Protein AF-0000000067343006 (afdb_homodimer)

Nearest PDB structures (foldseek):
  6uqv-assembly1_A  TM=8.106E-01  e=8.514E-14  Pseudomonas aeruginosa PAO1
  6ur1-assembly2_B  TM=8.056E-01  e=2.119E-13  Pseudomonas aeruginosa PAO1
  6ur0-assembly2_B  TM=7.824E-01  e=8.514E-14  Pseudomonas aeruginosa PAO1
  6uqy-assembly1_A  TM=7.701E-01  e=1.994E-13  Pseudomonas aeruginosa PAO1
  8d90-assembly2_B  TM=7.784E-01  e=3.893E-13  Pseudomonas aeruginosa PAO1

pLDDT: mean 89.18, std 21.17, range [22.44, 99.0]

Sequence (758 aa):
MARSIALVCFLVVGLCLVGAVCASTVVAGGKNVGRLVNAVYVFGDSLVDVGNNDYLPAPAPRANRPYGMDLPGKPTGRFTNGYNLADVISQRVGFEMSPKPYLSMLPHDKILLGLCKIGANYASGGSGILDTTGKGTLTMRTQVEYFKKAADNMICYPSKEEHLARSLFLLSGGGNDFSAFDPSTASPQAYVVKMVTTYIEHIQALYNMGARMVGILDVPPIGCTPGQRVSMPNGECNEQANSLAQAFNGLLRAKLAEASATTMKELKYSIAANYNILNDMMDNSLVAGLRHVKTACCGSGKLNAEVMCSHQGTTACPATEHDDYMFWDMLHPTHATIQRGVVALFYGNGPKYGEPVNFGTLVTGQNVSPAIKMVVDSQMARSIALVCFLVVGLCLVGAVCASTVVAGGKNVGRLVNAVYVFGDSLVDVGNNDYLPAPAPRANRPYGMDLPGKPTGRFTNGYNLADVISQRVGFEMSPKPYLSMLPHDKILLGLCKIGANYASGGSGILDTTGKGTLTMRTQVEYFKKAADNMICYPSKEEHLARSLFLLSGGGNDFSAFDPSTASPQAYVVKMVTTYIEHIQALYNMGARMVGILDVPPIGCTPGQRVSMPNGECNEQANSLAQAFNGLLRAKLAEASATTMKELKYSIAANYNILNDMMDNSLVAGLRHVKTACCGSGKLNAEVMCSHQGTTACPATEHDDYMFWDMLHPTHATIQRGVVALFYGNGPKYGEPVNFGTLVTGQNVSPAIKMVVDSQ

Secondary structure (DSSP, 8-state):
-----------------------------------SSS-EEEE-STTT-SSGGGGS-TTS----TTTTTTSSSS--S-SSSS--HHHHHHHHTT-SSPPPBGGG--HHHHHHHHTTSS-EE---TT--SSTTSSTTS--HHHHHHHHHHHHHT---SS-HHHHHHTSEEEEE-SHHHHHT--TTTS-HHHHHHHHHHHHHHHHHHHHHTT--EEEEE----GGGSHHHHHTSTTS---HHHHHHHHHHHHHHHHHHHHHHHHTSTT-EEEEE-HHHHHHHHHHTTTTTT-SEEEEESEEBSGGG-SB-TTSTT-EEPPGGGGGGEEESSSSPBPHHHHHHHHHHHHHPPTTTSEESS-HHHHHHSS--S----------/-----------------------------------SSS-EEEE-STTT-SSGGGGS-TTS----TTTTTTSSSS--S-SSSS--HHHHHHHHTT-SSPPPBGGG--HHHHHHHHTTS--EE---TT--SSTTSSTTS--HHHHHHHHHHHHHT---SS-HHHHHHTSEEEEE-SHHHHHT--TTTS-HHHHHHHHHHHHHHHHHHHHHTT--EEEEE----GGGSHHHHHTSTTS---HHHHHHHHHHHHHHHHHHHHHHHHTSTT-EEEEE-HHHHHHHHHHTTTTTT-SEEEEESEEBSGGG-SB-TTSTT-EEPPGGGGGGEEESSSSPBPHHHHHHHHHHHHHPPTTTSEESS-HHHHHHSS--S----------

InterPro domains:
  IPR001087 GDSL lipase/esterase [PF00657] (40-336)
  IPR035669 GDSL lipase/esterase-like, plant [cd01837] (38-349)
  IPR036514 SGNH hydrolase superfamily [G3DSA:3.40.50.1110] (35-344)
  IPR051058 GDSL Esterase/Lipase Enzyme [PTHR45648] (37-362)

Foldseek 3Di:
DPPDPPPPPPPPPPPPPPPPPPPPPPPVPPPQPDQLFLEEAEEEALQQDQALQVLFDPPFDFQAPVACVVPPDGHRRRNANHAGLQFLLNVVRRDNGHAEAPNVDDPVNLVCLQASNYYHYLYGHQEALDPVTGPRTQHSVNSLVSVVVSLVRHDYVPHSLVNQQRYEYEYEHDLRLLVVDDCVVDPLLVSLVVSLVSNLVSVLSSLVSRHQFYEYEADAQQQQFLQNLVPPPVSHGPVVSSVSSVSNRVVNQVVNVVCCVPPRDNRQYKYFHNHLLLVVCVVVVVVLQAQEESAAQKADDDSRAPGWGPDPPMDGHDPVCQLNYQHNYSGHGHPNVSNSSVCCQQANAPDSGMPPGGVVCSSNVDRRHDDDDPPPPPD/DCPPPPPPPPPPPPPPPPPPPPPPPPPVPPPLPDQLFLEEAEEEALQQDQALQVLFDPPFDFQAPVACVVPPDGHRRRNANHAGLQFLLNVVRRDNGHAEAPNVDDPVNLVCLQASNYYHYLYGHQEALDPVTGPRIQHSVNSLVSVVVSLVRHDYVPHSLVNQQRYEYEYEHDLRLLVVDDCVVDPLLVSLVVSLVSNLVSVLSSLVSRHQFYEYEADAQQQQFLQNLVPPPVSHGPVVSSVSSVSNRVVNQVVVVVCCVPPRDNRQYKYFPNRLLLVVCVVVVVVLQAQEERAAQKADDDSRAPGWGPDPPMDGHDPVCQLNYQHNYSGHGHPNVSNSSVCCQQANAPDSGMPPGGVVCSSNVDRRHDDDDPPPPPD

Solvent-accessible surface area (backbone atoms only — not comparable to full-atom values): 38248 Å² total; per-residue (Å²): 137,82,79,78,80,77,79,78,77,78,77,77,76,76,77,76,72,74,72,74,73,72,73,72,71,71,68,76,69,60,80,66,69,64,60,55,42,68,31,43,36,35,39,27,13,37,65,48,11,56,25,30,27,74,74,42,56,84,67,22,57,64,32,47,61,65,19,11,64,75,38,83,80,66,53,50,28,15,54,16,37,32,60,43,52,40,21,54,53,30,34,75,38,46,38,91,42,47,46,56,23,54,76,72,53,47,71,69,51,51,50,36,39,23,45,58,70,44,42,32,22,44,12,9,30,50,10,9,50,44,78,86,20,36,68,60,32,47,24,43,64,52,30,52,48,55,46,48,59,45,60,76,60,44,57,32,84,92,31,52,58,60,47,33,41,43,17,41,36,38,38,35,50,42,62,43,36,60,74,64,58,53,75,88,77,39,54,71,67,59,49,38,51,51,44,41,53,47,43,51,50,53,52,48,53,45,38,76,74,32,47,24,28,38,40,34,42,43,36,42,51,60,10,50,25,18,38,42,9,60,76,31,94,83,56,45,60,32,60,68,52,30,49,50,29,50,51,36,45,55,50,38,54,54,52,49,54,52,40,39,72,68,79,34,75,80,52,41,55,18,38,26,28,41,30,48,48,54,50,51,25,60,77,40,21,34,46,38,18,26,77,32,68,57,36,22,37,15,10,25,69,62,50,17,20,71,37,61,51,63,41,92,84,39,48,66,56,51,81,94,45,54,54,28,18,36,21,27,23,23,76,32,47,13,30,50,39,44,64,21,43,49,37,22,32,31,29,26,55,58,71,64,19,2,36,87,33,14,49,37,22,61,58,66,75,40,87,60,44,74,85,74,81,78,79,68,78,77,125,134,91,76,78,78,78,78,76,78,78,80,77,77,77,77,76,73,73,72,76,73,73,72,71,72,72,68,76,68,58,80,67,70,64,59,56,43,70,32,44,37,35,40,26,12,38,67,47,11,55,27,26,28,75,75,41,56,83,69,23,56,65,32,47,61,65,20,12,63,74,37,84,80,65,53,50,28,16,56,19,35,33,59,41,52,38,22,56,53,29,35,76,39,45,38,92,42,48,48,57,22,54,75,72,54,47,72,69,51,52,50,36,38,23,45,58,70,43,42,32,20,44,10,10,29,52,11,9,52,45,76,86,21,35,69,59,31,47,25,45,65,52,29,52,49,54,46,48,60,47,58,76,60,43,54,34,85,92,31,53,58,61,48,33,42,44,16,41,36,38,40,35,49,43,61,44,36,60,73,61,58,51,75,88,79,41,53,72,66,57,48,38,49,50,44,40,53,48,42,52,51,54,52,48,54,44,39,76,73,33,48,25,28,39,40,33,43,43,36,41,49,58,10,48,26,17,38,41,9,60,75,32,94,83,56,44,61,33,61,68,51,30,51,52,30,50,51,38,44,53,49,38,54,53,52,49,53,51,40,38,73,68,78,34,74,81,52,41,55,18,38,26,27,40,31,48,48,52,50,50,26,60,77,40,20,35,47,38,18,26,77,31,70,55,36,22,38,15,10,24,67,62,48,18,20,71,36,60,49,61,41,92,85,39,48,67,56,53,80,91,47,52,55,28,18,38,22,27,23,24,75,32,48,12,30,50,39,45,64,20,43,49,37,22,32,31,29,27,56,57,71,65,18,2,37,86,34,13,49,38,23,61,58,68,74,42,89,59,45,72,84,72,81,77,77,69,77,76,124

Organism: Triticum aestivum (NCBI:txid4565)

Radius of gyration: 31.43 Å; Cα contacts (8 Å, |Δi|>4): 1628; chains: 2; bounding box: 104×90×117 Å

Structure (mmCIF, N/CA/C/O backbone):
data_AF-0000000067343006-model_v1
#
loop_
_entity.id
_entity.type
_entity.pdbx_description
1 polymer 'GDSL esterase/lipase'
#
loop_
_atom_site.group_PDB
_atom_site.id
_atom_site.type_symbol
_atom_site.label_atom_id
_atom_site.label_alt_id
_atom_site.label_comp_id
_atom_site.label_asym_id
_atom_site.label_entity_id
_atom_site.label_seq_id
_atom_site.pdbx_PDB_ins_code
_atom_site.Cartn_x
_atom_site.Cartn_y
_atom_site.Cartn_z
_atom_site.occupancy
_atom_site.B_iso_or_equiv
_atom_site.auth_seq_id
_atom_site.auth_comp_id
_atom_site.auth_asym_id
_atom_site.auth_atom_id
_atom_site.pdbx_PDB_model_num
ATOM 1 N N . MET A 1 1 ? 17.328 50.062 -85.188 1 23.3 1 MET A N 1
ATOM 2 C CA . MET A 1 1 ? 17.172 48.625 -84.938 1 23.3 1 MET A CA 1
ATOM 3 C C . MET A 1 1 ? 17.328 48.25 -83.5 1 23.3 1 MET A C 1
ATOM 5 O O . MET A 1 1 ? 18.438 48.094 -83 1 23.3 1 MET A O 1
ATOM 9 N N . ALA A 1 2 ? 16.516 48.938 -82.688 1 24.98 2 ALA A N 1
ATOM 10 C CA . ALA A 1 2 ? 16.344 49.375 -81.312 1 24.98 2 ALA A CA 1
ATOM 11 C C . ALA A 1 2 ? 16.031 48.188 -80.375 1 24.98 2 ALA A C 1
ATOM 13 O O . ALA A 1 2 ? 14.906 47.719 -80.375 1 24.98 2 ALA A O 1
ATOM 14 N N . ARG A 1 3 ? 16.969 47.125 -80.375 1 23.48 3 ARG A N 1
ATOM 15 C CA . ARG A 1 3 ? 16.844 45.781 -79.812 1 23.48 3 ARG A CA 1
ATOM 16 C C . ARG A 1 3 ? 16.547 45.875 -78.312 1 23.48 3 ARG A C 1
ATOM 18 O O . ARG A 1 3 ? 17.297 46.531 -77.562 1 23.48 3 ARG A O 1
ATOM 25 N N . SER A 1 4 ? 15.312 45.75 -77.875 1 24.14 4 SER A N 1
ATOM 26 C CA . SER A 1 4 ? 14.523 45.844 -76.625 1 24.14 4 SER A CA 1
ATOM 27 C C . SER A 1 4 ? 15 44.812 -75.625 1 24.14 4 SER A C 1
ATOM 29 O O . SER A 1 4 ? 14.938 43.594 -75.875 1 24.14 4 SER A O 1
ATOM 31 N N . ILE A 1 5 ? 16.125 45.031 -74.875 1 25.73 5 ILE A N 1
ATOM 32 C CA . ILE A 1 5 ? 16.812 44.219 -73.875 1 25.73 5 ILE A CA 1
ATOM 33 C C . ILE A 1 5 ? 15.859 43.938 -72.688 1 25.73 5 ILE A C 1
ATOM 35 O O . ILE A 1 5 ? 15.398 44.844 -72.062 1 25.73 5 ILE A O 1
ATOM 39 N N . ALA A 1 6 ? 14.836 43 -72.938 1 24.06 6 ALA A N 1
ATOM 40 C CA . ALA A 1 6 ? 13.82 42.625 -71.938 1 24.06 6 ALA A CA 1
ATOM 41 C C . ALA A 1 6 ? 14.461 42.125 -70.625 1 24.06 6 ALA A C 1
ATOM 43 O O . ALA A 1 6 ? 15.289 41.219 -70.688 1 24.06 6 ALA A O 1
ATOM 44 N N . LEU A 1 7 ? 14.664 43 -69.688 1 25.03 7 LEU A N 1
ATOM 45 C CA . LEU A 1 7 ? 15.18 42.812 -68.312 1 25.03 7 LEU A CA 1
ATOM 46 C C . LEU A 1 7 ? 14.398 41.75 -67.562 1 25.03 7 LEU A C 1
ATOM 48 O O . LEU A 1 7 ? 13.188 41.875 -67.375 1 25.03 7 LEU A O 1
ATOM 52 N N . VAL A 1 8 ? 14.672 40.438 -67.688 1 26.53 8 VAL A N 1
ATOM 53 C CA . VAL A 1 8 ? 14.117 39.219 -67.062 1 26.53 8 VAL A CA 1
ATOM 54 C C . VAL A 1 8 ? 14.195 39.344 -65.562 1 26.53 8 VAL A C 1
ATOM 56 O O . VAL A 1 8 ? 15.281 39.562 -65 1 26.53 8 VAL A O 1
ATOM 59 N N . CYS A 1 9 ? 13.164 39.938 -64.938 1 24.39 9 CYS A N 1
ATOM 60 C CA . CYS A 1 9 ? 12.953 40.062 -63.5 1 24.39 9 CYS A CA 1
ATOM 61 C C . CYS A 1 9 ? 13.047 38.719 -62.781 1 24.39 9 CYS A C 1
ATOM 63 O O . CYS A 1 9 ? 12.32 37.781 -63.125 1 24.39 9 CYS A O 1
ATOM 65 N N . PHE A 1 10 ? 14.219 38.312 -62.344 1 26.19 10 PHE A N 1
ATOM 66 C CA . PHE A 1 10 ? 14.578 37.125 -61.594 1 26.19 10 PHE A CA 1
ATOM 67 C C . PHE A 1 10 ? 13.805 37.062 -60.281 1 26.19 10 PHE A C 1
ATOM 69 O O . PHE A 1 10 ? 13.969 37.938 -59.406 1 26.19 10 PHE A O 1
ATOM 76 N N . LEU A 1 11 ? 12.492 36.719 -60.281 1 25.12 11 LEU A N 1
ATOM 77 C CA . LEU A 1 11 ? 11.695 36.531 -59.094 1 25.12 11 LEU A CA 1
ATOM 78 C C . LEU A 1 11 ? 12.32 35.5 -58.188 1 25.12 11 LEU A C 1
ATOM 80 O O . LEU A 1 11 ? 12.453 34.312 -58.562 1 25.12 11 LEU A O 1
ATOM 84 N N . VAL A 1 12 ? 13.281 35.844 -57.312 1 27.5 12 VAL A N 1
ATOM 85 C CA . VAL A 1 12 ? 13.922 35 -56.281 1 27.5 12 VAL A CA 1
ATOM 86 C C . VAL A 1 12 ? 12.875 34.531 -55.281 1 27.5 12 VAL A C 1
ATOM 88 O O . VAL A 1 12 ? 12.25 35.312 -54.594 1 27.5 12 VAL A O 1
ATOM 91 N N . VAL A 1 13 ? 12.023 33.562 -55.625 1 30.06 13 VAL A N 1
ATOM 92 C CA . VAL A 1 13 ? 11.117 32.906 -54.719 1 30.06 13 VAL A CA 1
ATOM 93 C C . VAL A 1 13 ? 11.906 32.344 -53.531 1 30.06 13 VAL A C 1
ATOM 95 O O . VAL A 1 13 ? 12.781 31.484 -53.719 1 30.06 13 VAL A O 1
ATOM 98 N N . GLY A 1 14 ? 12.211 33.188 -52.562 1 27.86 14 GLY A N 1
ATOM 99 C CA . GLY A 1 14 ? 12.812 32.75 -51.312 1 27.86 14 GLY A CA 1
ATOM 100 C C . GLY A 1 14 ? 12.062 31.625 -50.625 1 27.86 14 GLY A C 1
ATOM 101 O O . GLY A 1 14 ? 10.875 31.766 -50.312 1 27.86 14 GLY A O 1
ATOM 102 N N . LEU A 1 15 ? 12.336 30.406 -51.031 1 28.7 15 LEU A N 1
ATOM 103 C CA . LEU A 1 15 ? 11.906 29.156 -50.406 1 28.7 15 LEU A CA 1
ATOM 104 C C . LEU A 1 15 ? 12.18 29.156 -48.906 1 28.7 15 LEU A C 1
ATOM 106 O O . LEU A 1 15 ? 13.328 29.234 -48.469 1 28.7 15 LEU A O 1
ATOM 110 N N . CYS A 1 16 ? 11.32 29.891 -48.156 1 27.75 16 CYS A N 1
ATOM 111 C CA . CYS A 1 16 ? 11.391 29.797 -46.719 1 27.75 16 CYS A CA 1
ATOM 112 C C . CYS A 1 16 ? 11.328 28.344 -46.25 1 27.75 16 CYS A C 1
ATOM 114 O O . CYS A 1 16 ? 10.336 27.656 -46.5 1 27.75 16 CYS A O 1
ATOM 116 N N . LEU A 1 17 ? 12.445 27.688 -46.281 1 29.27 17 LEU A N 1
ATOM 117 C CA . LEU A 1 17 ? 12.633 26.375 -45.656 1 29.27 17 LEU A CA 1
ATOM 118 C C . LEU A 1 17 ? 12.227 26.422 -44.188 1 29.27 17 LEU A C 1
ATOM 120 O O . LEU A 1 17 ? 12.875 27.078 -43.375 1 29.27 17 LEU A O 1
ATOM 124 N N . VAL A 1 18 ? 10.945 26.578 -43.938 1 33.28 18 VAL A N 1
ATOM 125 C CA . VAL A 1 18 ? 10.539 26.359 -42.562 1 33.28 18 VAL A CA 1
ATOM 126 C C . VAL A 1 18 ? 11.078 25 -42.094 1 33.28 18 VAL A C 1
ATOM 128 O O . VAL A 1 18 ? 10.719 23.953 -42.625 1 33.28 18 VAL A O 1
ATOM 131 N N . GLY A 1 19 ? 12.344 25 -41.688 1 29.86 19 GLY A N 1
ATOM 132 C CA . GLY A 1 19 ? 12.891 23.859 -40.969 1 29.86 19 GLY A CA 1
ATOM 133 C C . GLY A 1 19 ? 12.016 23.406 -39.812 1 29.86 19 GLY A C 1
ATOM 134 O O . GLY A 1 19 ? 11.719 24.172 -38.906 1 29.86 19 GLY A O 1
ATOM 135 N N . ALA A 1 20 ? 11.039 22.547 -40.188 1 33.44 20 ALA A N 1
ATOM 136 C CA . ALA A 1 20 ? 10.352 21.797 -39.125 1 33.44 20 ALA A CA 1
ATOM 137 C C . ALA A 1 20 ? 11.352 21.203 -38.156 1 33.44 20 ALA A C 1
ATOM 139 O O . ALA A 1 20 ? 12.125 20.312 -38.5 1 33.44 20 ALA A O 1
ATOM 140 N N . VAL A 1 21 ? 11.82 22.078 -37.25 1 33.78 21 VAL A N 1
ATOM 141 C CA . VAL A 1 21 ? 12.531 21.469 -36.125 1 33.78 21 VAL A CA 1
ATOM 142 C C . VAL A 1 21 ? 11.648 20.406 -35.469 1 33.78 21 VAL A C 1
ATOM 144 O O . VAL A 1 21 ? 10.578 20.734 -34.938 1 33.78 21 VAL A O 1
ATOM 147 N N . CYS A 1 22 ? 11.664 19.234 -36.031 1 28.36 22 CYS A N 1
ATOM 148 C CA . CYS A 1 22 ? 11.164 18.094 -35.281 1 28.36 22 CYS A CA 1
ATOM 149 C C . CYS A 1 22 ? 11.789 18.047 -33.906 1 28.36 22 CYS A C 1
ATOM 151 O O . CYS A 1 22 ? 12.984 17.781 -33.75 1 28.36 22 CYS A O 1
ATOM 153 N N . ALA A 1 23 ? 11.312 18.953 -33 1 33.12 23 ALA A N 1
ATOM 154 C CA . ALA A 1 23 ? 11.68 18.672 -31.625 1 33.12 23 ALA A CA 1
ATOM 155 C C . ALA A 1 23 ? 11.422 17.219 -31.266 1 33.12 23 ALA A C 1
ATOM 157 O O . ALA A 1 23 ? 10.273 16.766 -31.219 1 33.12 23 ALA A O 1
ATOM 158 N N . SER A 1 24 ? 12.406 16.391 -31.562 1 29.8 24 SER A N 1
ATOM 159 C CA . SER A 1 24 ? 12.398 15.062 -30.938 1 29.8 24 SER A CA 1
ATOM 160 C C . SER A 1 24 ? 12.195 15.172 -29.438 1 29.8 24 SER A C 1
ATOM 162 O O . SER A 1 24 ? 13.023 15.766 -28.734 1 29.8 24 SER A O 1
ATOM 164 N N . THR A 1 25 ? 10.984 15.352 -29.078 1 31.88 25 THR A N 1
ATOM 165 C CA . THR A 1 25 ? 10.797 15.086 -27.656 1 31.88 25 THR A CA 1
ATOM 166 C C . THR A 1 25 ? 11.477 13.781 -27.266 1 31.88 25 THR A C 1
ATOM 168 O O . THR A 1 25 ? 11.117 12.711 -27.766 1 31.88 25 THR A O 1
ATOM 171 N N . VAL A 1 26 ? 12.734 13.852 -26.922 1 30.34 26 VAL A N 1
ATOM 172 C CA . VAL A 1 26 ? 13.352 12.75 -26.188 1 30.34 26 VAL A CA 1
ATOM 173 C C . VAL A 1 26 ? 12.445 12.32 -25.031 1 30.34 26 VAL A C 1
ATOM 175 O O . VAL A 1 26 ? 12.188 13.102 -24.109 1 30.34 26 VAL A O 1
ATOM 178 N N . VAL A 1 27 ? 11.469 11.562 -25.328 1 31.7 27 VAL A N 1
ATOM 179 C CA . VAL A 1 27 ? 10.922 10.812 -24.203 1 31.7 27 VAL A CA 1
ATOM 180 C C . VAL A 1 27 ? 12.062 10.219 -23.375 1 31.7 27 VAL A C 1
ATOM 182 O O . VAL A 1 27 ? 12.922 9.508 -23.906 1 31.7 27 VAL A O 1
ATOM 185 N N . ALA A 1 28 ? 12.609 10.953 -22.438 1 31.83 28 ALA A N 1
ATOM 186 C CA . ALA A 1 28 ? 13.492 10.336 -21.453 1 31.83 28 ALA A CA 1
ATOM 187 C C . ALA A 1 28 ? 13.062 8.898 -21.156 1 31.83 28 ALA A C 1
ATOM 189 O O . ALA A 1 28 ? 11.953 8.664 -20.672 1 31.83 28 ALA A O 1
ATOM 190 N N . GLY A 1 29 ? 13.445 7.93 -22.016 1 31.11 29 GLY A N 1
ATOM 191 C CA . GLY A 1 29 ? 13.273 6.516 -21.719 1 31.11 29 GLY A CA 1
ATOM 192 C C . GLY A 1 29 ? 13.602 6.172 -20.281 1 31.11 29 GLY A C 1
ATOM 193 O O . GLY A 1 29 ? 14.719 6.422 -19.812 1 31.11 29 GLY A O 1
ATOM 194 N N . GLY A 1 30 ? 12.773 6.414 -19.344 1 35.38 30 GLY A N 1
ATOM 195 C CA . GLY A 1 30 ? 13.055 5.711 -18.094 1 35.38 30 GLY A CA 1
ATOM 196 C C . GLY A 1 30 ? 13.891 4.457 -18.297 1 35.38 30 GLY A C 1
ATOM 197 O O . GLY A 1 30 ? 13.781 3.797 -19.328 1 35.38 30 GLY A O 1
ATOM 198 N N . LYS A 1 31 ? 15.117 4.395 -17.891 1 35.59 31 LYS A N 1
ATOM 199 C CA . LYS A 1 31 ? 15.852 3.133 -17.938 1 35.59 31 LYS A CA 1
ATOM 200 C C . LYS A 1 31 ? 14.906 1.94 -17.812 1 35.59 31 LYS A C 1
ATOM 202 O O . LYS A 1 31 ? 14.188 1.812 -16.812 1 35.59 31 LYS A O 1
ATOM 207 N N . ASN A 1 32 ? 14.211 1.464 -18.781 1 40.56 32 ASN A N 1
ATOM 208 C CA . ASN A 1 32 ? 13.516 0.182 -18.875 1 40.56 32 ASN A CA 1
ATOM 209 C C . ASN A 1 32 ? 14.195 -0.884 -18.016 1 40.56 32 ASN A C 1
ATOM 211 O O . ASN A 1 32 ? 15.344 -1.258 -18.281 1 40.56 32 ASN A O 1
ATOM 215 N N . VAL A 1 33 ? 14.234 -0.854 -16.734 1 52.44 33 VAL A N 1
ATOM 216 C CA . VAL A 1 33 ? 14.703 -2.076 -16.078 1 52.44 33 VAL A CA 1
ATOM 217 C C . VAL A 1 33 ? 14.406 -3.279 -16.984 1 52.44 33 VAL A C 1
ATOM 219 O O . VAL A 1 33 ? 13.258 -3.531 -17.328 1 52.44 33 VAL A O 1
ATOM 222 N N . GLY A 1 34 ? 15.328 -3.625 -17.766 1 74.06 34 GLY A N 1
ATOM 223 C CA . GLY A 1 34 ? 15.273 -4.711 -18.734 1 74.06 34 GLY A CA 1
ATOM 224 C C . GLY A 1 34 ? 14.57 -5.945 -18.203 1 74.06 34 GLY A C 1
ATOM 225 O O . GLY A 1 34 ? 14.352 -6.07 -16.984 1 74.06 34 GLY A O 1
ATOM 226 N N . ARG A 1 35 ? 13.906 -6.688 -19.016 1 92 35 ARG A N 1
ATOM 227 C CA . ARG A 1 35 ? 13.305 -7.98 -18.703 1 92 35 ARG A CA 1
ATOM 228 C C . ARG A 1 35 ? 14.305 -8.891 -18 1 92 35 ARG A C 1
ATOM 230 O O . ARG A 1 35 ? 15.438 -9.055 -18.453 1 92 35 ARG A O 1
ATOM 237 N N . LEU A 1 36 ? 13.891 -9.391 -16.859 1 96 36 LEU A N 1
ATOM 238 C CA . LEU A 1 36 ? 14.758 -10.242 -16.047 1 96 36 LEU A CA 1
ATOM 239 C C . LEU A 1 36 ? 14.695 -11.688 -16.531 1 96 36 LEU A C 1
ATOM 241 O O . LEU A 1 36 ? 15.562 -12.5 -16.203 1 96 36 LEU A O 1
ATOM 245 N N . VAL A 1 37 ? 13.594 -12.047 -17.297 1 98.19 37 VAL A N 1
ATOM 246 C CA . VAL A 1 37 ? 13.398 -13.383 -17.859 1 98.19 37 VAL A CA 1
ATOM 247 C C . VAL A 1 37 ? 12.898 -13.281 -19.297 1 98.19 37 VAL A C 1
ATOM 249 O O . VAL A 1 37 ? 12.406 -12.234 -19.719 1 98.19 37 VAL A O 1
ATOM 252 N N . ASN A 1 38 ? 13.055 -14.344 -20.016 1 97.88 38 ASN A N 1
ATOM 253 C CA . ASN A 1 38 ? 12.648 -14.336 -21.422 1 97.88 38 ASN A CA 1
ATOM 254 C C . ASN A 1 38 ? 11.125 -14.289 -21.562 1 97.88 38 ASN A C 1
ATOM 256 O O . ASN A 1 38 ? 10.602 -13.562 -22.406 1 97.88 38 ASN A O 1
ATOM 260 N N . ALA A 1 39 ? 10.43 -15.086 -20.781 1 98.44 39 ALA A N 1
ATOM 261 C CA . ALA A 1 39 ? 8.977 -15.203 -20.781 1 98.44 39 ALA A CA 1
ATOM 262 C C . ALA A 1 39 ? 8.461 -15.727 -19.453 1 98.44 39 ALA A C 1
ATOM 264 O O . ALA A 1 39 ? 9.242 -16.172 -18.609 1 98.44 39 ALA A O 1
ATOM 265 N N . VAL A 1 40 ? 7.199 -15.539 -19.25 1 98.88 40 VAL A N 1
ATOM 266 C CA . VAL A 1 40 ? 6.523 -16.109 -18.094 1 98.88 40 VAL A CA 1
ATOM 267 C C . VAL A 1 40 ? 5.469 -17.109 -18.547 1 98.88 40 VAL A C 1
ATOM 269 O O . VAL A 1 40 ? 4.672 -16.812 -19.453 1 98.88 40 VAL A O 1
ATOM 272 N N . TYR A 1 41 ? 5.531 -18.297 -18.031 1 98.94 41 TYR A N 1
ATOM 273 C CA . TYR A 1 41 ? 4.508 -19.328 -18.188 1 98.94 41 TYR A CA 1
ATOM 274 C C . TYR A 1 41 ? 3.807 -19.609 -16.859 1 98.94 41 TYR A C 1
ATOM 276 O O . TYR A 1 41 ? 4.457 -19.953 -15.867 1 98.94 41 TYR A O 1
ATOM 284 N N . VAL A 1 42 ? 2.445 -19.484 -16.859 1 99 42 VAL A N 1
ATOM 285 C CA . VAL A 1 42 ? 1.716 -19.469 -15.602 1 99 42 VAL A CA 1
ATOM 286 C C . VAL A 1 42 ? 0.784 -20.672 -15.531 1 99 42 VAL A C 1
ATOM 288 O O . VAL A 1 42 ? 0.066 -20.969 -16.5 1 99 42 VAL A O 1
ATOM 291 N N . PHE A 1 43 ? 0.8 -21.375 -14.414 1 98.94 43 PHE A N 1
ATOM 292 C CA . PHE A 1 43 ? -0.055 -22.516 -14.125 1 98.94 43 PHE A CA 1
ATOM 293 C C . PHE A 1 43 ? -0.712 -22.375 -12.758 1 98.94 43 PHE A C 1
ATOM 295 O O . PHE A 1 43 ? -0.072 -21.938 -11.797 1 98.94 43 PHE A O 1
ATOM 302 N N . GLY A 1 44 ? -1.998 -22.688 -12.75 1 98.81 44 GLY A N 1
ATOM 303 C CA . GLY A 1 44 ? -2.533 -22.625 -11.406 1 98.81 44 GLY A CA 1
ATOM 304 C C . GLY A 1 44 ? -4.027 -22.375 -11.367 1 98.81 44 GLY A C 1
ATOM 305 O O . GLY A 1 44 ? -4.781 -22.938 -12.156 1 98.81 44 GLY A O 1
ATOM 306 N N . ASP A 1 45 ? -4.402 -21.641 -10.359 1 98.56 45 ASP A N 1
ATOM 307 C CA . ASP A 1 45 ? -5.805 -21.484 -9.977 1 98.56 45 ASP A CA 1
ATOM 308 C C . ASP A 1 45 ? -6.234 -20.016 -10.094 1 98.56 45 ASP A C 1
ATOM 310 O O . ASP A 1 45 ? -5.688 -19.266 -10.906 1 98.56 45 ASP A O 1
ATOM 314 N N . SER A 1 46 ? -7.258 -19.609 -9.367 1 98.56 46 SER A N 1
ATOM 315 C CA . SER A 1 46 ? -7.891 -18.297 -9.484 1 98.56 46 SER A CA 1
ATOM 316 C C . SER A 1 46 ? -6.941 -17.188 -9.055 1 98.56 46 SER A C 1
ATOM 318 O O . SER A 1 46 ? -7.117 -16.031 -9.438 1 98.56 46 SER A O 1
ATOM 320 N N . LEU A 1 47 ? -5.914 -17.5 -8.25 1 98.62 47 LEU A N 1
ATOM 321 C CA . LEU A 1 47 ? -4.984 -16.484 -7.758 1 98.62 47 LEU A CA 1
ATOM 322 C C . LEU A 1 47 ? -4.113 -15.953 -8.883 1 98.62 47 LEU A C 1
ATOM 324 O O . LEU A 1 47 ? -3.502 -14.891 -8.75 1 98.62 47 LEU A O 1
ATOM 328 N N . VAL A 1 48 ? -4.043 -16.781 -10.047 1 98.88 48 VAL A N 1
ATOM 329 C CA . VAL A 1 48 ? -3.109 -16.391 -11.094 1 98.88 48 VAL A CA 1
ATOM 330 C C . VAL A 1 48 ? -3.799 -16.469 -12.453 1 98.88 48 VAL A C 1
ATOM 332 O O . VAL A 1 48 ? -3.207 -16.109 -13.477 1 98.88 48 VAL A O 1
ATOM 335 N N . ASP A 1 49 ? -5.09 -16.906 -12.492 1 98.81 49 ASP A N 1
ATOM 336 C CA . ASP A 1 49 ? -5.859 -16.906 -13.734 1 98.81 49 ASP A CA 1
ATOM 337 C C . ASP A 1 49 ? -6.176 -15.492 -14.188 1 98.81 49 ASP A C 1
ATOM 339 O O . ASP A 1 49 ? -6.719 -14.695 -13.414 1 98.81 49 ASP A O 1
ATOM 343 N N . VAL A 1 50 ? -5.867 -15.258 -15.445 1 98.31 50 VAL A N 1
ATOM 344 C CA . VAL A 1 50 ? -6.129 -13.906 -15.922 1 98.31 50 VAL A CA 1
ATOM 345 C C . VAL A 1 50 ? -7.234 -13.945 -16.984 1 98.31 50 VAL A C 1
ATOM 347 O O . VAL A 1 50 ? -7.344 -13.031 -17.797 1 98.31 50 VAL A O 1
ATOM 350 N N . GLY A 1 51 ? -7.992 -15.164 -17.031 1 98 51 GLY A N 1
ATOM 351 C CA . GLY A 1 51 ? -9.18 -15.062 -17.875 1 98 51 GLY A CA 1
ATOM 352 C C . GLY A 1 51 ? -9.461 -16.328 -18.656 1 98 51 GLY A C 1
ATOM 353 O O . GLY A 1 51 ? -10.359 -16.344 -19.516 1 98 51 GLY A O 1
ATOM 354 N N . ASN A 1 52 ? -8.742 -17.438 -18.469 1 98.62 52 ASN A N 1
ATOM 355 C CA . ASN A 1 52 ? -9.039 -18.672 -19.203 1 98.62 52 ASN A CA 1
ATOM 356 C C . ASN A 1 52 ? -10.469 -19.141 -18.953 1 98.62 52 ASN A C 1
ATOM 358 O O . ASN A 1 52 ? -11.125 -19.656 -19.859 1 98.62 52 ASN A O 1
ATOM 362 N N . ASN A 1 53 ? -10.977 -18.922 -17.75 1 98.19 53 ASN A N 1
ATOM 363 C CA . ASN A 1 53 ? -12.305 -19.406 -17.391 1 98.19 53 ASN A CA 1
ATOM 364 C C . ASN A 1 53 ? -13.383 -18.75 -18.25 1 98.19 53 ASN A C 1
ATOM 366 O O . ASN A 1 53 ? -14.492 -19.281 -18.359 1 98.19 53 ASN A O 1
ATOM 370 N N . ASP A 1 54 ? -13.148 -17.594 -18.781 1 95.94 54 ASP A N 1
ATOM 371 C CA . ASP A 1 54 ? -14.109 -16.891 -19.641 1 95.94 54 ASP A CA 1
ATOM 372 C C . ASP A 1 54 ? -14.383 -17.688 -20.922 1 95.94 54 ASP A C 1
ATOM 374 O O . ASP A 1 54 ? -15.367 -17.422 -21.609 1 95.94 54 ASP A O 1
ATOM 378 N N . TYR A 1 55 ? -13.57 -18.656 -21.219 1 97 55 TYR A N 1
ATOM 379 C CA . TYR A 1 55 ? -13.68 -19.422 -22.453 1 97 55 TYR A CA 1
ATOM 380 C C . TYR A 1 55 ? -14.102 -20.859 -22.172 1 97 55 TYR A C 1
ATOM 382 O O . TYR A 1 55 ? -14.016 -21.719 -23.047 1 97 55 TYR A O 1
ATOM 390 N N . LEU A 1 56 ? -14.445 -21.141 -20.938 1 97.69 56 LEU A N 1
ATOM 391 C CA . LEU A 1 56 ? -14.914 -22.469 -20.531 1 97.69 56 LEU A CA 1
ATOM 392 C C . LEU A 1 56 ? -16.422 -22.453 -20.281 1 97.69 56 LEU A C 1
ATOM 394 O O . LEU A 1 56 ? -16.969 -21.453 -19.828 1 97.69 56 LEU A O 1
ATOM 398 N N . PRO A 1 57 ? -17.047 -23.531 -20.578 1 95.44 57 PRO A N 1
ATOM 399 C CA . PRO A 1 57 ? -18.469 -23.609 -20.219 1 95.44 57 PRO A CA 1
ATOM 400 C C . PRO A 1 57 ? -18.688 -23.797 -18.719 1 95.44 57 PRO A C 1
ATOM 402 O O . PRO A 1 57 ? -17.75 -24.125 -17.984 1 95.44 57 PRO A O 1
ATOM 405 N N . ALA A 1 58 ? -19.969 -23.531 -18.375 1 91.56 58 ALA A N 1
ATOM 406 C CA . ALA A 1 58 ? -20.344 -23.922 -17.016 1 91.56 58 ALA A CA 1
ATOM 407 C C . ALA A 1 58 ? -19.984 -25.391 -16.75 1 91.56 58 ALA A C 1
ATOM 409 O O . ALA A 1 58 ? -20.062 -26.219 -17.656 1 91.56 58 ALA A O 1
ATOM 410 N N . PRO A 1 59 ? -19.5 -25.625 -15.539 1 93.81 59 PRO A N 1
ATOM 411 C CA . PRO A 1 59 ? -19.672 -24.859 -14.312 1 93.81 59 PRO A CA 1
ATOM 412 C C . PRO A 1 59 ? -18.406 -24.109 -13.898 1 93.81 59 PRO A C 1
ATOM 414 O O . PRO A 1 59 ? -18.234 -23.781 -12.727 1 93.81 59 PRO A O 1
ATOM 417 N N . ALA A 1 60 ? -17.438 -23.922 -14.812 1 94.25 60 ALA A N 1
ATOM 418 C CA . ALA A 1 60 ? -16.25 -23.172 -14.453 1 94.25 60 ALA A CA 1
ATOM 419 C C . ALA A 1 60 ? -16.609 -21.781 -13.914 1 94.25 60 ALA A C 1
ATOM 421 O O . ALA A 1 60 ? -17.406 -21.062 -14.523 1 94.25 60 ALA A O 1
ATOM 422 N N . PRO A 1 61 ? -16.047 -21.438 -12.766 1 93.69 61 PRO A N 1
ATOM 423 C CA . PRO A 1 61 ? -16.375 -20.125 -12.242 1 93.69 61 PRO A CA 1
ATOM 424 C C . PRO A 1 61 ? -15.836 -18.984 -13.109 1 93.69 61 PRO A C 1
ATOM 426 O O . PRO A 1 61 ? -14.734 -19.094 -13.648 1 93.69 61 PRO A O 1
ATOM 429 N N . ARG A 1 62 ? -16.688 -17.984 -13.258 1 92.62 62 ARG A N 1
ATOM 430 C CA . ARG A 1 62 ? -16.266 -16.812 -14.016 1 92.62 62 ARG A CA 1
ATOM 431 C C . ARG A 1 62 ? -16.156 -15.586 -13.109 1 92.62 62 ARG A C 1
ATOM 433 O O . ARG A 1 62 ? -16.969 -15.383 -12.211 1 92.62 62 ARG A O 1
ATOM 440 N N . ALA A 1 63 ? -15.117 -14.828 -13.336 1 93.81 63 ALA A N 1
ATOM 441 C CA . ALA A 1 63 ? -14.891 -13.594 -12.586 1 93.81 63 ALA A CA 1
ATOM 442 C C . ALA A 1 63 ? -15.531 -12.398 -13.297 1 93.81 63 ALA A C 1
ATOM 444 O O . ALA A 1 63 ? -14.828 -11.57 -13.883 1 93.81 63 ALA A O 1
ATOM 445 N N . ASN A 1 64 ? -16.797 -12.297 -13.133 1 93.12 64 ASN A N 1
ATOM 446 C CA . ASN A 1 64 ? -17.547 -11.18 -13.703 1 93.12 64 ASN A CA 1
ATOM 447 C C . ASN A 1 64 ? -17.484 -9.945 -12.805 1 93.12 64 ASN A C 1
ATOM 449 O O . ASN A 1 64 ? -17.031 -10.023 -11.664 1 93.12 64 ASN A O 1
ATOM 453 N N . ARG A 1 65 ? -17.969 -8.867 -13.352 1 93.25 65 ARG A N 1
ATOM 454 C CA . ARG A 1 65 ? -18.016 -7.664 -12.531 1 93.25 65 ARG A CA 1
ATOM 455 C C . ARG A 1 65 ? -18.719 -7.941 -11.203 1 93.25 65 ARG A C 1
ATOM 457 O O . ARG A 1 65 ? -19.719 -8.656 -11.156 1 93.25 65 ARG A O 1
ATOM 464 N N . PRO A 1 66 ? -18.188 -7.445 -10.023 1 96.19 66 PRO A N 1
ATOM 465 C CA . PRO A 1 66 ? -17.266 -6.32 -9.906 1 96.19 66 PRO A CA 1
ATOM 466 C C . PRO A 1 66 ? -15.797 -6.762 -9.898 1 96.19 66 PRO A C 1
ATOM 468 O O . PRO A 1 66 ? -14.914 -5.977 -9.555 1 96.19 66 PRO A O 1
ATOM 471 N N . TYR A 1 67 ? -15.484 -8.008 -10.289 1 97.25 67 TYR A N 1
ATOM 472 C CA . TYR A 1 67 ? -14.094 -8.383 -10.516 1 97.25 67 TYR A CA 1
ATOM 473 C C . TYR A 1 67 ? -13.484 -7.547 -11.641 1 97.25 67 TYR A C 1
ATOM 475 O O . TYR A 1 67 ? -14.141 -7.277 -12.648 1 97.25 67 TYR A O 1
ATOM 483 N N . GLY A 1 68 ? -12.289 -7.082 -11.398 1 96.25 68 GLY A N 1
ATOM 484 C CA . GLY A 1 68 ? -11.562 -6.312 -12.398 1 96.25 68 GLY A CA 1
ATOM 485 C C . GLY A 1 68 ? -12.047 -4.879 -12.516 1 96.25 68 GLY A C 1
ATOM 486 O O . GLY A 1 68 ? -11.672 -4.168 -13.453 1 96.25 68 GLY A O 1
ATOM 487 N N . MET A 1 69 ? -12.859 -4.438 -11.625 1 95.38 69 MET A N 1
ATOM 488 C CA . MET A 1 69 ? -13.547 -3.16 -11.805 1 95.38 69 MET A CA 1
ATOM 489 C C . MET A 1 69 ? -12.562 -1.998 -11.703 1 95.38 69 MET A C 1
ATOM 491 O O . MET A 1 69 ? -12.875 -0.876 -12.102 1 95.38 69 MET A O 1
ATOM 495 N N . ASP A 1 70 ? -11.375 -2.207 -11.164 1 96.06 70 ASP A N 1
ATOM 496 C CA . ASP A 1 70 ? -10.383 -1.143 -11.07 1 96.06 70 ASP A CA 1
ATOM 497 C C . ASP A 1 70 ? -9.539 -1.062 -12.344 1 96.06 70 ASP A C 1
ATOM 499 O O . ASP A 1 70 ? -8.703 -0.167 -12.484 1 96.06 70 ASP A O 1
ATOM 503 N N . LEU A 1 71 ? -9.664 -1.983 -13.211 1 94.81 71 LEU A N 1
ATOM 504 C CA . LEU A 1 71 ? -9 -1.957 -14.516 1 94.81 71 LEU A CA 1
ATOM 505 C C . LEU A 1 71 ? -9.906 -1.338 -15.57 1 94.81 71 LEU A C 1
ATOM 507 O O . LEU A 1 71 ? -11.133 -1.408 -15.461 1 94.81 71 LEU A O 1
ATOM 511 N N . PRO A 1 72 ? -9.219 -0.747 -16.562 1 90.25 72 PRO A N 1
ATOM 512 C CA . PRO A 1 72 ? -10.047 -0.151 -17.609 1 90.25 72 PRO A CA 1
ATOM 513 C C . PRO A 1 72 ? -10.812 -1.194 -18.422 1 90.25 72 PRO A C 1
ATOM 515 O O . PRO A 1 72 ? -10.328 -2.312 -18.609 1 90.25 72 PRO A O 1
ATOM 518 N N . GLY A 1 73 ? -11.945 -0.876 -18.844 1 89.06 73 GLY A N 1
ATOM 519 C CA . GLY A 1 73 ? -12.711 -1.708 -19.75 1 89.06 73 GLY A CA 1
ATOM 520 C C . GLY A 1 73 ? -13.539 -2.762 -19.047 1 89.06 73 GLY A C 1
ATOM 521 O O . GLY A 1 73 ? -14.117 -2.5 -18 1 89.06 73 GLY A O 1
ATOM 522 N N . LYS A 1 74 ? -13.719 -3.904 -19.625 1 84.75 74 LYS A N 1
ATOM 523 C CA . LYS A 1 74 ? -14.516 -5.023 -19.125 1 84.75 74 LYS A CA 1
ATOM 524 C C . LYS A 1 74 ? -13.695 -5.891 -18.172 1 84.75 74 LYS A C 1
ATOM 526 O O . LYS A 1 74 ? -12.469 -5.816 -18.156 1 84.75 74 LYS A O 1
ATOM 531 N N . PRO A 1 75 ? -14.492 -6.66 -17.359 1 84.88 75 PRO A N 1
ATOM 532 C CA . PRO A 1 75 ? -13.758 -7.605 -16.516 1 84.88 75 PRO A CA 1
ATOM 533 C C . PRO A 1 75 ? -12.797 -8.484 -17.312 1 84.88 75 PRO A C 1
ATOM 535 O O . PRO A 1 75 ? -13.125 -8.93 -18.422 1 84.88 75 PRO A O 1
ATOM 538 N N . THR A 1 76 ? -11.648 -8.766 -16.734 1 85.5 76 THR A N 1
ATOM 539 C CA . THR A 1 76 ? -10.562 -9.414 -17.453 1 85.5 76 THR A CA 1
ATOM 540 C C . THR A 1 76 ? -10.414 -10.875 -17.016 1 85.5 76 THR A C 1
ATOM 542 O O . THR A 1 76 ? -9.422 -11.523 -17.328 1 85.5 76 THR A O 1
ATOM 545 N N . GLY A 1 77 ? -11.367 -11.359 -16.141 1 95.56 77 GLY A N 1
ATOM 546 C CA . GLY A 1 77 ? -11.312 -12.742 -15.695 1 95.56 77 GLY A CA 1
ATOM 547 C C . GLY A 1 77 ? -10.445 -12.945 -14.469 1 95.56 77 GLY A C 1
ATOM 548 O O . GLY A 1 77 ? -10.281 -14.078 -14 1 95.56 77 GLY A O 1
ATOM 549 N N . ARG A 1 78 ? -9.906 -11.883 -13.93 1 97.94 78 ARG A N 1
ATOM 550 C CA . ARG A 1 78 ? -9.109 -11.938 -12.703 1 97.94 78 ARG A CA 1
ATOM 551 C C . ARG A 1 78 ? -10.016 -11.961 -11.477 1 97.94 78 ARG A C 1
ATOM 553 O O . ARG A 1 78 ? -10.922 -11.141 -11.352 1 97.94 78 ARG A O 1
ATOM 560 N N . PHE A 1 79 ? -9.789 -12.875 -10.594 1 98.12 79 PHE A N 1
ATOM 561 C CA . PHE A 1 79 ? -10.609 -13 -9.391 1 98.12 79 PHE A CA 1
ATOM 562 C C . PHE A 1 79 ? -10.156 -12.023 -8.32 1 98.12 79 PHE A C 1
ATOM 564 O O . PHE A 1 79 ? -9.875 -12.422 -7.184 1 98.12 79 PHE A O 1
ATOM 571 N N . THR A 1 80 ? -10.094 -10.75 -8.617 1 98.44 80 THR A N 1
ATOM 572 C CA . THR A 1 80 ? -9.781 -9.602 -7.773 1 98.44 80 THR A CA 1
ATOM 573 C C . THR A 1 80 ? -10.258 -8.305 -8.422 1 98.44 80 THR A C 1
ATOM 575 O O . THR A 1 80 ? -10.836 -8.328 -9.516 1 98.44 80 THR A O 1
ATOM 578 N N . ASN A 1 81 ? -10.094 -7.18 -7.754 1 98.25 81 ASN A N 1
ATOM 579 C CA . ASN A 1 81 ? -10.602 -5.902 -8.25 1 98.25 81 ASN A CA 1
ATOM 580 C C . ASN A 1 81 ? -9.695 -5.332 -9.344 1 98.25 81 ASN A C 1
ATOM 582 O O . ASN A 1 81 ? -10.102 -4.438 -10.086 1 98.25 81 ASN A O 1
ATOM 586 N N . GLY A 1 82 ? -8.461 -5.816 -9.438 1 98 82 GLY A N 1
ATOM 587 C CA . GLY A 1 82 ? -7.465 -5.34 -10.383 1 98 82 GLY A CA 1
ATOM 588 C C . GLY A 1 82 ? -6.523 -6.426 -10.859 1 98 82 GLY A C 1
ATOM 589 O O . GLY A 1 82 ? -6.965 -7.48 -11.32 1 98 82 GLY A O 1
ATOM 590 N N . TYR A 1 83 ? -5.203 -6.191 -10.766 1 98 83 TYR A N 1
ATOM 591 C CA . TYR A 1 83 ? -4.184 -7.156 -11.164 1 98 83 TYR A CA 1
ATOM 592 C C . TYR A 1 83 ? -4.016 -8.242 -10.102 1 98 83 TYR A C 1
ATOM 594 O O . TYR A 1 83 ? -4.09 -7.961 -8.906 1 98 83 TYR A O 1
ATOM 602 N N . ASN A 1 84 ? -3.857 -9.461 -10.602 1 98.56 84 ASN A N 1
ATOM 603 C CA . ASN A 1 84 ? -3.65 -10.539 -9.648 1 98.56 84 ASN A CA 1
ATOM 604 C C . ASN A 1 84 ? -2.176 -10.914 -9.539 1 98.56 84 ASN A C 1
ATOM 606 O O . ASN A 1 84 ? -1.306 -10.18 -10 1 98.56 84 ASN A O 1
ATOM 610 N N . LEU A 1 85 ? -1.85 -11.961 -8.852 1 98.88 85 LEU A N 1
ATOM 611 C CA . LEU A 1 85 ? -0.473 -12.32 -8.523 1 98.88 85 LEU A CA 1
ATOM 612 C C . LEU A 1 85 ? 0.347 -12.539 -9.789 1 98.88 85 LEU A C 1
ATOM 614 O O . LEU A 1 85 ? 1.517 -12.156 -9.852 1 98.88 85 LEU A O 1
ATOM 618 N N . ALA A 1 86 ? -0.225 -13.195 -10.805 1 98.94 86 ALA A N 1
ATOM 619 C CA . ALA A 1 86 ? 0.49 -13.406 -12.055 1 98.94 86 ALA A CA 1
ATOM 620 C C . ALA A 1 86 ? 0.866 -12.078 -12.703 1 98.94 86 ALA A C 1
ATOM 622 O O . ALA A 1 86 ? 1.957 -11.938 -13.258 1 98.94 86 ALA A O 1
ATOM 623 N N . ASP A 1 87 ? -0.016 -11.117 -12.656 1 98.56 87 ASP A N 1
ATOM 624 C CA . ASP A 1 87 ? 0.237 -9.797 -13.219 1 98.56 87 ASP A CA 1
ATOM 625 C C . ASP A 1 87 ? 1.379 -9.094 -12.484 1 98.56 87 ASP A C 1
ATOM 627 O O . ASP A 1 87 ? 2.355 -8.672 -13.109 1 98.56 87 ASP A O 1
ATOM 631 N N . VAL A 1 88 ? 1.233 -9.008 -11.195 1 98.38 88 VAL A N 1
ATOM 632 C CA . VAL A 1 88 ? 2.154 -8.195 -10.406 1 98.38 88 VAL A CA 1
ATOM 633 C C . VAL A 1 88 ? 3.541 -8.836 -10.406 1 98.38 88 VAL A C 1
ATOM 635 O O . VAL A 1 88 ? 4.555 -8.141 -10.461 1 98.38 88 VAL A O 1
ATOM 638 N N . ILE A 1 89 ? 3.607 -10.164 -10.375 1 98.75 89 ILE A N 1
ATOM 639 C CA . ILE A 1 89 ? 4.887 -10.852 -10.461 1 98.75 89 ILE A CA 1
ATOM 640 C C . ILE A 1 89 ? 5.512 -10.617 -11.828 1 98.75 89 ILE A C 1
ATOM 642 O O . ILE A 1 89 ? 6.715 -10.352 -11.938 1 98.75 89 ILE A O 1
ATOM 646 N N . SER A 1 90 ? 4.703 -10.703 -12.883 1 98.62 90 SER A N 1
ATOM 647 C CA . SER A 1 90 ? 5.199 -10.422 -14.227 1 98.62 90 SER A CA 1
ATOM 648 C C . SER A 1 90 ? 5.723 -8.992 -14.336 1 98.62 90 SER A C 1
ATOM 650 O O . SER A 1 90 ? 6.746 -8.75 -14.984 1 98.62 90 SER A O 1
ATOM 652 N N . GLN A 1 91 ? 5.062 -8.078 -13.711 1 97.25 91 GLN A N 1
ATOM 653 C CA . GLN A 1 91 ? 5.516 -6.688 -13.703 1 97.25 91 GLN A CA 1
ATOM 654 C C . GLN A 1 91 ? 6.879 -6.559 -13.039 1 97.25 91 GLN A C 1
ATOM 656 O O . GLN A 1 91 ? 7.75 -5.828 -13.523 1 97.25 91 GLN A O 1
ATOM 661 N N . ARG A 1 92 ? 7.105 -7.293 -11.984 1 96.75 92 ARG A N 1
ATOM 662 C CA . ARG A 1 92 ? 8.352 -7.215 -11.234 1 96.75 92 ARG A CA 1
ATOM 663 C C . ARG A 1 92 ? 9.516 -7.793 -12.031 1 96.75 92 ARG A C 1
ATOM 665 O O . ARG A 1 92 ? 10.68 -7.508 -11.742 1 96.75 92 ARG A O 1
ATOM 672 N N . VAL A 1 93 ? 9.18 -8.609 -13.016 1 97.31 93 VAL A N 1
ATOM 673 C CA . VAL A 1 93 ? 10.266 -9.195 -13.789 1 97.31 93 VAL A CA 1
ATOM 674 C C . VAL A 1 93 ? 10.344 -8.531 -15.156 1 97.31 93 VAL A C 1
ATOM 676 O O . VAL A 1 93 ? 11.016 -9.031 -16.062 1 97.31 93 VAL A O 1
ATOM 679 N N . GLY A 1 94 ? 9.633 -7.402 -15.367 1 95.56 94 GLY A N 1
ATOM 680 C CA . GLY A 1 94 ? 9.922 -6.52 -16.484 1 95.56 94 GLY A CA 1
ATOM 681 C C . GLY A 1 94 ? 8.844 -6.535 -17.547 1 95.56 94 GLY A C 1
ATOM 682 O O . GLY A 1 94 ? 9.023 -5.973 -18.641 1 95.56 94 GLY A O 1
ATOM 683 N N . PHE A 1 95 ? 7.707 -7.176 -17.266 1 97.19 95 PHE A N 1
ATOM 684 C CA . PHE A 1 95 ? 6.594 -7.188 -18.203 1 97.19 95 PHE A CA 1
ATOM 685 C C . PHE A 1 95 ? 5.5 -6.219 -17.766 1 97.19 95 PHE A C 1
ATOM 687 O O . PHE A 1 95 ? 5.516 -5.734 -16.625 1 97.19 95 PHE A O 1
ATOM 694 N N . GLU A 1 96 ? 4.641 -5.863 -18.625 1 95.06 96 GLU A N 1
ATOM 695 C CA . GLU A 1 96 ? 3.545 -4.953 -18.312 1 95.06 96 GLU A CA 1
ATOM 696 C C . GLU A 1 96 ? 2.5 -5.633 -17.422 1 95.06 96 GLU A C 1
ATOM 698 O O . GLU A 1 96 ? 1.912 -4.996 -16.547 1 95.06 96 GLU A O 1
ATOM 703 N N . MET A 1 97 ? 2.256 -6.848 -17.688 1 97 97 MET A N 1
ATOM 704 C CA . MET A 1 97 ? 1.306 -7.695 -16.969 1 97 97 MET A CA 1
ATOM 705 C C . MET A 1 97 ? 1.527 -9.164 -17.312 1 97 97 MET A C 1
ATOM 707 O O . MET A 1 97 ? 2.475 -9.508 -18.016 1 97 97 MET A O 1
ATOM 711 N N . SER A 1 98 ? 0.736 -10.062 -16.75 1 98.44 98 SER A N 1
ATOM 712 C CA . SER A 1 98 ? 0.761 -11.484 -17.078 1 98.44 98 SER A CA 1
ATOM 713 C C . SER A 1 98 ? 0.623 -11.703 -18.578 1 98.44 98 SER A C 1
ATOM 715 O O . SER A 1 98 ? -0.016 -10.914 -19.281 1 98.44 98 SER A O 1
ATOM 717 N N . PRO A 1 99 ? 1.213 -12.828 -19.109 1 98.56 99 PRO A N 1
ATOM 718 C CA . PRO A 1 99 ? 0.86 -13.219 -20.469 1 98.56 99 PRO A CA 1
ATOM 719 C C . PRO A 1 99 ? -0.632 -13.492 -20.641 1 98.56 99 PRO A C 1
ATOM 721 O O . PRO A 1 99 ? -1.343 -13.688 -19.656 1 98.56 99 PRO A O 1
ATOM 724 N N . LYS A 1 100 ? -1.058 -13.531 -21.812 1 98.06 100 LYS A N 1
ATOM 725 C CA . LYS A 1 100 ? -2.469 -13.727 -22.141 1 98.06 100 LYS A CA 1
ATOM 726 C C . LYS A 1 100 ? -2.938 -15.117 -21.719 1 98.06 100 LYS A C 1
ATOM 728 O O . LYS A 1 100 ? -2.156 -16.078 -21.734 1 98.06 100 LYS A O 1
ATOM 733 N N . PRO A 1 101 ? -4.242 -15.203 -21.328 1 98.62 101 PRO A N 1
ATOM 734 C CA . PRO A 1 101 ? -4.785 -16.562 -21.188 1 98.62 101 PRO A CA 1
ATOM 735 C C . PRO A 1 101 ? -4.664 -17.391 -22.453 1 98.62 101 PRO A C 1
ATOM 737 O O . PRO A 1 101 ? -5.023 -16.922 -23.547 1 98.62 101 PRO A O 1
ATOM 740 N N . TYR A 1 102 ? -4.242 -18.578 -22.281 1 98.69 102 TYR A N 1
ATOM 741 C CA . TYR A 1 102 ? -3.982 -19.453 -23.422 1 98.69 102 TYR A CA 1
ATOM 742 C C . TYR A 1 102 ? -5.23 -19.625 -24.281 1 98.69 102 TYR A C 1
ATOM 744 O O . TYR A 1 102 ? -5.156 -19.578 -25.5 1 98.69 102 TYR A O 1
ATOM 752 N N . LEU A 1 103 ? -6.387 -19.734 -23.672 1 98.19 103 LEU A N 1
ATOM 753 C CA . LEU A 1 103 ? -7.625 -20.031 -24.391 1 98.19 103 LEU A CA 1
ATOM 754 C C . LEU A 1 103 ? -8.117 -18.797 -25.141 1 98.19 103 LEU A C 1
ATOM 756 O O . LEU A 1 103 ? -8.969 -18.922 -26.031 1 98.19 103 LEU A O 1
ATOM 760 N N . SER A 1 104 ? -7.625 -17.641 -24.812 1 97.5 104 SER A N 1
ATOM 761 C CA . SER A 1 104 ? -8.055 -16.422 -25.469 1 97.5 104 SER A CA 1
ATOM 762 C C . SER A 1 104 ? -7.199 -16.125 -26.703 1 97.5 104 SER A C 1
ATOM 764 O O . SER A 1 104 ? -7.512 -15.234 -27.484 1 97.5 104 SER A O 1
ATOM 766 N N . MET A 1 105 ? -6.117 -16.891 -26.969 1 97.75 105 MET A N 1
ATOM 767 C CA . MET A 1 105 ? -5.105 -16.562 -27.969 1 97.75 105 MET A CA 1
ATOM 768 C C . MET A 1 105 ? -5.66 -16.75 -29.375 1 97.75 105 MET A C 1
ATOM 770 O O . MET A 1 105 ? -6.246 -17.781 -29.688 1 97.75 105 MET A O 1
ATOM 774 N N . LEU A 1 106 ? -5.414 -15.773 -30.156 1 97.69 106 LEU A N 1
ATOM 775 C CA . LEU A 1 106 ? -5.691 -15.828 -31.578 1 97.69 106 LEU A CA 1
ATOM 776 C C . LEU A 1 106 ? -4.523 -16.453 -32.344 1 97.69 106 LEU A C 1
ATOM 778 O O . LEU A 1 106 ? -3.453 -16.672 -31.766 1 97.69 106 LEU A O 1
ATOM 782 N N . PRO A 1 107 ? -4.742 -16.703 -33.562 1 97.06 107 PRO A N 1
ATOM 783 C CA . PRO A 1 107 ? -3.678 -17.359 -34.344 1 97.06 107 PRO A CA 1
ATOM 784 C C . PRO A 1 107 ? -2.359 -16.578 -34.281 1 97.06 107 PRO A C 1
ATOM 786 O O . PRO A 1 107 ? -1.293 -17.188 -34.156 1 97.06 107 PRO A O 1
ATOM 789 N N . HIS A 1 108 ? -2.475 -15.312 -34.344 1 97.69 108 HIS A N 1
ATOM 790 C CA . HIS A 1 108 ? -1.262 -14.508 -34.281 1 97.69 108 HIS A CA 1
ATOM 791 C C . HIS A 1 108 ? -0.544 -14.68 -32.938 1 97.69 108 HIS A C 1
ATOM 793 O O . HIS A 1 108 ? 0.687 -14.742 -32.906 1 97.69 108 HIS A O 1
ATOM 799 N N . ASP A 1 109 ? -1.285 -14.742 -31.859 1 97.44 109 ASP A N 1
ATOM 800 C CA . ASP A 1 109 ? -0.707 -14.984 -30.531 1 97.44 109 ASP A CA 1
ATOM 801 C C . ASP A 1 109 ? -0.014 -16.344 -30.484 1 97.44 109 ASP A C 1
ATOM 803 O O . ASP A 1 109 ? 1.077 -16.469 -29.922 1 97.44 109 ASP A O 1
ATOM 807 N N . LYS A 1 110 ? -0.641 -17.328 -31.094 1 96.56 110 LYS A N 1
ATOM 808 C CA . LYS A 1 110 ? -0.095 -18.672 -31.094 1 96.56 110 LYS A CA 1
ATOM 809 C C . LYS A 1 110 ? 1.22 -18.75 -31.859 1 96.56 110 LYS A C 1
ATOM 811 O O . LYS A 1 110 ? 2.133 -19.484 -31.484 1 96.56 110 LYS A O 1
ATOM 816 N N . ILE A 1 111 ? 1.274 -17.984 -32.938 1 97 111 ILE A N 1
ATOM 817 C CA . ILE A 1 111 ? 2.508 -17.922 -33.688 1 97 111 ILE A CA 1
ATOM 818 C C . ILE A 1 111 ? 3.617 -17.297 -32.844 1 97 111 ILE A C 1
ATOM 820 O O . ILE A 1 111 ? 4.73 -17.828 -32.812 1 97 111 ILE A O 1
ATOM 824 N N . LEU A 1 112 ? 3.297 -16.219 -32.156 1 98 112 LEU A N 1
ATOM 825 C CA . LEU A 1 112 ? 4.281 -15.555 -31.297 1 98 112 LEU A CA 1
ATOM 826 C C . LEU A 1 112 ? 4.73 -16.469 -30.172 1 98 112 LEU A C 1
ATOM 828 O O . LEU A 1 112 ? 5.906 -16.484 -29.797 1 98 112 LEU A O 1
ATOM 832 N N . LEU A 1 113 ? 3.775 -17.266 -29.594 1 98.19 113 LEU A N 1
ATOM 833 C CA . LEU A 1 113 ? 4.109 -18.234 -28.562 1 98.19 113 LEU A CA 1
ATOM 834 C C . LEU A 1 113 ? 5.047 -19.312 -29.125 1 98.19 113 LEU A C 1
ATOM 836 O O . LEU A 1 113 ? 6.035 -19.656 -28.469 1 98.19 113 LEU A O 1
ATOM 840 N N . GLY A 1 114 ? 4.793 -19.75 -30.344 1 97.5 114 GLY A N 1
ATOM 841 C CA . GLY A 1 114 ? 5.629 -20.75 -30.984 1 97.5 114 GLY A CA 1
ATOM 842 C C . GLY A 1 114 ? 7.023 -20.25 -31.312 1 97.5 114 GLY A C 1
ATOM 843 O O . GLY A 1 114 ? 7.98 -21.016 -31.328 1 97.5 114 GLY A O 1
ATOM 844 N N . LEU A 1 115 ? 7.105 -18.922 -31.516 1 97.81 115 LEU A N 1
ATOM 845 C CA . LEU A 1 115 ? 8.383 -18.312 -31.844 1 97.81 115 LEU A CA 1
ATOM 846 C C . LEU A 1 115 ? 9.094 -17.812 -30.594 1 97.81 115 LEU A C 1
ATOM 848 O O . LEU A 1 115 ? 10.086 -17.094 -30.672 1 97.81 115 LEU A O 1
ATOM 852 N N . CYS A 1 116 ? 8.555 -18.109 -29.484 1 97.81 116 CYS A N 1
ATOM 853 C CA . CYS A 1 116 ? 9.148 -17.828 -28.188 1 97.81 116 CYS A CA 1
ATOM 854 C C . CYS A 1 116 ? 9.258 -16.328 -27.953 1 97.81 116 CYS A C 1
ATOM 856 O O . CYS A 1 116 ? 10.227 -15.867 -27.344 1 97.81 116 CYS A O 1
ATOM 858 N N . LYS A 1 117 ? 8.281 -15.578 -28.453 1 97.38 117 LYS A N 1
ATOM 859 C CA . LYS A 1 117 ? 8.289 -14.125 -28.281 1 97.38 117 LYS A CA 1
ATOM 860 C C . LYS A 1 117 ? 7.43 -13.695 -27.094 1 97.38 117 LYS A C 1
ATOM 862 O O . LYS A 1 117 ? 7.578 -12.586 -26.594 1 97.38 117 LYS A O 1
ATOM 867 N N . ILE A 1 118 ? 6.523 -14.594 -26.719 1 98 118 ILE A N 1
ATOM 868 C CA . ILE A 1 118 ? 5.66 -14.32 -25.562 1 98 118 ILE A CA 1
ATOM 869 C C . ILE A 1 118 ? 5.48 -15.602 -24.75 1 98 118 ILE A C 1
ATOM 871 O O . ILE A 1 118 ? 5.777 -16.703 -25.219 1 98 118 ILE A O 1
ATOM 875 N N . GLY A 1 119 ? 5.059 -15.43 -23.469 1 98.69 119 GLY A N 1
ATOM 876 C CA . GLY A 1 119 ? 4.602 -16.547 -22.641 1 98.69 119 GLY A CA 1
ATOM 877 C C . GLY A 1 119 ? 3.105 -16.781 -22.75 1 98.69 119 GLY A C 1
ATOM 878 O O . GLY A 1 119 ? 2.461 -16.328 -23.688 1 98.69 119 GLY A O 1
ATOM 879 N N . ALA A 1 120 ? 2.639 -17.578 -21.766 1 98.88 120 ALA A N 1
ATOM 880 C CA . ALA A 1 120 ? 1.212 -17.875 -21.734 1 98.88 120 ALA A CA 1
ATOM 881 C C . ALA A 1 120 ? 0.748 -18.156 -20.312 1 98.88 120 ALA A C 1
ATOM 883 O O . ALA A 1 120 ? 1.528 -18.641 -19.484 1 98.88 120 ALA A O 1
ATOM 884 N N . ASN A 1 121 ? -0.467 -17.781 -20.094 1 98.94 121 ASN A N 1
ATOM 885 C CA . ASN A 1 121 ? -1.146 -18.125 -18.859 1 98.94 121 ASN A CA 1
ATOM 886 C C . ASN A 1 121 ? -2.113 -19.297 -19.062 1 98.94 121 ASN A C 1
ATOM 888 O O . ASN A 1 121 ? -3.068 -19.188 -19.828 1 98.94 121 ASN A O 1
ATOM 892 N N . TYR A 1 122 ? -1.846 -20.391 -18.359 1 98.94 122 TYR A N 1
ATOM 893 C CA . TYR A 1 122 ? -2.643 -21.609 -18.531 1 98.94 122 TYR A CA 1
ATOM 894 C C . TYR A 1 122 ? -3.562 -21.828 -17.328 1 98.94 122 TYR A C 1
ATOM 896 O O . TYR A 1 122 ? -4.344 -22.781 -17.297 1 98.94 122 TYR A O 1
ATOM 904 N N . ALA A 1 123 ? -3.514 -20.938 -16.344 1 98.94 123 ALA A N 1
ATOM 905 C CA . ALA A 1 123 ? -4.219 -21.109 -15.07 1 98.94 123 ALA A CA 1
ATOM 906 C C . ALA A 1 123 ? -5.73 -21.047 -15.273 1 98.94 123 ALA A C 1
ATOM 908 O O . ALA A 1 123 ? -6.211 -20.453 -16.234 1 98.94 123 ALA A O 1
ATOM 909 N N . SER A 1 124 ? -6.414 -21.688 -14.359 1 98.81 124 SER A N 1
ATOM 910 C CA . SER A 1 124 ? -7.875 -21.734 -14.398 1 98.81 124 SER A CA 1
ATOM 911 C C . SER A 1 124 ? -8.469 -21.609 -13 1 98.81 124 SER A C 1
ATOM 913 O O . SER A 1 124 ? -8.125 -22.375 -12.102 1 98.81 124 SER A O 1
ATOM 915 N N . GLY A 1 125 ? -9.336 -20.609 -12.906 1 98.25 125 GLY A N 1
ATOM 916 C CA . GLY A 1 125 ? -10 -20.406 -11.625 1 98.25 125 GLY A CA 1
ATOM 917 C C . GLY A 1 125 ? -10.742 -21.641 -11.148 1 98.25 125 GLY A C 1
ATOM 918 O O . GLY A 1 125 ? -11.531 -22.234 -11.891 1 98.25 125 GLY A O 1
ATOM 919 N N . GLY A 1 126 ? -10.531 -22.031 -9.875 1 97.56 126 GLY A N 1
ATOM 920 C CA . GLY A 1 126 ? -11.195 -23.188 -9.289 1 97.56 126 GLY A CA 1
ATOM 921 C C . GLY A 1 126 ? -10.383 -24.469 -9.406 1 97.56 126 GLY A C 1
ATOM 922 O O . GLY A 1 126 ? -10.68 -25.453 -8.742 1 97.56 126 GLY A O 1
ATOM 923 N N . SER A 1 127 ? -9.336 -24.438 -10.258 1 97.94 127 SER A N 1
ATOM 924 C CA . SER A 1 127 ? -8.5 -25.625 -10.438 1 97.94 127 SER A CA 1
ATOM 925 C C . SER A 1 127 ? -7.668 -25.906 -9.195 1 97.94 127 SER A C 1
ATOM 927 O O . SER A 1 127 ? -7.512 -25.047 -8.336 1 97.94 127 SER A O 1
ATOM 929 N N . GLY A 1 128 ? -7.246 -27.172 -9.047 1 97.88 128 GLY A N 1
ATOM 930 C CA . GLY A 1 128 ? -6.332 -27.609 -7.996 1 97.88 128 GLY A CA 1
ATOM 931 C C . GLY A 1 128 ? -5.168 -28.422 -8.523 1 97.88 128 GLY A C 1
ATOM 932 O O . GLY A 1 128 ? -4.973 -28.531 -9.734 1 97.88 128 GLY A O 1
ATOM 933 N N . ILE A 1 129 ? -4.414 -28.859 -7.605 1 98.62 129 ILE A N 1
ATOM 934 C CA . ILE A 1 129 ? -3.301 -29.75 -7.93 1 98.62 129 ILE A CA 1
ATOM 935 C C . ILE A 1 129 ? -3.836 -31.094 -8.43 1 98.62 129 ILE A C 1
ATOM 937 O O . ILE A 1 129 ? -3.324 -31.641 -9.406 1 98.62 129 ILE A O 1
ATOM 941 N N . LEU A 1 130 ? -4.914 -31.531 -7.758 1 98.06 130 LEU A N 1
ATOM 942 C CA . LEU A 1 130 ? -5.52 -32.812 -8.094 1 98.06 130 LEU A CA 1
ATOM 943 C C . LEU A 1 130 ? -6.57 -32.656 -9.188 1 98.06 130 LEU A C 1
ATOM 945 O O . LEU A 1 130 ? -7.316 -31.656 -9.195 1 98.06 130 LEU A O 1
ATOM 949 N N . ASP A 1 131 ? -6.746 -33.625 -9.992 1 95.94 131 ASP A N 1
ATOM 950 C CA . ASP A 1 131 ? -7.695 -33.594 -11.094 1 95.94 131 ASP A CA 1
ATOM 951 C C . ASP A 1 131 ? -9.133 -33.594 -10.586 1 95.94 131 ASP A C 1
ATOM 953 O O . ASP A 1 131 ? -10.055 -33.219 -11.32 1 95.94 131 ASP A O 1
ATOM 957 N N . THR A 1 132 ? -9.297 -34 -9.406 1 94.06 132 THR A N 1
ATOM 958 C CA . THR A 1 132 ? -10.641 -34.094 -8.852 1 94.06 132 THR A CA 1
ATOM 959 C C . THR A 1 132 ? -11.125 -32.75 -8.367 1 94.06 132 THR A C 1
ATOM 961 O O . THR A 1 132 ? -12.297 -32.562 -8.031 1 94.06 132 THR A O 1
ATOM 964 N N . THR A 1 133 ? -10.234 -31.797 -8.352 1 94.62 133 THR A N 1
ATOM 965 C CA . THR A 1 133 ? -10.57 -30.469 -7.844 1 94.62 133 THR A CA 1
ATOM 966 C C . THR A 1 133 ? -11.023 -29.562 -8.977 1 94.62 133 THR A C 1
ATOM 968 O O . THR A 1 133 ? -10.344 -29.469 -10.008 1 94.62 133 THR A O 1
ATOM 971 N N . GLY A 1 134 ? -12.156 -28.844 -8.742 1 91.25 134 GLY A N 1
ATOM 972 C CA . GLY A 1 134 ? -12.609 -27.812 -9.664 1 91.25 134 GLY A CA 1
ATOM 973 C C . GLY A 1 134 ? -13.336 -28.359 -10.875 1 91.25 134 GLY A C 1
ATOM 974 O O . GLY A 1 134 ? -12.758 -28.469 -11.953 1 91.25 134 GLY A O 1
ATOM 975 N N . LYS A 1 135 ? -14.594 -28.547 -10.781 1 90.69 135 LYS A N 1
ATOM 976 C CA . LYS A 1 135 ? -15.406 -29.078 -11.867 1 90.69 135 LYS A CA 1
ATOM 977 C C . LYS A 1 135 ? -15.477 -28.109 -13.039 1 90.69 135 LYS A C 1
ATOM 979 O O . LYS A 1 135 ? -15.742 -26.922 -12.844 1 90.69 135 LYS A O 1
ATOM 984 N N . GLY A 1 136 ? -15.195 -28.641 -14.211 1 94.88 136 GLY A N 1
ATOM 985 C CA . GLY A 1 136 ? -15.352 -27.844 -15.422 1 94.88 136 GLY A CA 1
ATOM 986 C C . GLY A 1 136 ? -14.164 -26.938 -15.688 1 94.88 136 GLY A C 1
ATOM 987 O O . GLY A 1 136 ? -14.141 -26.219 -16.688 1 94.88 136 GLY A O 1
ATOM 988 N N . THR A 1 137 ? -13.172 -26.953 -14.859 1 97.62 137 THR A N 1
ATOM 989 C CA . THR A 1 137 ? -11.992 -26.094 -15.008 1 97.62 137 THR A CA 1
ATOM 990 C C . THR A 1 137 ? -10.898 -26.828 -15.781 1 97.62 137 THR A C 1
ATOM 992 O O . THR A 1 137 ? -11.023 -28.016 -16.078 1 97.62 137 THR A O 1
ATOM 995 N N . LEU A 1 138 ? -9.875 -26.141 -16.219 1 98.5 138 LEU A N 1
ATOM 996 C CA . LEU A 1 138 ? -8.656 -26.781 -16.703 1 98.5 138 LEU A CA 1
ATOM 997 C C . LEU A 1 138 ? -7.863 -27.359 -15.539 1 98.5 138 LEU A C 1
ATOM 999 O O . LEU A 1 138 ? -7.312 -26.625 -14.719 1 98.5 138 LEU A O 1
ATOM 1003 N N . THR A 1 139 ? -7.867 -28.656 -15.453 1 98.25 139 THR A N 1
ATOM 1004 C CA . THR A 1 139 ? -7.035 -29.25 -14.414 1 98.25 139 THR A CA 1
ATOM 1005 C C . THR A 1 139 ? -5.57 -28.875 -14.609 1 98.25 139 THR A C 1
ATOM 1007 O O . THR A 1 139 ? -5.168 -28.469 -15.703 1 98.25 139 THR A O 1
ATOM 1010 N N . MET A 1 140 ? -4.785 -28.969 -13.555 1 98.62 140 MET A N 1
ATOM 1011 C CA . MET A 1 140 ? -3.369 -28.672 -13.719 1 98.62 140 MET A CA 1
ATOM 1012 C C . MET A 1 140 ? -2.729 -29.609 -14.742 1 98.62 140 MET A C 1
ATOM 1014 O O . MET A 1 140 ? -1.826 -29.203 -15.477 1 98.62 140 MET A O 1
ATOM 1018 N N . ARG A 1 141 ? -3.215 -30.828 -14.805 1 98.5 141 ARG A N 1
ATOM 1019 C CA . ARG A 1 141 ? -2.756 -31.75 -15.836 1 98.5 141 ARG A CA 1
ATOM 1020 C C . ARG A 1 141 ? -3.035 -31.203 -17.234 1 98.5 141 ARG A C 1
ATOM 1022 O O . ARG A 1 141 ? -2.158 -31.219 -18.094 1 98.5 141 ARG A O 1
ATOM 1029 N N . THR A 1 142 ? -4.242 -30.75 -17.375 1 98.69 142 THR A N 1
ATOM 1030 C CA . THR A 1 142 ? -4.625 -30.188 -18.672 1 98.69 142 THR A CA 1
ATOM 1031 C C . THR A 1 142 ? -3.789 -28.938 -18.984 1 98.69 142 THR A C 1
ATOM 1033 O O . THR A 1 142 ? -3.389 -28.734 -20.125 1 98.69 142 THR A O 1
ATOM 1036 N N . GLN A 1 143 ? -3.525 -28.094 -17.984 1 98.88 143 GLN A N 1
ATOM 1037 C CA . GLN A 1 143 ? -2.678 -26.922 -18.156 1 98.88 143 GLN A CA 1
ATOM 1038 C C . GLN A 1 143 ? -1.288 -27.312 -18.656 1 98.88 143 GLN A C 1
ATOM 1040 O O . GLN A 1 143 ? -0.777 -26.734 -19.609 1 98.88 143 GLN A O 1
ATOM 1045 N N . VAL A 1 144 ? -0.714 -28.344 -18.078 1 98.88 144 VAL A N 1
ATOM 1046 C CA . VAL A 1 144 ? 0.606 -28.828 -18.453 1 98.88 144 VAL A CA 1
ATOM 1047 C C . VAL A 1 144 ? 0.56 -29.422 -19.859 1 98.88 144 VAL A C 1
ATOM 1049 O O . VAL A 1 144 ? 1.49 -29.234 -20.656 1 98.88 144 VAL A O 1
ATOM 1052 N N . GLU A 1 145 ? -0.552 -30.062 -20.219 1 98.62 145 GLU A N 1
ATOM 1053 C CA . GLU A 1 145 ? -0.722 -30.609 -21.562 1 98.62 145 GLU A CA 1
ATOM 1054 C C . GLU A 1 145 ? -0.789 -29.5 -22.609 1 98.62 145 GLU A C 1
ATOM 1056 O O . GLU A 1 145 ? -0.247 -29.641 -23.703 1 98.62 145 GLU A O 1
ATOM 1061 N N . TYR A 1 146 ? -1.491 -28.422 -22.266 1 98.62 146 TYR A N 1
ATOM 1062 C CA . TYR A 1 146 ? -1.547 -27.297 -23.188 1 98.62 146 TYR A CA 1
ATOM 1063 C C . TYR A 1 146 ? -0.16 -26.703 -23.406 1 98.62 146 TYR A C 1
ATOM 1065 O O . TYR A 1 146 ? 0.198 -26.359 -24.531 1 98.62 146 TYR A O 1
ATOM 1073 N N . PHE A 1 147 ? 0.588 -26.625 -22.391 1 98.81 147 PHE A N 1
ATOM 1074 C CA . PHE A 1 147 ? 1.959 -26.156 -22.562 1 98.81 147 PHE A CA 1
ATOM 1075 C C . PHE A 1 147 ? 2.762 -27.109 -23.422 1 98.81 147 PHE A C 1
ATOM 1077 O O . PHE A 1 147 ? 3.547 -26.688 -24.266 1 98.81 147 PHE A O 1
ATOM 1084 N N . LYS A 1 148 ? 2.611 -28.406 -23.156 1 98.5 148 LYS A N 1
ATOM 1085 C CA . LYS A 1 148 ? 3.316 -29.406 -23.969 1 98.5 148 LYS A CA 1
ATOM 1086 C C . LYS A 1 148 ? 3.043 -29.203 -25.453 1 98.5 148 LYS A C 1
ATOM 1088 O O . LYS A 1 148 ? 3.963 -29.266 -26.266 1 98.5 148 LYS A O 1
ATOM 1093 N N . LYS A 1 149 ? 1.837 -28.984 -25.75 1 96.81 149 LYS A N 1
ATOM 1094 C CA . LYS A 1 149 ? 1.464 -28.766 -27.141 1 96.81 149 LYS A CA 1
ATOM 1095 C C . LYS A 1 149 ? 2.201 -27.562 -27.719 1 96.81 149 LYS A C 1
ATOM 1097 O O . LYS A 1 149 ? 2.691 -27.609 -28.859 1 96.81 149 LYS A O 1
ATOM 1102 N N . ALA A 1 150 ? 2.266 -26.531 -26.953 1 95.31 150 ALA A N 1
ATOM 1103 C CA . ALA A 1 150 ? 2.982 -25.328 -27.391 1 95.31 150 ALA A CA 1
ATOM 1104 C C . ALA A 1 150 ? 4.48 -25.594 -27.5 1 95.31 150 ALA A C 1
ATOM 1106 O O . ALA A 1 150 ? 5.105 -25.266 -28.5 1 95.31 150 ALA A O 1
ATOM 1107 N N . ALA A 1 151 ? 5.031 -26.234 -26.5 1 96.06 151 ALA A N 1
ATOM 1108 C CA . ALA A 1 151 ? 6.469 -26.484 -26.406 1 96.06 151 ALA A CA 1
ATOM 1109 C C . ALA A 1 151 ? 6.945 -27.375 -27.547 1 96.06 151 ALA A C 1
ATOM 1111 O O . ALA A 1 151 ? 8.039 -27.188 -28.094 1 96.06 151 ALA A O 1
ATOM 1112 N N . ASP A 1 152 ? 6.137 -28.328 -27.922 1 95.56 152 ASP A N 1
ATOM 1113 C CA . ASP A 1 152 ? 6.492 -29.266 -28.984 1 95.56 152 ASP A CA 1
ATOM 1114 C C . ASP A 1 152 ? 6.668 -28.531 -30.328 1 95.56 152 ASP A C 1
ATOM 1116 O O . ASP A 1 152 ? 7.406 -29 -31.188 1 95.56 152 ASP A O 1
ATOM 1120 N N . ASN A 1 153 ? 6.113 -27.406 -30.469 1 92.38 153 ASN A N 1
ATOM 1121 C CA . ASN A 1 153 ? 6.117 -26.703 -31.75 1 92.38 153 ASN A CA 1
ATOM 1122 C C . ASN A 1 153 ? 6.938 -25.422 -31.688 1 92.38 153 ASN A C 1
ATOM 1124 O O . ASN A 1 153 ? 6.906 -24.609 -32.594 1 92.38 153 ASN A O 1
ATOM 1128 N N . MET A 1 154 ? 7.637 -25.172 -30.594 1 96.88 154 MET A N 1
ATOM 1129 C CA . MET A 1 154 ? 8.391 -23.938 -30.391 1 96.88 154 MET A CA 1
ATOM 1130 C C . MET A 1 154 ? 9.641 -23.922 -31.266 1 96.88 154 MET A C 1
ATOM 1132 O O . MET A 1 154 ? 10.359 -24.906 -31.359 1 96.88 154 MET A O 1
ATOM 1136 N N . ILE A 1 155 ? 9.82 -22.906 -31.969 1 97.19 155 ILE A N 1
ATOM 1137 C CA . ILE A 1 155 ? 11.047 -22.594 -32.688 1 97.19 155 ILE A CA 1
ATOM 1138 C C . ILE A 1 155 ? 11.664 -21.312 -32.156 1 97.19 155 ILE A C 1
ATOM 1140 O O . ILE A 1 155 ? 11.242 -20.203 -32.531 1 97.19 155 ILE A O 1
ATOM 1144 N N . CYS A 1 156 ? 12.609 -21.469 -31.312 1 95.69 156 CYS A N 1
ATOM 1145 C CA . CYS A 1 156 ? 13.195 -20.359 -30.594 1 95.69 156 CYS A CA 1
ATOM 1146 C C . CYS A 1 156 ? 14.617 -20.078 -31.062 1 95.69 156 CYS A C 1
ATOM 1148 O O . CYS A 1 156 ? 15.305 -20.984 -31.531 1 95.69 156 CYS A O 1
ATOM 1150 N N . TYR A 1 157 ? 15.07 -18.875 -31 1 92.5 157 TYR A N 1
ATOM 1151 C CA . TYR A 1 157 ? 16.453 -18.469 -31.203 1 92.5 157 TYR A CA 1
ATOM 1152 C C . TYR A 1 157 ? 17.078 -17.984 -29.906 1 92.5 157 TYR A C 1
ATOM 1154 O O . TYR A 1 157 ? 16.5 -17.141 -29.203 1 92.5 157 TYR A O 1
ATOM 1162 N N . PRO A 1 158 ? 18.203 -18.531 -29.484 1 93.06 158 PRO A N 1
ATOM 1163 C CA . PRO A 1 158 ? 19.047 -19.453 -30.25 1 93.06 158 PRO A CA 1
ATOM 1164 C C . PRO A 1 158 ? 18.562 -20.891 -30.156 1 93.06 158 PRO A C 1
ATOM 1166 O O . PRO A 1 158 ? 18.953 -21.734 -30.969 1 93.06 158 PRO A O 1
ATOM 1169 N N . SER A 1 159 ? 17.891 -21.266 -29.031 1 96.06 159 SER A N 1
ATOM 1170 C CA . SER A 1 159 ? 17.312 -22.594 -28.906 1 96.06 159 SER A CA 1
ATOM 1171 C C . SER A 1 159 ? 16.125 -22.609 -27.938 1 96.06 159 SER A C 1
ATOM 1173 O O . SER A 1 159 ? 16 -21.719 -27.094 1 96.06 159 SER A O 1
ATOM 1175 N N . LYS A 1 160 ? 15.336 -23.594 -28.125 1 97.06 160 LYS A N 1
ATOM 1176 C CA . LYS A 1 160 ? 14.211 -23.797 -27.219 1 97.06 160 LYS A CA 1
ATOM 1177 C C . LYS A 1 160 ? 14.68 -24.016 -25.797 1 97.06 160 LYS A C 1
ATOM 1179 O O . LYS A 1 160 ? 14.117 -23.453 -24.859 1 97.06 160 LYS A O 1
ATOM 1184 N N . GLU A 1 161 ? 15.711 -24.75 -25.703 1 96.19 161 GLU A N 1
ATOM 1185 C CA . GLU A 1 161 ? 16.266 -25.062 -24.391 1 96.19 161 GLU A CA 1
ATOM 1186 C C . GLU A 1 161 ? 16.734 -23.812 -23.672 1 96.19 161 GLU A C 1
ATOM 1188 O O . GLU A 1 161 ? 16.438 -23.625 -22.484 1 96.19 161 GLU A O 1
ATOM 1193 N N . GLU A 1 162 ? 17.406 -22.969 -24.375 1 96.75 162 GLU A N 1
ATOM 1194 C CA . GLU A 1 162 ? 17.922 -21.734 -23.797 1 96.75 162 GLU A CA 1
ATOM 1195 C C . GLU A 1 162 ? 16.766 -20.797 -23.422 1 96.75 162 GLU A C 1
ATOM 1197 O O . GLU A 1 162 ? 16.781 -20.172 -22.359 1 96.75 162 GLU A O 1
ATOM 1202 N N . HIS A 1 163 ? 15.773 -20.734 -24.266 1 97.69 163 HIS A N 1
ATOM 1203 C CA . HIS A 1 163 ? 14.609 -19.891 -24.016 1 97.69 163 HIS A CA 1
ATOM 1204 C C . HIS A 1 163 ? 13.883 -20.344 -22.75 1 97.69 163 HIS A C 1
ATOM 1206 O O . HIS A 1 163 ? 13.609 -19.531 -21.859 1 97.69 163 HIS A O 1
ATOM 1212 N N . LEU A 1 164 ? 13.633 -21.609 -22.672 1 98.31 164 LEU A N 1
ATOM 1213 C CA . LEU A 1 164 ? 12.844 -22.141 -21.562 1 98.31 164 LEU A CA 1
ATOM 1214 C C . LEU A 1 164 ? 13.641 -22.109 -20.266 1 98.31 164 LEU A C 1
ATOM 1216 O O . LEU A 1 164 ? 13.078 -21.891 -19.203 1 98.31 164 LEU A O 1
ATOM 1220 N N . ALA A 1 165 ? 14.961 -22.266 -20.375 1 97.56 165 ALA A N 1
ATOM 1221 C CA . ALA A 1 165 ? 15.812 -22.234 -19.188 1 97.56 165 ALA A CA 1
ATOM 1222 C C . ALA A 1 165 ? 15.852 -20.844 -18.562 1 97.56 165 ALA A C 1
ATOM 1224 O O . ALA A 1 165 ? 16.078 -20.719 -17.359 1 97.56 165 ALA A O 1
ATOM 1225 N N . ARG A 1 166 ? 15.547 -19.797 -19.328 1 97.19 166 ARG A N 1
ATOM 1226 C CA . ARG A 1 166 ? 15.609 -18.422 -18.844 1 97.19 166 ARG A CA 1
ATOM 1227 C C . ARG A 1 166 ? 14.211 -17.812 -18.766 1 97.19 166 ARG A C 1
ATOM 1229 O O . ARG A 1 166 ? 14.055 -16.594 -18.766 1 97.19 166 ARG A O 1
ATOM 1236 N N . SER A 1 167 ? 13.211 -18.672 -18.75 1 98.62 167 SER A N 1
ATOM 1237 C CA . SER A 1 167 ? 11.828 -18.25 -18.547 1 98.62 167 SER A CA 1
ATOM 1238 C C . SER A 1 167 ? 11.32 -18.656 -17.172 1 98.62 167 SER A C 1
ATOM 1240 O O . SER A 1 167 ? 11.742 -19.672 -16.625 1 98.62 167 SER A O 1
ATOM 1242 N N . LEU A 1 168 ? 10.461 -17.812 -16.609 1 98.88 168 LEU A N 1
ATOM 1243 C CA . LEU A 1 168 ? 9.875 -18.109 -15.312 1 98.88 168 LEU A CA 1
ATOM 1244 C C . LEU A 1 168 ? 8.617 -18.938 -15.453 1 98.88 168 LEU A C 1
ATOM 1246 O O . LEU A 1 168 ? 7.672 -18.547 -16.141 1 98.88 168 LEU A O 1
ATOM 1250 N N . PHE A 1 169 ? 8.641 -20.109 -14.883 1 98.94 169 PHE A N 1
ATOM 1251 C CA . PHE A 1 169 ? 7.453 -20.953 -14.734 1 98.94 169 PHE A CA 1
ATOM 1252 C C . PHE A 1 169 ? 6.809 -20.734 -13.367 1 98.94 169 PHE A C 1
ATOM 1254 O O . PHE A 1 169 ? 7.34 -21.172 -12.352 1 98.94 169 PHE A O 1
ATOM 1261 N N . LEU A 1 170 ? 5.66 -20.031 -13.375 1 98.94 170 LEU A N 1
ATOM 1262 C CA . LEU A 1 170 ? 4.965 -19.641 -12.148 1 98.94 170 LEU A CA 1
ATOM 1263 C C . LEU A 1 170 ? 3.834 -20.625 -11.836 1 98.94 170 LEU A C 1
ATOM 1265 O O . LEU A 1 170 ? 2.957 -20.844 -12.672 1 98.94 170 LEU A O 1
ATOM 1269 N N . LEU A 1 171 ? 3.816 -21.188 -10.617 1 98.94 171 LEU A N 1
ATOM 1270 C CA . LEU A 1 171 ? 2.822 -22.188 -10.227 1 98.94 171 LEU A CA 1
ATOM 1271 C C . LEU A 1 171 ? 2.086 -21.734 -8.961 1 98.94 171 LEU A C 1
ATOM 1273 O O . LEU A 1 171 ? 2.705 -21.266 -8.016 1 98.94 171 LEU A O 1
ATOM 1277 N N . SER A 1 172 ? 0.855 -21.844 -8.977 1 98.62 172 SER A N 1
ATOM 1278 C CA . SER A 1 172 ? -0.032 -21.625 -7.84 1 98.62 172 SER A CA 1
ATOM 1279 C C . SER A 1 172 ? -1.067 -22.734 -7.719 1 98.62 172 SER A C 1
ATOM 1281 O O . SER A 1 172 ? -1.81 -23 -8.664 1 98.62 172 SER A O 1
ATOM 1283 N N . GLY A 1 173 ? -1.122 -23.391 -6.59 1 97.12 173 GLY A N 1
ATOM 1284 C CA . GLY A 1 173 ? -2.107 -24.438 -6.371 1 97.12 173 GLY A CA 1
ATOM 1285 C C . GLY A 1 173 ? -2.189 -24.891 -4.922 1 97.12 173 GLY A C 1
ATOM 1286 O O . GLY A 1 173 ? -1.332 -24.547 -4.109 1 97.12 173 GLY A O 1
ATOM 1287 N N . GLY A 1 174 ? -3.27 -25.641 -4.645 1 97.06 174 GLY A N 1
ATOM 1288 C CA . GLY A 1 174 ? -3.408 -26.25 -3.334 1 97.06 174 GLY A CA 1
ATOM 1289 C C . GLY A 1 174 ? -4.625 -25.766 -2.572 1 97.06 174 GLY A C 1
ATOM 1290 O O . GLY A 1 174 ? -5.34 -26.562 -1.96 1 97.06 174 GLY A O 1
ATOM 1291 N N . GLY A 1 175 ? -4.871 -24.453 -2.58 1 96.25 175 GLY A N 1
ATOM 1292 C CA . GLY A 1 175 ? -5.969 -23.891 -1.812 1 96.25 175 GLY A CA 1
ATOM 1293 C C . GLY A 1 175 ? -7.309 -24.531 -2.137 1 96.25 175 GLY A C 1
ATOM 1294 O O . GLY A 1 175 ? -8.062 -24.906 -1.232 1 96.25 175 GLY A O 1
ATOM 1295 N N . ASN A 1 176 ? -7.598 -24.703 -3.402 1 96.56 176 ASN A N 1
ATOM 1296 C CA . ASN A 1 176 ? -8.875 -25.266 -3.834 1 96.56 176 ASN A CA 1
ATOM 1297 C C . ASN A 1 176 ? -8.969 -26.75 -3.492 1 96.56 176 ASN A C 1
ATOM 1299 O O . ASN A 1 176 ? -10.07 -27.281 -3.281 1 96.56 176 ASN A O 1
ATOM 1303 N N . ASP A 1 177 ? -7.871 -27.453 -3.445 1 97.44 177 ASP A N 1
ATOM 1304 C CA . ASP A 1 177 ? -7.863 -28.859 -3.035 1 97.44 177 ASP A CA 1
ATOM 1305 C C . ASP A 1 177 ? -8.336 -29.016 -1.591 1 97.44 177 ASP A C 1
ATOM 1307 O O . ASP A 1 177 ? -9.086 -29.938 -1.271 1 97.44 177 ASP A O 1
ATOM 1311 N N . PHE A 1 178 ? -7.945 -28.094 -0.778 1 94.12 178 PHE A N 1
ATOM 1312 C CA . PHE A 1 178 ? -8.352 -28.156 0.622 1 94.12 178 PHE A CA 1
ATOM 1313 C C . PHE A 1 178 ? -9.82 -27.781 0.778 1 94.12 178 PHE A C 1
ATOM 1315 O O . PHE A 1 178 ? -10.508 -28.328 1.649 1 94.12 178 PHE A O 1
ATOM 1322 N N . SER A 1 179 ? -10.266 -26.891 -0.012 1 87.5 179 SER A N 1
ATOM 1323 C CA . SER A 1 179 ? -11.688 -26.578 -0.01 1 87.5 179 SER A CA 1
ATOM 1324 C C . SER A 1 179 ? -12.523 -27.766 -0.459 1 87.5 179 SER A C 1
ATOM 1326 O O . SER A 1 179 ? -13.672 -27.922 -0.043 1 87.5 179 SER A O 1
ATOM 1328 N N . ALA A 1 180 ? -11.938 -28.594 -1.311 1 90.19 180 ALA A N 1
ATOM 1329 C CA . ALA A 1 180 ? -12.641 -29.75 -1.87 1 90.19 180 ALA A CA 1
ATOM 1330 C C . ALA A 1 180 ? -12.422 -31 -1.008 1 90.19 180 ALA A C 1
ATOM 1332 O O . ALA A 1 180 ? -12.992 -32.062 -1.276 1 90.19 180 ALA A O 1
ATOM 1333 N N . PHE A 1 181 ? -11.633 -30.891 0.018 1 91.19 181 PHE A N 1
ATOM 1334 C CA . PHE A 1 181 ? -11.25 -32.031 0.823 1 91.19 181 PHE A CA 1
ATOM 1335 C C . PHE A 1 181 ? -12.453 -32.594 1.559 1 91.19 181 PHE A C 1
ATOM 1337 O O . PHE A 1 181 ? -13.203 -31.875 2.203 1 91.19 181 PHE A O 1
ATOM 1344 N N . ASP A 1 182 ? -12.641 -33.875 1.428 1 89.12 182 ASP A N 1
ATOM 1345 C CA . ASP A 1 182 ? -13.664 -34.656 2.129 1 89.12 182 ASP A CA 1
ATOM 1346 C C . ASP A 1 182 ? -13.031 -35.688 3.072 1 89.12 182 ASP A C 1
ATOM 1348 O O . ASP A 1 182 ? -12.5 -36.688 2.627 1 89.12 182 ASP A O 1
ATOM 1352 N N . PRO A 1 183 ? -13.188 -35.438 4.324 1 87.56 183 PRO A N 1
ATOM 1353 C CA . PRO A 1 183 ? -12.539 -36.312 5.301 1 87.56 183 PRO A CA 1
ATOM 1354 C C . PRO A 1 183 ? -13.094 -37.719 5.285 1 87.56 183 PRO A C 1
ATOM 1356 O O . PRO A 1 183 ? -12.492 -38.625 5.867 1 87.56 183 PRO A O 1
ATOM 1359 N N . SER A 1 184 ? -14.18 -37.875 4.648 1 90.94 184 SER A N 1
ATOM 1360 C CA . SER A 1 184 ? -14.773 -39.219 4.57 1 90.94 184 SER A CA 1
ATOM 1361 C C . SER A 1 184 ? -14.062 -40.094 3.531 1 90.94 184 SER A C 1
ATOM 1363 O O . SER A 1 184 ? -14.188 -41.312 3.535 1 90.94 184 SER A O 1
ATOM 1365 N N . THR A 1 185 ? -13.297 -39.438 2.689 1 89.06 185 THR A N 1
ATOM 1366 C CA . THR A 1 185 ? -12.688 -40.156 1.578 1 89.06 185 THR A CA 1
ATOM 1367 C C . THR A 1 185 ? -11.227 -40.5 1.879 1 89.06 185 THR A C 1
ATOM 1369 O O . THR A 1 185 ? -10.672 -41.438 1.329 1 89.06 185 THR A O 1
ATOM 1372 N N . ALA A 1 186 ? -10.594 -39.719 2.688 1 90.69 186 ALA A N 1
ATOM 1373 C CA . ALA A 1 186 ? -9.188 -39.938 3.033 1 90.69 186 ALA A CA 1
ATOM 1374 C C . ALA A 1 186 ? -8.828 -39.188 4.32 1 90.69 186 ALA A C 1
ATOM 1376 O O . ALA A 1 186 ? -9.508 -38.25 4.715 1 90.69 186 ALA A O 1
ATOM 1377 N N . SER A 1 187 ? -7.785 -39.719 4.941 1 95.19 187 SER A N 1
ATOM 1378 C CA . SER A 1 187 ? -7.242 -38.938 6.055 1 95.19 187 SER A CA 1
ATOM 1379 C C . SER A 1 187 ? -6.566 -37.656 5.57 1 95.19 187 SER A C 1
ATOM 1381 O O . SER A 1 187 ? -6.094 -37.594 4.434 1 95.19 187 SER A O 1
ATOM 1383 N N . PRO A 1 188 ? -6.535 -36.688 6.418 1 95.38 188 PRO A N 1
ATOM 1384 C CA . PRO A 1 188 ? -5.848 -35.438 6.047 1 95.38 188 PRO A CA 1
ATOM 1385 C C . PRO A 1 188 ? -4.398 -35.688 5.621 1 95.38 188 PRO A C 1
ATOM 1387 O O . PRO A 1 188 ? -3.928 -35.062 4.656 1 95.38 188 PRO A O 1
ATOM 1390 N N . GLN A 1 189 ? -3.727 -36.562 6.32 1 96.5 189 GLN A N 1
ATOM 1391 C CA . GLN A 1 189 ? -2.328 -36.812 6.016 1 96.5 189 GLN A CA 1
ATOM 1392 C C . GLN A 1 189 ? -2.18 -37.469 4.633 1 96.5 189 GLN A C 1
ATOM 1394 O O . GLN A 1 189 ? -1.315 -37.062 3.852 1 96.5 189 GLN A O 1
ATOM 1399 N N . ALA A 1 190 ? -2.988 -38.406 4.352 1 97.25 190 ALA A N 1
ATOM 1400 C CA . ALA A 1 190 ? -2.941 -39.062 3.055 1 97.25 190 ALA A CA 1
ATOM 1401 C C . ALA A 1 190 ? -3.27 -38.094 1.923 1 97.25 190 ALA A C 1
ATOM 1403 O O . ALA A 1 190 ? -2.682 -38.156 0.842 1 97.25 190 ALA A O 1
ATOM 1404 N N . TYR A 1 191 ? -4.199 -37.281 2.182 1 97 191 TYR A N 1
ATOM 1405 C CA . TYR A 1 191 ? -4.605 -36.281 1.196 1 97 191 TYR A CA 1
ATOM 1406 C C . TYR A 1 191 ? -3.459 -35.312 0.885 1 97 191 TYR A C 1
ATOM 1408 O O . TYR A 1 191 ? -3.18 -35.031 -0.282 1 97 191 TYR A O 1
ATOM 1416 N N . VAL A 1 192 ? -2.754 -34.875 1.903 1 98.19 192 VAL A N 1
ATOM 1417 C CA . VAL A 1 192 ? -1.621 -33.969 1.755 1 98.19 192 VAL A CA 1
ATOM 1418 C C . VAL A 1 192 ? -0.509 -34.656 0.964 1 98.19 192 VAL A C 1
ATOM 1420 O O . VAL A 1 192 ? 0.073 -34.062 0.055 1 98.19 192 VAL A O 1
ATOM 1423 N N . VAL A 1 193 ? -0.239 -35.875 1.268 1 98.44 193 VAL A N 1
ATOM 1424 C CA . VAL A 1 193 ? 0.799 -36.625 0.567 1 98.44 193 VAL A CA 1
ATOM 1425 C C . VAL A 1 193 ? 0.442 -36.75 -0.913 1 98.44 193 VAL A C 1
ATOM 1427 O O . VAL A 1 193 ? 1.295 -36.531 -1.781 1 98.44 193 VAL A O 1
ATOM 1430 N N . LYS A 1 194 ? -0.827 -37.031 -1.153 1 98.12 194 LYS A N 1
ATOM 1431 C CA . LYS A 1 194 ? -1.286 -37.156 -2.535 1 98.12 194 LYS A CA 1
ATOM 1432 C C . LYS A 1 194 ? -1.123 -35.844 -3.283 1 98.12 194 LYS A C 1
ATOM 1434 O O . LYS A 1 194 ? -0.67 -35.844 -4.43 1 98.12 194 LYS A O 1
ATOM 1439 N N . MET A 1 195 ? -1.494 -34.781 -2.67 1 98.56 195 MET A N 1
ATOM 1440 C CA . MET A 1 195 ? -1.358 -33.438 -3.262 1 98.56 195 MET A CA 1
ATOM 1441 C C . MET A 1 195 ? 0.095 -33.156 -3.617 1 98.56 195 MET A C 1
ATOM 1443 O O . MET A 1 195 ? 0.396 -32.75 -4.746 1 98.56 195 MET A O 1
ATOM 1447 N N . VAL A 1 196 ? 1.017 -33.406 -2.676 1 98.88 196 VAL A N 1
ATOM 1448 C CA . VAL A 1 196 ? 2.422 -33.062 -2.861 1 98.88 196 VAL A CA 1
ATOM 1449 C C . VAL A 1 196 ? 3.035 -33.938 -3.943 1 98.88 196 VAL A C 1
ATOM 1451 O O . VAL A 1 196 ? 3.752 -33.469 -4.82 1 98.88 196 VAL A O 1
ATOM 1454 N N . THR A 1 197 ? 2.723 -35.219 -3.906 1 98.69 197 THR A N 1
ATOM 1455 C CA . THR A 1 197 ? 3.238 -36.125 -4.91 1 98.69 197 THR A CA 1
ATOM 1456 C C . THR A 1 197 ? 2.795 -35.719 -6.309 1 98.69 197 THR A C 1
ATOM 1458 O O . THR A 1 197 ? 3.609 -35.656 -7.23 1 98.69 197 THR A O 1
ATOM 1461 N N . THR A 1 198 ? 1.526 -35.438 -6.387 1 98.81 198 THR A N 1
ATOM 1462 C CA . THR A 1 198 ? 0.975 -35.031 -7.676 1 98.81 198 THR A CA 1
ATOM 1463 C C . THR A 1 198 ? 1.602 -33.719 -8.141 1 98.81 198 THR A C 1
ATOM 1465 O O . THR A 1 198 ? 1.912 -33.562 -9.32 1 98.81 198 THR A O 1
ATOM 1468 N N . TYR A 1 199 ? 1.768 -32.75 -7.227 1 98.88 199 TYR A N 1
ATOM 1469 C CA . TYR A 1 199 ? 2.373 -31.484 -7.57 1 98.88 199 TYR A CA 1
ATOM 1470 C C . TYR A 1 199 ? 3.793 -31.672 -8.094 1 98.88 199 TYR A C 1
ATOM 1472 O O . TYR A 1 199 ? 4.184 -31.062 -9.086 1 98.88 199 TYR A O 1
ATOM 1480 N N . ILE A 1 200 ? 4.605 -32.562 -7.473 1 98.81 200 ILE A N 1
ATOM 1481 C CA . ILE A 1 200 ? 5.969 -32.844 -7.895 1 98.81 200 ILE A CA 1
ATOM 1482 C C . ILE A 1 200 ? 5.957 -33.469 -9.289 1 98.81 200 ILE A C 1
ATOM 1484 O O . ILE A 1 200 ? 6.82 -33.188 -10.117 1 98.81 200 ILE A O 1
ATOM 1488 N N . GLU A 1 201 ? 4.949 -34.281 -9.555 1 98.75 201 GLU A N 1
ATOM 1489 C CA . GLU A 1 201 ? 4.812 -34.875 -10.883 1 98.75 201 GLU A CA 1
ATOM 1490 C C . GLU A 1 201 ? 4.582 -33.812 -11.945 1 98.75 201 GLU A C 1
ATOM 1492 O O . GLU A 1 201 ? 5.133 -33.875 -13.039 1 98.75 201 GLU A O 1
ATOM 1497 N N . HIS A 1 202 ? 3.707 -32.812 -11.633 1 98.81 202 HIS A N 1
ATOM 1498 C CA . HIS A 1 202 ? 3.475 -31.703 -12.562 1 98.81 202 HIS A CA 1
ATOM 1499 C C . HIS A 1 202 ? 4.754 -30.906 -12.805 1 98.81 202 HIS A C 1
ATOM 1501 O O . HIS A 1 202 ? 5.07 -30.578 -13.945 1 98.81 202 HIS A O 1
ATOM 1507 N N . ILE A 1 203 ? 5.512 -30.625 -11.75 1 98.88 203 ILE A N 1
ATOM 1508 C CA . ILE A 1 203 ? 6.762 -29.875 -11.867 1 98.88 203 ILE A CA 1
ATOM 1509 C C . ILE A 1 203 ? 7.773 -30.688 -12.672 1 98.88 203 ILE A C 1
ATOM 1511 O O . ILE A 1 203 ? 8.477 -30.141 -13.531 1 98.88 203 ILE A O 1
ATOM 1515 N N . GLN A 1 204 ? 7.828 -32.031 -12.461 1 98.81 204 GLN A N 1
ATOM 1516 C CA . GLN A 1 204 ? 8.711 -32.906 -13.219 1 98.81 204 GLN A CA 1
ATOM 1517 C C . GLN A 1 204 ? 8.375 -32.875 -14.703 1 98.81 204 GLN A C 1
ATOM 1519 O O . GLN A 1 204 ? 9.273 -32.844 -15.555 1 98.81 204 GLN A O 1
ATOM 1524 N N . ALA A 1 205 ? 7.074 -32.906 -14.977 1 98.81 205 ALA A N 1
ATOM 1525 C CA . ALA A 1 205 ? 6.648 -32.875 -16.375 1 98.81 205 ALA A CA 1
ATOM 1526 C C . ALA A 1 205 ? 7.129 -31.578 -17.047 1 98.81 205 ALA A C 1
ATOM 1528 O O . ALA A 1 205 ? 7.637 -31.625 -18.172 1 98.81 205 ALA A O 1
ATOM 1529 N N . LEU A 1 206 ? 6.992 -30.422 -16.391 1 98.88 206 LEU A N 1
ATOM 1530 C CA . LEU A 1 206 ? 7.465 -29.141 -16.922 1 98.88 206 LEU A CA 1
ATOM 1531 C C . LEU A 1 206 ? 8.984 -29.156 -17.062 1 98.88 206 LEU A C 1
ATOM 1533 O O . LEU A 1 206 ? 9.516 -28.688 -18.078 1 98.88 206 LEU A O 1
ATOM 1537 N N . TYR A 1 207 ? 9.68 -29.672 -16.047 1 98.81 207 TYR A N 1
ATOM 1538 C CA . TYR A 1 207 ? 11.125 -29.828 -16.094 1 98.81 207 TYR A CA 1
ATOM 1539 C C . TYR A 1 207 ? 11.562 -30.641 -17.297 1 98.81 207 TYR A C 1
ATOM 1541 O O . TYR A 1 207 ? 12.492 -30.25 -18.016 1 98.81 207 TYR A O 1
ATOM 1549 N N . ASN A 1 208 ? 10.867 -31.734 -17.578 1 98.31 208 ASN A N 1
ATOM 1550 C CA . ASN A 1 208 ? 11.203 -32.594 -18.703 1 98.31 208 ASN A CA 1
ATOM 1551 C C . ASN A 1 208 ? 11.039 -31.891 -20.031 1 98.31 208 ASN A C 1
ATOM 1553 O O . ASN A 1 208 ? 11.656 -32.281 -21.031 1 98.31 208 ASN A O 1
ATOM 1557 N N . MET A 1 209 ? 10.258 -30.859 -20.016 1 98.19 209 MET A N 1
ATOM 1558 C CA . MET A 1 209 ? 10 -30.109 -21.25 1 98.19 209 MET A CA 1
ATOM 1559 C C . MET A 1 209 ? 10.922 -28.891 -21.344 1 98.19 209 MET A C 1
ATOM 1561 O O . MET A 1 209 ? 10.82 -28.109 -22.297 1 98.19 209 MET A O 1
ATOM 1565 N N . GLY A 1 210 ? 11.75 -28.672 -20.312 1 97.75 210 GLY A N 1
ATOM 1566 C CA . GLY A 1 210 ? 12.789 -27.672 -20.453 1 97.75 210 GLY A CA 1
ATOM 1567 C C . GLY A 1 210 ? 12.742 -26.594 -19.375 1 97.75 210 GLY A C 1
ATOM 1568 O O . GLY A 1 210 ? 13.617 -25.734 -19.312 1 97.75 210 GLY A O 1
ATOM 1569 N N . ALA A 1 211 ? 11.734 -26.625 -18.516 1 98.56 211 ALA A N 1
ATOM 1570 C CA . ALA A 1 211 ? 11.672 -25.656 -17.422 1 98.56 211 ALA A CA 1
ATOM 1571 C C . ALA A 1 211 ? 12.875 -25.797 -16.5 1 98.56 211 ALA A C 1
ATOM 1573 O O . ALA A 1 211 ? 13.219 -26.906 -16.078 1 98.56 211 ALA A O 1
ATOM 1574 N N . ARG A 1 212 ? 13.531 -24.656 -16.219 1 98.56 212 ARG A N 1
ATOM 1575 C CA . ARG A 1 212 ? 14.688 -24.688 -15.328 1 98.56 212 ARG A CA 1
ATOM 1576 C C . ARG A 1 212 ? 14.57 -23.641 -14.227 1 98.56 212 ARG A C 1
ATOM 1578 O O . ARG A 1 212 ? 15.352 -23.656 -13.266 1 98.56 212 ARG A O 1
ATOM 1585 N N . MET A 1 213 ? 13.656 -22.672 -14.328 1 98.69 213 MET A N 1
ATOM 1586 C CA . MET A 1 213 ? 13.367 -21.656 -13.328 1 98.69 213 MET A CA 1
ATOM 1587 C C . MET A 1 213 ? 11.891 -21.688 -12.922 1 98.69 213 MET A C 1
ATOM 1589 O O . MET A 1 213 ? 11.031 -21.234 -13.68 1 98.69 213 MET A O 1
ATOM 1593 N N . VAL A 1 214 ? 11.656 -22.172 -11.711 1 98.88 214 VAL A N 1
ATOM 1594 C CA . VAL A 1 214 ? 10.281 -22.422 -11.273 1 98.88 214 VAL A CA 1
ATOM 1595 C C . VAL A 1 214 ? 9.992 -21.609 -10.008 1 98.88 214 VAL A C 1
ATOM 1597 O O . VAL A 1 214 ? 10.719 -21.734 -9.016 1 98.88 214 VAL A O 1
ATOM 1600 N N . GLY A 1 215 ? 9.047 -20.703 -10.125 1 98.88 215 GLY A N 1
ATOM 1601 C CA . GLY A 1 215 ? 8.5 -20.016 -8.969 1 98.88 215 GLY A CA 1
ATOM 1602 C C . GLY A 1 215 ? 7.176 -20.578 -8.5 1 98.88 215 GLY A C 1
ATOM 1603 O O . GLY A 1 215 ? 6.238 -20.719 -9.289 1 98.88 215 GLY A O 1
ATOM 1604 N N . ILE A 1 216 ? 7.082 -20.922 -7.215 1 98.94 216 ILE A N 1
ATOM 1605 C CA . ILE A 1 216 ? 5.891 -21.547 -6.652 1 98.94 216 ILE A CA 1
ATOM 1606 C C . ILE A 1 216 ? 5.32 -20.656 -5.543 1 98.94 216 ILE A C 1
ATOM 1608 O O . ILE A 1 216 ? 6.07 -20.141 -4.711 1 98.94 216 ILE A O 1
ATOM 1612 N N . LEU A 1 217 ? 4.031 -20.438 -5.562 1 98.88 217 LEU A N 1
ATOM 1613 C CA . LEU A 1 217 ? 3.314 -19.797 -4.461 1 98.88 217 LEU A CA 1
ATOM 1614 C C . LEU A 1 217 ? 2.74 -20.859 -3.514 1 98.88 217 LEU A C 1
ATOM 1616 O O . LEU A 1 217 ? 1.927 -21.688 -3.922 1 98.88 217 LEU A O 1
ATOM 1620 N N . ASP A 1 218 ? 3.186 -20.875 -2.301 1 98.5 218 ASP A N 1
ATOM 1621 C CA . ASP A 1 218 ? 2.658 -21.891 -1.392 1 98.5 218 ASP A CA 1
ATOM 1622 C C . ASP A 1 218 ? 1.228 -21.562 -0.973 1 98.5 218 ASP A C 1
ATOM 1624 O O . ASP A 1 218 ? 0.662 -20.547 -1.411 1 98.5 218 ASP A O 1
ATOM 1628 N N . VAL A 1 219 ? 0.636 -22.438 -0.197 1 98.75 219 VAL A N 1
ATOM 1629 C CA . VAL A 1 219 ? -0.755 -22.25 0.203 1 98.75 219 VAL A CA 1
ATOM 1630 C C . VAL A 1 219 ? -0.842 -21.234 1.332 1 98.75 219 VAL A C 1
ATOM 1632 O O . VAL A 1 219 ? -0.219 -21.406 2.383 1 98.75 219 VAL A O 1
ATOM 1635 N N . PRO A 1 220 ? -1.577 -20.141 1.132 1 98.44 220 PRO A N 1
ATOM 1636 C CA . PRO A 1 220 ? -1.747 -19.125 2.18 1 98.44 220 PRO A CA 1
ATOM 1637 C C . PRO A 1 220 ? -2.561 -19.641 3.365 1 98.44 220 PRO A C 1
ATOM 1639 O O . PRO A 1 220 ? -3.008 -20.797 3.361 1 98.44 220 PRO A O 1
ATOM 1642 N N . PRO A 1 221 ? -2.652 -18.844 4.457 1 98.56 221 PRO A N 1
ATOM 1643 C CA . PRO A 1 221 ? -3.496 -19.266 5.574 1 98.56 221 PRO A CA 1
ATOM 1644 C C . PRO A 1 221 ? -4.98 -19.281 5.223 1 98.56 221 PRO A C 1
ATOM 1646 O O . PRO A 1 221 ? -5.738 -18.422 5.688 1 98.56 221 PRO A O 1
ATOM 1649 N N . ILE A 1 222 ? -5.359 -20.281 4.562 1 97.94 222 ILE A N 1
ATOM 1650 C CA . ILE A 1 222 ? -6.695 -20.359 3.979 1 97.94 222 ILE A CA 1
ATOM 1651 C C . ILE A 1 222 ? -7.746 -20.328 5.086 1 97.94 222 ILE A C 1
ATOM 1653 O O . ILE A 1 222 ? -8.867 -19.875 4.867 1 97.94 222 ILE A O 1
ATOM 1657 N N . GLY A 1 223 ? -7.371 -20.75 6.266 1 98.06 223 GLY A N 1
ATOM 1658 C CA . GLY A 1 223 ? -8.297 -20.688 7.387 1 98.06 223 GLY A CA 1
ATOM 1659 C C . GLY A 1 223 ? -8.656 -19.281 7.797 1 98.06 223 GLY A C 1
ATOM 1660 O O . GLY A 1 223 ? -9.625 -19.062 8.531 1 98.06 223 GLY A O 1
ATOM 1661 N N . CYS A 1 224 ? -7.914 -18.312 7.328 1 98.5 224 CYS A N 1
ATOM 1662 C CA . CYS A 1 224 ? -8.117 -16.938 7.746 1 98.5 224 CYS A CA 1
ATOM 1663 C C . CYS A 1 224 ? -8.852 -16.141 6.668 1 98.5 224 CYS A C 1
ATOM 1665 O O . CYS A 1 224 ? -9.008 -14.922 6.789 1 98.5 224 CYS A O 1
ATOM 1667 N N . THR A 1 225 ? -9.289 -16.812 5.594 1 98.44 225 THR A N 1
ATOM 1668 C CA . THR A 1 225 ? -10.117 -16.125 4.609 1 98.44 225 THR A CA 1
ATOM 1669 C C . THR A 1 225 ? -11.5 -15.836 5.18 1 98.44 225 THR A C 1
ATOM 1671 O O . THR A 1 225 ? -11.977 -16.547 6.062 1 98.44 225 THR A O 1
ATOM 1674 N N . PRO A 1 226 ? -12.156 -14.758 4.688 1 98.62 226 PRO A N 1
ATOM 1675 C CA . PRO A 1 226 ? -13.5 -14.461 5.176 1 98.62 226 PRO A CA 1
ATOM 1676 C C . PRO A 1 226 ? -14.453 -15.641 5.035 1 98.62 226 PRO A C 1
ATOM 1678 O O . PRO A 1 226 ? -15.258 -15.898 5.934 1 98.62 226 PRO A O 1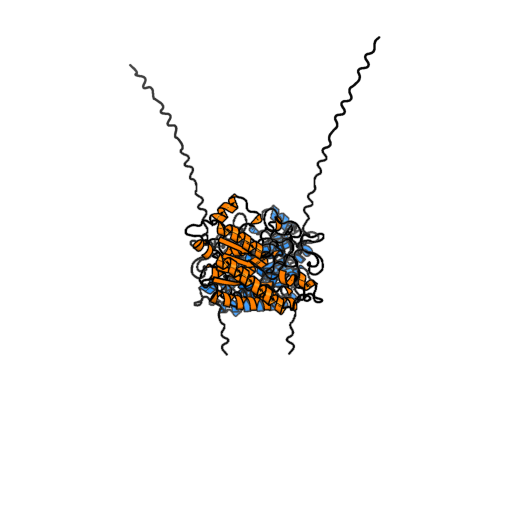
ATOM 1681 N N . GLY A 1 227 ? -14.375 -16.422 3.955 1 97.62 227 GLY A N 1
ATOM 1682 C CA . GLY A 1 227 ? -15.234 -17.562 3.738 1 97.62 227 GLY A CA 1
ATOM 1683 C C . GLY A 1 227 ? -15.078 -18.641 4.801 1 97.62 227 GLY A C 1
ATOM 1684 O O . GLY A 1 227 ? -16.062 -19.234 5.246 1 97.62 227 GLY A O 1
ATOM 1685 N N . GLN A 1 228 ? -13.875 -18.906 5.199 1 97.38 228 GLN A N 1
ATOM 1686 C CA . GLN A 1 228 ? -13.625 -19.891 6.254 1 97.38 228 GLN A CA 1
ATOM 1687 C C . GLN A 1 228 ? -14.047 -19.344 7.617 1 97.38 228 GLN A C 1
ATOM 1689 O O . GLN A 1 228 ? -14.609 -20.078 8.43 1 97.38 228 GLN A O 1
ATOM 1694 N N . ARG A 1 229 ? -13.812 -18.047 7.836 1 97.81 229 ARG A N 1
ATOM 1695 C CA . ARG A 1 229 ? -14.156 -17.422 9.109 1 97.81 229 ARG A CA 1
ATOM 1696 C C . ARG A 1 229 ? -15.664 -17.453 9.344 1 97.81 229 ARG A C 1
ATOM 1698 O O . ARG A 1 229 ? -16.125 -17.609 10.477 1 97.81 229 ARG A O 1
ATOM 1705 N N . VAL A 1 230 ? -16.438 -17.328 8.312 1 96.69 230 VAL A N 1
ATOM 1706 C CA . VAL A 1 230 ? -17.891 -17.297 8.406 1 96.69 230 VAL A CA 1
ATOM 1707 C C . VAL A 1 230 ? -18.391 -18.594 9.047 1 96.69 230 VAL A C 1
ATOM 1709 O O . VAL A 1 230 ? -19.375 -18.578 9.789 1 96.69 230 VAL A O 1
ATOM 1712 N N . SER A 1 231 ? -17.75 -19.641 8.742 1 93.38 231 SER A N 1
ATOM 1713 C CA . SER A 1 231 ? -18.172 -20.938 9.219 1 93.38 231 SER A CA 1
ATOM 1714 C C . SER A 1 231 ? -17.734 -21.188 10.656 1 93.38 231 SER A C 1
ATOM 1716 O O . SER A 1 231 ? -18.141 -22.156 11.281 1 93.38 231 SER A O 1
ATOM 1718 N N . MET A 1 232 ? -16.875 -20.344 11.141 1 95.88 232 MET A N 1
ATOM 1719 C CA . MET A 1 232 ? -16.375 -20.469 12.508 1 95.88 232 MET A CA 1
ATOM 1720 C C . MET A 1 232 ? -17.266 -19.688 13.469 1 95.88 232 MET A C 1
ATOM 1722 O O . MET A 1 232 ? -17.656 -18.547 13.18 1 95.88 232 MET A O 1
ATOM 1726 N N . PRO A 1 233 ? -17.625 -20.234 14.578 1 93.12 233 PRO A N 1
ATOM 1727 C CA . PRO A 1 233 ? -18.562 -19.594 15.508 1 93.12 233 PRO A CA 1
ATOM 1728 C C . PRO A 1 233 ? -18.078 -18.219 15.961 1 93.12 233 PRO A C 1
ATOM 1730 O O . PRO A 1 233 ? -18.875 -17.297 16.109 1 93.12 233 PRO A O 1
ATOM 1733 N N . ASN A 1 234 ? -16.766 -17.984 16.141 1 91.94 234 ASN A N 1
ATOM 1734 C CA . ASN A 1 234 ? -16.266 -16.734 16.688 1 91.94 234 ASN A CA 1
ATOM 1735 C C . ASN A 1 234 ? -15.727 -15.812 15.594 1 91.94 234 ASN A C 1
ATOM 1737 O O . ASN A 1 234 ? -15.188 -14.742 15.875 1 91.94 234 ASN A O 1
ATOM 1741 N N . GLY A 1 235 ? -15.852 -16.25 14.383 1 93.69 235 GLY A N 1
ATOM 1742 C CA . GLY A 1 235 ? -15.367 -15.438 13.273 1 93.69 235 GLY A CA 1
ATOM 1743 C C . GLY A 1 235 ? -13.859 -15.43 13.156 1 93.69 235 GLY A C 1
ATOM 1744 O O . GLY A 1 235 ? -13.297 -14.625 12.406 1 93.69 235 GLY A O 1
ATOM 1745 N N . GLU A 1 236 ? -13.211 -16.312 13.961 1 96.94 236 GLU A N 1
ATOM 1746 C CA . GLU A 1 236 ? -11.75 -16.406 13.922 1 96.94 236 GLU A CA 1
ATOM 1747 C C . GLU A 1 236 ? -11.297 -17.375 12.836 1 96.94 236 GLU A C 1
ATOM 1749 O O . GLU A 1 236 ? -12.125 -17.969 12.141 1 96.94 236 GLU A O 1
ATOM 1754 N N . CYS A 1 237 ? -9.992 -17.484 12.648 1 98.19 237 CYS A N 1
ATOM 1755 C CA . CYS A 1 237 ? -9.438 -18.359 11.617 1 98.19 237 CYS A CA 1
ATOM 1756 C C . CYS A 1 237 ? -9.781 -19.812 11.906 1 98.19 237 CYS A C 1
ATOM 1758 O O . CYS A 1 237 ? -9.82 -20.234 13.062 1 98.19 237 CYS A O 1
ATOM 1760 N N . ASN A 1 238 ? -10.07 -20.547 10.852 1 97.38 238 ASN A N 1
ATOM 1761 C CA . ASN A 1 238 ? -10.156 -22 10.938 1 97.38 238 ASN A CA 1
ATOM 1762 C C . ASN A 1 238 ? -8.781 -22.641 11.047 1 97.38 238 ASN A C 1
ATOM 1764 O O . ASN A 1 238 ? -8.125 -22.906 10.039 1 97.38 238 ASN A O 1
ATOM 1768 N N . GLU A 1 239 ? -8.391 -22.984 12.25 1 96.94 239 GLU A N 1
ATOM 1769 C CA . GLU A 1 239 ? -7.023 -23.438 12.5 1 96.94 239 GLU A CA 1
ATOM 1770 C C . GLU A 1 239 ? -6.797 -24.844 11.945 1 96.94 239 GLU A C 1
ATOM 1772 O O . GLU A 1 239 ? -5.664 -25.219 11.641 1 96.94 239 GLU A O 1
ATOM 1777 N N . GLN A 1 240 ? -7.809 -25.625 11.805 1 94.19 240 GLN A N 1
ATOM 1778 C CA . GLN A 1 240 ? -7.66 -26.938 11.156 1 94.19 240 GLN A CA 1
ATOM 1779 C C . GLN A 1 240 ? -7.254 -26.781 9.695 1 94.19 240 GLN A C 1
ATOM 1781 O O . GLN A 1 240 ? -6.355 -27.469 9.219 1 94.19 240 GLN A O 1
ATOM 1786 N N . ALA A 1 241 ? -7.902 -25.875 9.008 1 95.94 241 ALA A N 1
ATOM 1787 C CA . ALA A 1 241 ? -7.547 -25.594 7.621 1 95.94 241 ALA A CA 1
ATOM 1788 C C . ALA A 1 241 ? -6.121 -25.062 7.516 1 95.94 241 ALA A C 1
ATOM 1790 O O . ALA A 1 241 ? -5.367 -25.453 6.625 1 95.94 241 ALA A O 1
ATOM 1791 N N . ASN A 1 242 ? -5.77 -24.203 8.469 1 98 242 ASN A N 1
ATOM 1792 C CA . ASN A 1 242 ? -4.418 -23.641 8.469 1 98 242 ASN A CA 1
ATOM 1793 C C . ASN A 1 242 ? -3.371 -24.734 8.734 1 98 242 ASN A C 1
ATOM 1795 O O . ASN A 1 242 ? -2.289 -24.703 8.148 1 98 242 ASN A O 1
ATOM 1799 N N . SER A 1 243 ? -3.715 -25.625 9.602 1 97.06 243 SER A N 1
ATOM 1800 C CA . SER A 1 243 ? -2.797 -26.719 9.898 1 97.06 243 SER A CA 1
ATOM 1801 C C . SER A 1 243 ? -2.562 -27.594 8.664 1 97.06 243 SER A C 1
ATOM 1803 O O . SER A 1 243 ? -1.444 -28.047 8.422 1 97.06 243 SER A O 1
ATOM 1805 N N . LEU A 1 244 ? -3.578 -27.828 7.871 1 96.62 244 LEU A N 1
ATOM 1806 C CA . LEU A 1 244 ? -3.451 -28.594 6.637 1 96.62 244 LEU A CA 1
ATOM 1807 C C . LEU A 1 244 ? -2.574 -27.859 5.629 1 96.62 244 LEU A C 1
ATOM 1809 O O . LEU A 1 244 ? -1.714 -28.469 4.988 1 96.62 244 LEU A O 1
ATOM 1813 N N . ALA A 1 245 ? -2.795 -26.578 5.512 1 98.38 245 ALA A N 1
ATOM 1814 C CA . ALA A 1 245 ? -1.978 -25.766 4.621 1 98.38 245 ALA A CA 1
ATOM 1815 C C . ALA A 1 245 ? -0.504 -25.828 5.012 1 98.38 245 ALA A C 1
ATOM 1817 O O . ALA A 1 245 ? 0.366 -25.984 4.152 1 98.38 245 ALA A O 1
ATOM 1818 N N . GLN A 1 246 ? -0.239 -25.766 6.301 1 98.38 246 GLN A N 1
ATOM 1819 C CA . GLN A 1 246 ? 1.134 -25.812 6.793 1 98.38 246 GLN A CA 1
ATOM 1820 C C . GLN A 1 246 ? 1.77 -27.172 6.523 1 98.38 246 GLN A C 1
ATOM 1822 O O . GLN A 1 246 ? 2.941 -27.25 6.148 1 98.38 246 GLN A O 1
ATOM 1827 N N . ALA A 1 247 ? 0.986 -28.203 6.75 1 98.38 247 ALA A N 1
ATOM 1828 C CA . ALA A 1 247 ? 1.481 -29.547 6.484 1 98.38 247 ALA A CA 1
ATOM 1829 C C . ALA A 1 247 ? 1.845 -29.719 5.012 1 98.38 247 ALA A C 1
ATOM 1831 O O . ALA A 1 247 ? 2.902 -30.266 4.684 1 98.38 247 ALA A O 1
ATOM 1832 N N . PHE A 1 248 ? 0.975 -29.281 4.195 1 98.81 248 PHE A N 1
ATOM 1833 C CA . PHE A 1 248 ? 1.229 -29.328 2.762 1 98.81 248 PHE A CA 1
ATOM 1834 C C . PHE A 1 248 ? 2.494 -28.562 2.404 1 98.81 248 PHE A C 1
ATOM 1836 O O . PHE A 1 248 ? 3.367 -29.078 1.708 1 98.81 248 PHE A O 1
ATOM 1843 N N . ASN A 1 249 ? 2.559 -27.297 2.848 1 98.81 249 ASN A N 1
ATOM 1844 C CA . ASN A 1 249 ? 3.684 -26.438 2.521 1 98.81 249 ASN A CA 1
ATOM 1845 C C . ASN A 1 249 ? 5.008 -27.031 2.98 1 98.81 249 ASN A C 1
ATOM 1847 O O . ASN A 1 249 ? 6.004 -26.984 2.254 1 98.81 249 ASN A O 1
ATOM 1851 N N . GLY A 1 250 ? 5.035 -27.547 4.199 1 98.69 250 GLY A N 1
ATOM 1852 C CA . GLY A 1 250 ? 6.238 -28.188 4.715 1 98.69 250 GLY A CA 1
ATOM 1853 C C . GLY A 1 250 ? 6.676 -29.391 3.902 1 98.69 250 GLY A C 1
ATOM 1854 O O . GLY A 1 250 ? 7.852 -29.516 3.553 1 98.69 250 GLY A O 1
ATOM 1855 N N . LEU A 1 251 ? 5.707 -30.25 3.578 1 98.81 251 LEU A N 1
ATOM 1856 C CA . LEU A 1 251 ? 6.023 -31.453 2.818 1 98.81 251 LEU A CA 1
ATOM 1857 C C . LEU A 1 251 ? 6.465 -31.109 1.402 1 98.81 251 LEU A C 1
ATOM 1859 O O . LEU A 1 251 ? 7.371 -31.734 0.855 1 98.81 251 LEU A O 1
ATOM 1863 N N . LEU A 1 252 ? 5.816 -30.141 0.794 1 98.81 252 LEU A N 1
ATOM 1864 C CA . LEU A 1 252 ? 6.203 -29.688 -0.539 1 98.81 252 LEU A CA 1
ATOM 1865 C C . LEU A 1 252 ? 7.664 -29.25 -0.562 1 98.81 252 LEU A C 1
ATOM 1867 O O . LEU A 1 252 ? 8.414 -29.625 -1.467 1 98.81 252 LEU A O 1
ATOM 1871 N N . ARG A 1 253 ? 8.086 -28.438 0.375 1 98.56 253 ARG A N 1
ATOM 1872 C CA . ARG A 1 253 ? 9.461 -27.969 0.443 1 98.56 253 ARG A CA 1
ATOM 1873 C C . ARG A 1 253 ? 10.438 -29.125 0.551 1 98.56 253 ARG A C 1
ATOM 1875 O O . ARG A 1 253 ? 11.445 -29.172 -0.16 1 98.56 253 ARG A O 1
ATOM 1882 N N . ALA A 1 254 ? 10.125 -30.062 1.383 1 98.5 254 ALA A N 1
ATOM 1883 C CA . ALA A 1 254 ? 11 -31.219 1.591 1 98.5 254 ALA A CA 1
ATOM 1884 C C . ALA A 1 254 ? 11.109 -32.062 0.324 1 98.5 254 ALA A C 1
ATOM 1886 O O . ALA A 1 254 ? 12.211 -32.406 -0.108 1 98.5 254 ALA A O 1
ATOM 1887 N N . LYS A 1 255 ? 10 -32.375 -0.258 1 98.69 255 LYS A N 1
ATOM 1888 C CA . LYS A 1 255 ? 9.977 -33.312 -1.392 1 98.69 255 LYS A CA 1
ATOM 1889 C C . LYS A 1 255 ? 10.531 -32.625 -2.648 1 98.69 255 LYS A C 1
ATOM 1891 O O . LYS A 1 255 ? 11.148 -33.281 -3.482 1 98.69 255 LYS A O 1
ATOM 1896 N N . LEU A 1 256 ? 10.242 -31.328 -2.828 1 98.75 256 LEU A N 1
ATOM 1897 C CA . LEU A 1 256 ? 10.82 -30.641 -3.98 1 98.75 256 LEU A CA 1
ATOM 1898 C C . LEU A 1 256 ? 12.336 -30.547 -3.854 1 98.75 256 LEU A C 1
ATOM 1900 O O . LEU A 1 256 ? 13.055 -30.656 -4.848 1 98.75 256 LEU A O 1
ATOM 1904 N N . ALA A 1 257 ? 12.852 -30.297 -2.658 1 98.12 257 ALA A N 1
ATOM 1905 C CA . ALA A 1 257 ? 14.297 -30.297 -2.428 1 98.12 257 ALA A CA 1
ATOM 1906 C C . ALA A 1 257 ? 14.914 -31.625 -2.811 1 98.12 257 ALA A C 1
ATOM 1908 O O . ALA A 1 257 ? 15.953 -31.672 -3.473 1 98.12 257 ALA A O 1
ATOM 1909 N N . GLU A 1 258 ? 14.25 -32.688 -2.41 1 98.25 258 GLU A N 1
ATOM 1910 C CA . GLU A 1 258 ? 14.711 -34.031 -2.754 1 98.25 258 GLU A CA 1
ATOM 1911 C C . GLU A 1 258 ? 14.711 -34.219 -4.266 1 98.25 258 GLU A C 1
ATOM 1913 O O . GLU A 1 258 ? 15.695 -34.719 -4.832 1 98.25 258 GLU A O 1
ATOM 1918 N N . ALA A 1 259 ? 13.594 -33.875 -4.891 1 98.5 259 ALA A N 1
ATOM 1919 C CA . ALA A 1 259 ? 13.461 -34.062 -6.332 1 98.5 259 ALA A CA 1
ATOM 1920 C C . ALA A 1 259 ? 14.492 -33.25 -7.094 1 98.5 259 ALA A C 1
ATOM 1922 O O . ALA A 1 259 ? 15.055 -33.688 -8.086 1 98.5 259 ALA A O 1
ATOM 1923 N N . SER A 1 260 ? 14.664 -31.984 -6.672 1 97.69 260 SER A N 1
ATOM 1924 C CA . SER A 1 260 ? 15.633 -31.094 -7.32 1 97.69 260 SER A CA 1
ATOM 1925 C C . SER A 1 260 ? 17.047 -31.656 -7.234 1 97.69 260 SER A C 1
ATOM 1927 O O . SER A 1 260 ? 17.859 -31.469 -8.148 1 97.69 260 SER A O 1
ATOM 1929 N N . ALA A 1 261 ? 17.406 -32.406 -6.199 1 96.69 261 ALA A N 1
ATOM 1930 C CA . ALA A 1 261 ? 18.734 -32.969 -5.984 1 96.69 261 ALA A CA 1
ATOM 1931 C C . ALA A 1 261 ? 18.906 -34.281 -6.754 1 96.69 261 ALA A C 1
ATOM 1933 O O . ALA A 1 261 ? 20.031 -34.656 -7.074 1 96.69 261 ALA A O 1
ATOM 1934 N N . THR A 1 262 ? 17.844 -34.875 -7.152 1 97.5 262 THR A N 1
ATOM 1935 C CA . THR A 1 262 ? 17.984 -36.25 -7.672 1 97.5 262 THR A CA 1
ATOM 1936 C C . THR A 1 262 ? 17.547 -36.312 -9.133 1 97.5 262 THR A C 1
ATOM 1938 O O . THR A 1 262 ? 18.297 -36.781 -9.992 1 97.5 262 THR A O 1
ATOM 1941 N N . THR A 1 263 ? 16.328 -35.812 -9.391 1 97.44 263 THR A N 1
ATOM 1942 C CA . THR A 1 263 ? 15.758 -36.094 -10.711 1 97.44 263 THR A CA 1
ATOM 1943 C C . THR A 1 263 ? 15.641 -34.781 -11.523 1 97.44 263 THR A C 1
ATOM 1945 O O . THR A 1 263 ? 15.383 -34.844 -12.727 1 97.44 263 THR A O 1
ATOM 1948 N N . MET A 1 264 ? 15.773 -33.625 -10.93 1 98.19 264 MET A N 1
ATOM 1949 C CA . MET A 1 264 ? 15.625 -32.344 -11.625 1 98.19 264 MET A CA 1
ATOM 1950 C C . MET A 1 264 ? 16.906 -31.516 -11.531 1 98.19 264 MET A C 1
ATOM 1952 O O . MET A 1 264 ? 16.891 -30.375 -11.047 1 98.19 264 MET A O 1
ATOM 1956 N N . LYS A 1 265 ? 17.938 -32.094 -12.133 1 95.81 265 LYS A N 1
ATOM 1957 C CA . LYS A 1 265 ? 19.234 -31.438 -12.07 1 95.81 265 LYS A CA 1
ATOM 1958 C C . LYS A 1 265 ? 19.203 -30.047 -12.703 1 95.81 265 LYS A C 1
ATOM 1960 O O . LYS A 1 265 ? 18.562 -29.859 -13.734 1 95.81 265 LYS A O 1
ATOM 1965 N N . GLU A 1 266 ? 19.766 -29.062 -12.117 1 95.38 266 GLU A N 1
ATOM 1966 C CA . GLU A 1 266 ? 19.938 -27.688 -12.602 1 95.38 266 GLU A CA 1
ATOM 1967 C C . GLU A 1 266 ? 18.656 -26.875 -12.414 1 95.38 266 GLU A C 1
ATOM 1969 O O . GLU A 1 266 ? 18.594 -25.719 -12.805 1 95.38 266 GLU A O 1
ATOM 1974 N N . LEU A 1 267 ? 17.672 -27.547 -11.812 1 98.12 267 LEU A N 1
ATOM 1975 C CA . LEU A 1 267 ? 16.453 -26.781 -11.523 1 98.12 267 LEU A CA 1
ATOM 1976 C C . LEU A 1 267 ? 16.734 -25.688 -10.5 1 98.12 267 LEU A C 1
ATOM 1978 O O . LEU A 1 267 ? 17.297 -25.953 -9.438 1 98.12 267 LEU A O 1
ATOM 1982 N N . LYS A 1 268 ? 16.469 -24.469 -10.867 1 98 268 LYS A N 1
ATOM 1983 C CA . LYS A 1 268 ? 16.391 -23.359 -9.922 1 98 268 LYS A CA 1
ATOM 1984 C C . LYS A 1 268 ? 14.938 -23.078 -9.539 1 98 268 LYS A C 1
ATOM 1986 O O . LYS A 1 268 ? 14.07 -22.953 -10.406 1 98 268 LYS A O 1
ATOM 1991 N N . TYR A 1 269 ? 14.68 -23.031 -8.242 1 98.38 269 TYR A N 1
ATOM 1992 C CA . TYR A 1 269 ? 13.289 -22.797 -7.855 1 98.38 269 TYR A CA 1
ATOM 1993 C C . TYR A 1 269 ? 13.211 -21.953 -6.586 1 98.38 269 TYR A C 1
ATOM 1995 O O . TYR A 1 269 ? 14.211 -21.766 -5.895 1 98.38 269 TYR A O 1
ATOM 2003 N N . SER A 1 270 ? 12.094 -21.391 -6.391 1 98.38 270 SER A N 1
ATOM 2004 C CA . SER A 1 270 ? 11.703 -20.688 -5.176 1 98.38 270 SER A CA 1
ATOM 2005 C C . SER A 1 270 ? 10.258 -21 -4.793 1 98.38 270 SER A C 1
ATOM 2007 O O . SER A 1 270 ? 9.375 -21.016 -5.648 1 98.38 270 SER A O 1
ATOM 2009 N N . ILE A 1 271 ? 10.055 -21.359 -3.564 1 98.69 271 ILE A N 1
ATOM 2010 C CA . ILE A 1 271 ? 8.719 -21.438 -2.99 1 98.69 271 ILE A CA 1
ATOM 2011 C C . ILE A 1 271 ? 8.461 -20.203 -2.129 1 98.69 271 ILE A C 1
ATOM 2013 O O . ILE A 1 271 ? 8.992 -20.078 -1.022 1 98.69 271 ILE A O 1
ATOM 2017 N N . ALA A 1 272 ? 7.684 -19.297 -2.666 1 98.38 272 ALA A N 1
ATOM 2018 C CA . ALA A 1 272 ? 7.305 -18.109 -1.901 1 98.38 272 ALA A CA 1
ATOM 2019 C C . ALA A 1 272 ? 6.379 -18.484 -0.745 1 98.38 272 ALA A C 1
ATOM 2021 O O . ALA A 1 272 ? 5.422 -19.234 -0.924 1 98.38 272 ALA A O 1
ATOM 2022 N N . ALA A 1 273 ? 6.617 -17.922 0.4 1 98.31 273 ALA A N 1
ATOM 2023 C CA . ALA A 1 273 ? 5.875 -18.281 1.605 1 98.31 273 ALA A CA 1
ATOM 2024 C C . ALA A 1 273 ? 4.672 -17.359 1.799 1 98.31 273 ALA A C 1
ATOM 2026 O O . ALA A 1 273 ? 4.594 -16.625 2.789 1 98.31 273 ALA A O 1
ATOM 2027 N N . ASN A 1 274 ? 3.725 -17.484 0.971 1 98.31 274 ASN A N 1
ATOM 2028 C CA . ASN A 1 274 ? 2.502 -16.703 1.066 1 98.31 274 ASN A CA 1
ATOM 2029 C C . ASN A 1 274 ? 1.802 -16.906 2.406 1 98.31 274 ASN A C 1
ATOM 2031 O O . ASN A 1 274 ? 1.169 -15.992 2.932 1 98.31 274 ASN A O 1
ATOM 2035 N N . TYR A 1 275 ? 1.926 -18.094 2.92 1 98.62 275 TYR A N 1
ATOM 2036 C CA . TYR A 1 275 ? 1.381 -18.359 4.246 1 98.62 275 TYR A CA 1
ATOM 2037 C C . TYR A 1 275 ? 1.928 -17.375 5.27 1 98.62 275 TYR A C 1
ATOM 2039 O O . TYR A 1 275 ? 1.163 -16.734 6 1 98.62 275 TYR A O 1
ATOM 2047 N N . ASN A 1 276 ? 3.221 -17.234 5.348 1 98.62 276 ASN A N 1
ATOM 2048 C CA . ASN A 1 276 ? 3.863 -16.344 6.309 1 98.62 276 ASN A CA 1
ATOM 2049 C C . ASN A 1 276 ? 3.629 -14.867 5.957 1 98.62 276 ASN A C 1
ATOM 2051 O O . ASN A 1 276 ? 3.42 -14.039 6.844 1 98.62 276 ASN A O 1
ATOM 2055 N N . ILE A 1 277 ? 3.689 -14.539 4.68 1 98.5 277 ILE A N 1
ATOM 2056 C CA . ILE A 1 277 ? 3.523 -13.156 4.227 1 98.5 277 ILE A CA 1
ATOM 2057 C C . ILE A 1 277 ? 2.152 -12.641 4.648 1 98.5 277 ILE A C 1
ATOM 2059 O O . ILE A 1 277 ? 2.049 -11.57 5.254 1 98.5 277 ILE A O 1
ATOM 2063 N N . LEU A 1 278 ? 1.114 -13.406 4.41 1 98.62 278 LEU A N 1
ATOM 2064 C CA . LEU A 1 278 ? -0.232 -12.945 4.734 1 98.62 278 LEU A CA 1
ATOM 2065 C C . LEU A 1 278 ? -0.445 -12.906 6.246 1 98.62 278 LEU A C 1
ATOM 2067 O O . LEU A 1 278 ? -1.121 -12.016 6.762 1 98.62 278 LEU A O 1
ATOM 2071 N N . ASN A 1 279 ? 0.098 -13.883 6.969 1 98.5 279 ASN A N 1
ATOM 2072 C CA . ASN A 1 279 ? 0.015 -13.82 8.422 1 98.5 279 ASN A CA 1
ATOM 2073 C C . ASN A 1 279 ? 0.681 -12.562 8.969 1 98.5 279 ASN A C 1
ATOM 2075 O O . ASN A 1 279 ? 0.124 -11.883 9.836 1 98.5 279 ASN A O 1
ATOM 2079 N N . ASP A 1 280 ? 1.843 -12.266 8.492 1 98.06 280 ASP A N 1
ATOM 2080 C CA . ASP A 1 280 ? 2.557 -11.078 8.953 1 98.06 280 ASP A CA 1
ATOM 2081 C C . ASP A 1 280 ? 1.797 -9.805 8.594 1 98.06 280 ASP A C 1
ATOM 2083 O O . ASP A 1 280 ? 1.788 -8.836 9.359 1 98.06 280 ASP A O 1
ATOM 2087 N N . MET A 1 281 ? 1.202 -9.789 7.418 1 98.38 281 MET A N 1
ATOM 2088 C CA . MET A 1 281 ? 0.382 -8.641 7.035 1 98.38 281 MET A CA 1
ATOM 2089 C C . MET A 1 281 ? -0.809 -8.484 7.973 1 98.38 281 MET A C 1
ATOM 2091 O O . MET A 1 281 ? -1.146 -7.371 8.375 1 98.38 281 MET A O 1
ATOM 2095 N N . MET A 1 282 ? -1.442 -9.562 8.305 1 98.06 282 MET A N 1
ATOM 2096 C CA . MET A 1 282 ? -2.572 -9.5 9.227 1 98.06 282 MET A CA 1
ATOM 2097 C C . MET A 1 282 ? -2.121 -9.031 10.609 1 98.06 282 MET A C 1
ATOM 2099 O O . MET A 1 282 ? -2.801 -8.227 11.242 1 98.06 282 MET A O 1
ATOM 2103 N N . ASP A 1 283 ? -0.934 -9.523 11.047 1 97.19 283 ASP A N 1
ATOM 2104 C CA . ASP A 1 283 ? -0.403 -9.172 12.359 1 97.19 283 ASP A CA 1
ATOM 2105 C C . ASP A 1 283 ? 0.005 -7.703 12.414 1 97.19 283 ASP A C 1
ATOM 2107 O O . ASP A 1 283 ? 0.092 -7.121 13.492 1 97.19 283 ASP A O 1
ATOM 2111 N N . ASN A 1 284 ? 0.295 -7.133 11.266 1 97.31 284 ASN A N 1
ATOM 2112 C CA . ASN A 1 284 ? 0.714 -5.738 11.141 1 97.31 284 ASN A CA 1
ATOM 2113 C C . ASN A 1 284 ? -0.198 -4.965 10.195 1 97.31 284 ASN A C 1
ATOM 2115 O O . ASN A 1 284 ? 0.278 -4.188 9.359 1 97.31 284 ASN A O 1
ATOM 2119 N N . SER A 1 285 ? -1.473 -5.246 10.273 1 97.62 285 SER A N 1
ATOM 2120 C CA . SER A 1 285 ? -2.43 -4.855 9.25 1 97.62 285 SER A CA 1
ATOM 2121 C C . SER A 1 285 ? -2.492 -3.34 9.102 1 97.62 285 SER A C 1
ATOM 2123 O O . SER A 1 285 ? -2.545 -2.82 7.98 1 97.62 285 SER A O 1
ATOM 2125 N N . LEU A 1 286 ? -2.381 -2.559 10.148 1 96.75 286 LEU A N 1
ATOM 2126 C CA . LEU A 1 286 ? -2.566 -1.113 10.07 1 96.75 286 LEU A CA 1
ATOM 2127 C C . LEU A 1 286 ? -1.413 -0.454 9.328 1 96.75 286 LEU A C 1
ATOM 2129 O O . LEU A 1 286 ? -1.634 0.396 8.461 1 96.75 286 LEU A O 1
ATOM 2133 N N . VAL A 1 287 ? -0.159 -0.916 9.57 1 95.44 287 VAL A N 1
ATOM 2134 C CA . VAL A 1 287 ? 0.962 -0.29 8.875 1 95.44 287 VAL A CA 1
ATOM 2135 C C . VAL A 1 287 ? 1.127 -0.914 7.492 1 95.44 287 VAL A C 1
ATOM 2137 O O . VAL A 1 287 ? 1.834 -0.37 6.641 1 95.44 287 VAL A O 1
ATOM 2140 N N . ALA A 1 288 ? 0.414 -2.068 7.293 1 97.69 288 ALA A N 1
ATOM 2141 C CA . ALA A 1 288 ? 0.343 -2.633 5.945 1 97.69 288 ALA A CA 1
ATOM 2142 C C . ALA A 1 288 ? -0.708 -1.912 5.105 1 97.69 288 ALA A C 1
ATOM 2144 O O . ALA A 1 288 ? -0.877 -2.213 3.922 1 97.69 288 ALA A O 1
ATOM 2145 N N . GLY A 1 289 ? -1.34 -0.926 5.723 1 97.88 289 GLY A N 1
ATOM 2146 C CA . GLY A 1 289 ? -2.359 -0.16 5.023 1 97.88 289 GLY A CA 1
ATOM 2147 C C . GLY A 1 289 ? -3.672 -0.909 4.875 1 97.88 289 GLY A C 1
ATOM 2148 O O . GLY A 1 289 ? -4.41 -0.692 3.912 1 97.88 289 GLY A O 1
ATOM 2149 N N . LEU A 1 290 ? -3.945 -1.873 5.797 1 98.5 290 LEU A N 1
ATOM 2150 C CA . LEU A 1 290 ? -5.145 -2.699 5.738 1 98.5 290 LEU A CA 1
ATOM 2151 C C . LEU A 1 290 ? -6.02 -2.477 6.969 1 98.5 290 LEU A C 1
ATOM 2153 O O . LEU A 1 290 ? -5.652 -2.867 8.078 1 98.5 290 LEU A O 1
ATOM 2157 N N . ARG A 1 291 ? -7.18 -1.886 6.703 1 97.31 291 ARG A N 1
ATOM 2158 C CA . ARG A 1 291 ? -8.148 -1.642 7.77 1 97.31 291 ARG A CA 1
ATOM 2159 C C . ARG A 1 291 ? -8.945 -2.9 8.078 1 97.31 291 ARG A C 1
ATOM 2161 O O . ARG A 1 291 ? -9.219 -3.195 9.25 1 97.31 291 ARG A O 1
ATOM 2168 N N . HIS A 1 292 ? -9.328 -3.68 7.016 1 97.88 292 HIS A N 1
ATOM 2169 C CA . HIS A 1 292 ? -10.18 -4.855 7.141 1 97.88 292 HIS A CA 1
ATOM 2170 C C . HIS A 1 292 ? -9.438 -6.125 6.746 1 97.88 292 HIS A C 1
ATOM 2172 O O . HIS A 1 292 ? -9.086 -6.305 5.578 1 97.88 292 HIS A O 1
ATOM 2178 N N . VAL A 1 293 ? -9.234 -7.055 7.703 1 98.19 293 VAL A N 1
ATOM 2179 C CA . VAL A 1 293 ? -8.492 -8.266 7.379 1 98.19 293 VAL A CA 1
ATOM 2180 C C . VAL A 1 293 ? -9.391 -9.484 7.562 1 98.19 293 VAL A C 1
ATOM 2182 O O . VAL A 1 293 ? -9.031 -10.602 7.164 1 98.19 293 VAL A O 1
ATOM 2185 N N . LYS A 1 294 ? -10.609 -9.305 8.109 1 98.06 294 LYS A N 1
ATOM 2186 C CA . LYS A 1 294 ? -11.516 -10.43 8.352 1 98.06 294 LYS A CA 1
ATOM 2187 C C . LYS A 1 294 ? -12.703 -10.391 7.387 1 98.06 294 LYS A C 1
ATOM 2189 O O . LYS A 1 294 ? -13.281 -11.438 7.078 1 98.06 294 LYS A O 1
ATOM 2194 N N . THR A 1 295 ? -13.031 -9.125 6.938 1 98.12 295 THR A N 1
ATOM 2195 C CA . THR A 1 295 ? -14.211 -8.906 6.113 1 98.12 295 THR A CA 1
ATOM 2196 C C . THR A 1 295 ? -13.828 -8.711 4.648 1 98.12 295 THR A C 1
ATOM 2198 O O . THR A 1 295 ? -12.828 -8.047 4.348 1 98.12 295 THR A O 1
ATOM 2201 N N . ALA A 1 296 ? -14.656 -9.281 3.742 1 98.81 296 ALA A N 1
ATOM 2202 C CA . ALA A 1 296 ? -14.414 -9.109 2.312 1 98.81 296 ALA A CA 1
ATOM 2203 C C . ALA A 1 296 ? -14.977 -7.781 1.813 1 98.81 296 ALA A C 1
ATOM 2205 O O . ALA A 1 296 ? -15.93 -7.25 2.381 1 98.81 296 ALA A O 1
ATOM 2206 N N . CYS A 1 297 ? -14.422 -7.223 0.761 1 98.81 297 CYS A N 1
ATOM 2207 C CA . CYS A 1 297 ? -14.898 -5.996 0.134 1 98.81 297 CYS A CA 1
ATOM 2208 C C . CYS A 1 297 ? -16.141 -6.258 -0.696 1 98.81 297 CYS A C 1
ATOM 2210 O O . CYS A 1 297 ? -17.031 -5.398 -0.797 1 98.81 297 CYS A O 1
ATOM 2212 N N . CYS A 1 298 ? -16.266 -7.473 -1.264 1 98.81 298 CYS A N 1
ATOM 2213 C CA . CYS A 1 298 ? -17.391 -7.809 -2.139 1 98.81 298 CYS A CA 1
ATOM 2214 C C . CYS A 1 298 ? -18.047 -9.117 -1.709 1 98.81 298 CYS A C 1
ATOM 2216 O O . CYS A 1 298 ? -17.375 -10.133 -1.539 1 98.81 298 CYS A O 1
ATOM 2218 N N . GLY A 1 299 ? -19.281 -9.164 -1.595 1 98.5 299 GLY A N 1
ATOM 2219 C CA . GLY A 1 299 ? -20.078 -10.289 -1.166 1 98.5 299 GLY A CA 1
ATOM 2220 C C . GLY A 1 299 ? -21.359 -9.875 -0.443 1 98.5 299 GLY A C 1
ATOM 2221 O O . GLY A 1 299 ? -21.938 -8.828 -0.744 1 98.5 299 GLY A O 1
ATOM 2222 N N . SER A 1 300 ? -21.859 -10.742 0.369 1 98.06 300 SER A N 1
ATOM 2223 C CA . SER A 1 300 ? -23.016 -10.43 1.201 1 98.06 300 SER A CA 1
ATOM 2224 C C . SER A 1 300 ? -23.062 -11.312 2.449 1 98.06 300 SER A C 1
ATOM 2226 O O . SER A 1 300 ? -22.375 -12.336 2.514 1 98.06 300 SER A O 1
ATOM 2228 N N . GLY A 1 301 ? -23.781 -10.812 3.432 1 97.44 301 GLY A N 1
ATOM 2229 C CA . GLY A 1 301 ? -23.953 -11.555 4.672 1 97.44 301 GLY A CA 1
ATOM 2230 C C . GLY A 1 301 ? -22.828 -11.344 5.66 1 97.44 301 GLY A C 1
ATOM 2231 O O . GLY A 1 301 ? -22.141 -10.328 5.617 1 97.44 301 GLY A O 1
ATOM 2232 N N . LYS A 1 302 ? -22.688 -12.344 6.602 1 96.94 302 LYS A N 1
ATOM 2233 C CA . LYS A 1 302 ? -21.672 -12.281 7.641 1 96.94 302 LYS A CA 1
ATOM 2234 C C . LYS A 1 302 ? -20.281 -12.125 7.031 1 96.94 302 LYS A C 1
ATOM 2236 O O . LYS A 1 302 ? -19.906 -12.859 6.113 1 96.94 302 LYS A O 1
ATOM 2241 N N . LEU A 1 303 ? -19.5 -11.07 7.5 1 97.94 303 LEU A N 1
ATOM 2242 C CA . LEU A 1 303 ? -18.156 -10.758 7.047 1 97.94 303 LEU A CA 1
ATOM 2243 C C . LEU A 1 303 ? -18.125 -10.508 5.547 1 97.94 303 LEU A C 1
ATOM 2245 O O . LEU A 1 303 ? -17.078 -10.57 4.918 1 97.94 303 LEU A O 1
ATOM 2249 N N . ASN A 1 304 ? -19.297 -10.273 4.934 1 98.25 304 ASN A N 1
ATOM 2250 C CA . ASN A 1 304 ? -19.469 -10.109 3.496 1 98.25 304 ASN A CA 1
ATOM 2251 C C . ASN A 1 304 ? -18.953 -11.312 2.723 1 98.25 304 ASN A C 1
ATOM 2253 O O . ASN A 1 304 ? -18.312 -11.164 1.682 1 98.25 304 ASN A O 1
ATOM 2257 N N . ALA A 1 305 ? -19.234 -12.539 3.283 1 98.12 305 ALA A N 1
ATOM 2258 C CA . ALA A 1 305 ? -18.578 -13.719 2.725 1 98.12 305 ALA A CA 1
ATOM 2259 C C . ALA A 1 305 ? -19.5 -14.93 2.744 1 98.12 305 ALA A C 1
ATOM 2261 O O . ALA A 1 305 ? -19.047 -16.062 2.6 1 98.12 305 ALA A O 1
ATOM 2262 N N . GLU A 1 306 ? -20.781 -14.719 2.984 1 97.31 306 GLU A N 1
ATOM 2263 C CA . GLU A 1 306 ? -21.75 -15.805 2.932 1 97.31 306 GLU A CA 1
ATOM 2264 C C . GLU A 1 306 ? -22.125 -16.141 1.492 1 97.31 306 GLU A C 1
ATOM 2266 O O . GLU A 1 306 ? -22.469 -17.281 1.187 1 97.31 306 GLU A O 1
ATOM 2271 N N . VAL A 1 307 ? -22.062 -15.094 0.678 1 96.81 307 VAL A N 1
ATOM 2272 C CA . VAL A 1 307 ? -22.328 -15.266 -0.746 1 96.81 307 VAL A CA 1
ATOM 2273 C C . VAL A 1 307 ? -21.141 -14.75 -1.56 1 96.81 307 VAL A C 1
ATOM 2275 O O . VAL A 1 307 ? -20.641 -13.656 -1.305 1 96.81 307 VAL A O 1
ATOM 2278 N N . MET A 1 308 ? -20.688 -15.578 -2.527 1 95.88 308 MET A N 1
ATOM 2279 C CA . MET A 1 308 ? -19.547 -15.227 -3.354 1 95.88 308 MET A CA 1
ATOM 2280 C C . MET A 1 308 ? -19.828 -13.977 -4.18 1 95.88 308 MET A C 1
ATOM 2282 O O . MET A 1 308 ? -20.922 -13.828 -4.723 1 95.88 308 MET A O 1
ATOM 2286 N N . CYS A 1 309 ? -18.875 -13.109 -4.27 1 97.25 309 CYS A N 1
ATOM 2287 C CA . CYS A 1 309 ? -18.938 -11.891 -5.074 1 97.25 309 CYS A CA 1
ATOM 2288 C C . CYS A 1 309 ? -19.469 -12.188 -6.473 1 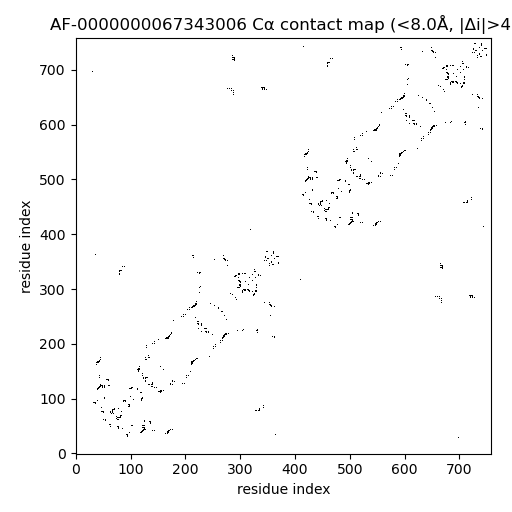97.25 309 CYS A C 1
ATOM 2290 O O . CYS A 1 309 ? -19.219 -13.258 -7.023 1 97.25 309 CYS A O 1
ATOM 2292 N N . SER A 1 310 ? -20.188 -11.211 -7.094 1 93.94 310 SER A N 1
ATOM 2293 C CA . SER A 1 310 ? -20.734 -11.219 -8.445 1 93.94 310 SER A CA 1
ATOM 2294 C C . SER A 1 310 ? -22.016 -12.055 -8.523 1 93.94 310 SER A C 1
ATOM 2296 O O . SER A 1 310 ? -22.656 -12.125 -9.578 1 93.94 310 SER A O 1
ATOM 2298 N N . HIS A 1 311 ? -22.453 -12.75 -7.457 1 94.62 311 HIS A N 1
ATOM 2299 C CA . HIS A 1 311 ? -23.75 -13.406 -7.402 1 94.62 311 HIS A CA 1
ATOM 2300 C C . HIS A 1 311 ? -24.844 -12.414 -7.027 1 94.62 311 HIS A C 1
ATOM 2302 O O . HIS A 1 311 ? -24.562 -11.289 -6.617 1 94.62 311 HIS A O 1
ATOM 2308 N N . GLN A 1 312 ? -26.047 -12.883 -7.195 1 94.38 312 GLN A N 1
ATOM 2309 C CA . GLN A 1 312 ? -27.188 -12.031 -6.895 1 94.38 312 GLN A CA 1
ATOM 2310 C C . GLN A 1 312 ? -27.188 -11.609 -5.426 1 94.38 312 GLN A C 1
ATOM 2312 O O . GLN A 1 312 ? -26.938 -12.43 -4.539 1 94.38 312 GLN A O 1
ATOM 2317 N N . GLY A 1 313 ? -27.359 -10.32 -5.215 1 95.94 313 GLY A N 1
ATOM 2318 C CA . GLY A 1 313 ? -27.484 -9.82 -3.854 1 95.94 313 GLY A CA 1
ATOM 2319 C C . GLY A 1 313 ? -26.156 -9.383 -3.258 1 95.94 313 GLY A C 1
ATOM 2320 O O . GLY A 1 313 ? -26.094 -8.969 -2.102 1 95.94 313 GLY A O 1
ATOM 2321 N N . THR A 1 314 ? -25.094 -9.453 -4.035 1 97.06 314 THR A N 1
ATOM 2322 C CA . THR A 1 314 ? -23.797 -9.055 -3.521 1 97.06 314 THR A CA 1
ATOM 2323 C C . THR A 1 314 ? -23.438 -7.641 -3.967 1 97.06 314 THR A C 1
ATOM 2325 O O . THR A 1 314 ? -23.969 -7.148 -4.965 1 97.06 314 THR A O 1
ATOM 2328 N N . THR A 1 315 ? -22.609 -6.945 -3.127 1 96.31 315 THR A N 1
ATOM 2329 C CA . THR A 1 315 ? -22.141 -5.598 -3.424 1 96.31 315 THR A CA 1
ATOM 2330 C C . THR A 1 315 ? -20.656 -5.457 -3.072 1 96.31 315 THR A C 1
ATOM 2332 O O . THR A 1 315 ? -20.156 -6.152 -2.186 1 96.31 315 THR A O 1
ATOM 2335 N N . ALA A 1 316 ? -20.016 -4.652 -3.848 1 97.81 316 ALA A N 1
ATOM 2336 C CA . ALA A 1 316 ? -18.641 -4.309 -3.521 1 97.81 316 ALA A CA 1
ATOM 2337 C C . ALA A 1 316 ? -18.578 -3.074 -2.625 1 97.81 316 ALA A C 1
ATOM 2339 O O . ALA A 1 316 ? -19.453 -2.207 -2.693 1 97.81 316 ALA A O 1
ATOM 2340 N N . CYS A 1 317 ? -17.562 -2.998 -1.785 1 97.19 317 CYS A N 1
ATOM 2341 C CA . CYS A 1 317 ? -17.297 -1.791 -1.011 1 97.19 317 CYS A CA 1
ATOM 2342 C C . CYS A 1 317 ? -17.016 -0.605 -1.926 1 97.19 317 CYS A C 1
ATOM 2344 O O . CYS A 1 317 ? -16.75 -0.783 -3.117 1 97.19 317 CYS A O 1
ATOM 2346 N N . PRO A 1 318 ? -17.125 0.596 -1.403 1 94.12 318 PRO A N 1
ATOM 2347 C CA . PRO A 1 318 ? -16.844 1.771 -2.232 1 94.12 318 PRO A CA 1
ATOM 2348 C C . PRO A 1 318 ? -15.43 1.765 -2.803 1 94.12 318 PRO A C 1
ATOM 2350 O O . PRO A 1 318 ? -14.492 1.308 -2.141 1 94.12 318 PRO A O 1
ATOM 2353 N N . ALA A 1 319 ? -15.289 2.305 -4.02 1 93.25 319 ALA A N 1
ATOM 2354 C CA . ALA A 1 319 ? -14.016 2.301 -4.738 1 93.25 319 ALA A CA 1
ATOM 2355 C C . ALA A 1 319 ? -12.906 2.922 -3.896 1 93.25 319 ALA A C 1
ATOM 2357 O O . ALA A 1 319 ? -11.758 2.477 -3.947 1 93.25 319 ALA A O 1
ATOM 2358 N N . THR A 1 320 ? -13.234 3.893 -3.047 1 91.19 320 THR A N 1
ATOM 2359 C CA . THR A 1 320 ? -12.258 4.625 -2.244 1 91.19 320 THR A CA 1
ATOM 2360 C C . THR A 1 320 ? -11.727 3.752 -1.114 1 91.19 320 THR A C 1
ATOM 2362 O O . THR A 1 320 ? -10.734 4.102 -0.47 1 91.19 320 THR A O 1
ATOM 2365 N N . GLU A 1 321 ? -12.32 2.584 -0.95 1 94.69 321 GLU A N 1
ATOM 2366 C CA . GLU A 1 321 ? -11.93 1.75 0.183 1 94.69 321 GLU A CA 1
ATOM 2367 C C . GLU A 1 321 ? -11.328 0.428 -0.286 1 94.69 321 GLU A C 1
ATOM 2369 O O . GLU A 1 321 ? -10.906 -0.393 0.532 1 94.69 321 GLU A O 1
ATOM 2374 N N . HIS A 1 322 ? -11.219 0.219 -1.56 1 97.88 322 HIS A N 1
ATOM 2375 C CA . HIS A 1 322 ? -10.727 -1.055 -2.072 1 97.88 322 HIS A CA 1
ATOM 2376 C C . HIS A 1 322 ? -9.398 -1.43 -1.427 1 97.88 322 HIS A C 1
ATOM 2378 O O . HIS A 1 322 ? -9.203 -2.574 -1.007 1 97.88 322 HIS A O 1
ATOM 2384 N N . ASP A 1 323 ? -8.539 -0.438 -1.24 1 97.56 323 ASP A N 1
ATOM 2385 C CA . ASP A 1 323 ? -7.176 -0.688 -0.794 1 97.56 323 ASP A CA 1
ATOM 2386 C C . ASP A 1 323 ? -7.129 -0.955 0.709 1 97.56 323 ASP A C 1
ATOM 2388 O O . ASP A 1 323 ? -6.105 -1.4 1.233 1 97.56 323 ASP A O 1
ATOM 2392 N N . ASP A 1 324 ? -8.242 -0.759 1.387 1 97.69 324 ASP A N 1
ATOM 2393 C CA . ASP A 1 324 ? -8.305 -0.938 2.834 1 97.69 324 ASP A CA 1
ATOM 2394 C C . ASP A 1 324 ? -8.578 -2.396 3.193 1 97.69 324 ASP A C 1
ATOM 2396 O O . ASP A 1 324 ? -8.469 -2.785 4.359 1 97.69 324 ASP A O 1
ATOM 2400 N N . TYR A 1 325 ? -8.945 -3.207 2.229 1 98.62 325 TYR A N 1
ATOM 2401 C CA . TYR A 1 325 ? -9.352 -4.586 2.477 1 98.62 325 TYR A CA 1
ATOM 2402 C C . TYR A 1 325 ? -8.25 -5.559 2.061 1 98.62 325 TYR A C 1
ATOM 2404 O O . TYR A 1 325 ? -7.68 -5.438 0.974 1 98.62 325 TYR A O 1
ATOM 2412 N N . MET A 1 326 ? -8.031 -6.531 2.898 1 98.81 326 MET A N 1
ATOM 2413 C CA . MET A 1 326 ? -7.105 -7.602 2.545 1 98.81 326 MET A CA 1
ATOM 2414 C C . MET A 1 326 ? -7.711 -8.516 1.486 1 98.81 326 MET A C 1
ATOM 2416 O O . MET A 1 326 ? -7.004 -8.984 0.588 1 98.81 326 MET A O 1
ATOM 2420 N N . PHE A 1 327 ? -9.016 -8.734 1.578 1 98.94 327 PHE A N 1
ATOM 2421 C CA . PHE A 1 327 ? -9.688 -9.68 0.692 1 98.94 327 PHE A CA 1
ATOM 2422 C C . PHE A 1 327 ? -10.727 -8.969 -0.169 1 98.94 327 PHE A C 1
ATOM 2424 O O . PHE A 1 327 ? -11.5 -8.148 0.331 1 98.94 327 PHE A O 1
ATOM 2431 N N . TRP A 1 328 ? -10.711 -9.273 -1.466 1 98.88 328 TRP A N 1
ATOM 2432 C CA . TRP A 1 328 ? -11.734 -8.75 -2.359 1 98.88 328 TRP A CA 1
ATOM 2433 C C . TRP A 1 328 ? -13.062 -9.469 -2.154 1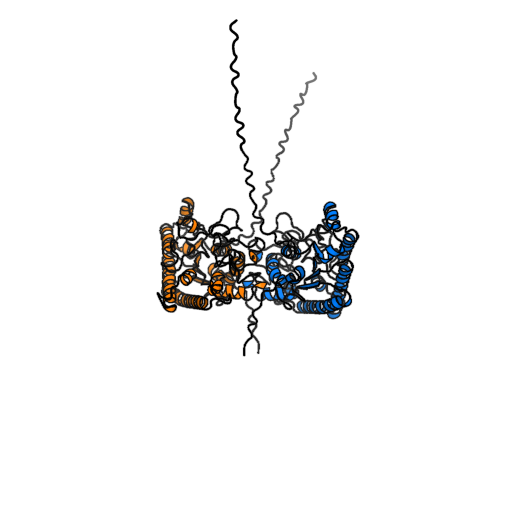 98.88 328 TRP A C 1
ATOM 2435 O O . TRP A 1 328 ? -14.117 -8.836 -2.064 1 98.88 328 TRP A O 1
ATOM 2445 N N . ASP A 1 329 ? -12.977 -10.828 -2.113 1 98.69 329 ASP A N 1
ATOM 2446 C CA . ASP A 1 329 ? -14.141 -11.68 -1.871 1 98.69 329 ASP A CA 1
ATOM 2447 C C . ASP A 1 329 ? -13.852 -12.695 -0.766 1 98.69 329 ASP A C 1
ATOM 2449 O O . ASP A 1 329 ? -12.898 -12.531 -0.001 1 98.69 329 ASP A O 1
ATOM 2453 N N . MET A 1 330 ? -14.695 -13.664 -0.646 1 97.94 330 MET A N 1
ATOM 2454 C CA . MET A 1 330 ? -14.617 -14.586 0.483 1 97.94 330 MET A CA 1
ATOM 2455 C C . MET A 1 330 ? -13.32 -15.398 0.429 1 97.94 330 MET A C 1
ATOM 2457 O O . MET A 1 330 ? -12.984 -16.094 1.388 1 97.94 330 MET A O 1
ATOM 2461 N N . LEU A 1 331 ? -12.484 -15.242 -0.7 1 97.62 331 LEU A N 1
ATOM 2462 C CA . LEU A 1 331 ? -11.328 -16.109 -0.884 1 97.62 331 LEU A CA 1
ATOM 2463 C C . LEU A 1 331 ? -10.109 -15.328 -1.342 1 97.62 331 LEU A C 1
ATOM 2465 O O . LEU A 1 331 ? -8.992 -15.578 -0.881 1 97.62 331 LEU A O 1
ATOM 2469 N N . HIS A 1 332 ? -10.297 -14.383 -2.256 1 98.69 332 HIS A N 1
ATOM 2470 C CA . HIS A 1 332 ? -9.203 -13.812 -3.033 1 98.69 332 HIS A CA 1
ATOM 2471 C C . HIS A 1 332 ? -8.766 -12.469 -2.461 1 98.69 332 HIS A C 1
ATOM 2473 O O . HIS A 1 332 ? -9.594 -11.688 -1.999 1 98.69 332 HIS A O 1
ATOM 2479 N N . PRO A 1 333 ? -7.453 -12.18 -2.488 1 98.81 333 PRO A N 1
ATOM 2480 C CA . PRO A 1 333 ? -6.949 -10.898 -2.006 1 98.81 333 PRO A CA 1
ATOM 2481 C C . PRO A 1 333 ? -7.277 -9.742 -2.949 1 98.81 333 PRO A C 1
ATOM 2483 O O . PRO A 1 333 ? -7.52 -9.961 -4.141 1 98.81 333 PRO A O 1
ATOM 2486 N N . THR A 1 334 ? -7.289 -8.586 -2.42 1 98.81 334 THR A N 1
ATOM 2487 C CA . THR A 1 334 ? -7.402 -7.379 -3.234 1 98.81 334 THR A CA 1
ATOM 2488 C C . THR A 1 334 ? -6.113 -7.125 -4.008 1 98.81 334 THR A C 1
ATOM 2490 O O . THR A 1 334 ? -5.051 -7.633 -3.639 1 98.81 334 THR A O 1
ATOM 2493 N N . HIS A 1 335 ? -6.242 -6.336 -5.062 1 98.19 335 HIS A N 1
ATOM 2494 C CA . HIS A 1 335 ? -5.078 -5.867 -5.805 1 98.19 335 HIS A CA 1
ATOM 2495 C C . HIS A 1 335 ? -4.055 -5.223 -4.875 1 98.19 335 HIS A C 1
ATOM 2497 O O . HIS A 1 335 ? -2.854 -5.461 -5.008 1 98.19 335 HIS A O 1
ATOM 2503 N N . ALA A 1 336 ? -4.508 -4.406 -3.904 1 98.31 336 ALA A N 1
ATOM 2504 C CA . ALA A 1 336 ? -3.623 -3.721 -2.967 1 98.31 336 ALA A CA 1
ATOM 2505 C C . ALA A 1 336 ? -2.848 -4.719 -2.113 1 98.31 336 ALA A C 1
ATOM 2507 O O . ALA A 1 336 ? -1.642 -4.562 -1.906 1 98.31 336 ALA A O 1
ATOM 2508 N N . THR A 1 337 ? -3.561 -5.711 -1.615 1 98.75 337 THR A N 1
ATOM 2509 C CA . THR A 1 337 ? -2.908 -6.754 -0.828 1 98.75 337 THR A CA 1
ATOM 2510 C C . THR A 1 337 ? -1.802 -7.426 -1.634 1 98.75 337 THR A C 1
ATOM 2512 O O . THR A 1 337 ? -0.696 -7.629 -1.13 1 98.75 337 THR A O 1
ATOM 2515 N N . ILE A 1 338 ? -2.09 -7.68 -2.854 1 98.69 338 ILE A N 1
ATOM 2516 C CA . ILE A 1 338 ? -1.142 -8.359 -3.73 1 98.69 338 ILE A CA 1
ATOM 2517 C C . ILE A 1 338 ? 0.066 -7.457 -3.977 1 98.69 338 ILE A C 1
ATOM 2519 O O . ILE A 1 338 ? 1.212 -7.883 -3.814 1 98.69 338 ILE A O 1
ATOM 2523 N N . GLN A 1 339 ? -0.155 -6.23 -4.309 1 97.62 339 GLN A N 1
ATOM 2524 C CA . GLN A 1 339 ? 0.906 -5.277 -4.621 1 97.62 339 GLN A CA 1
ATOM 2525 C C . GLN A 1 339 ? 1.848 -5.094 -3.434 1 97.62 339 GLN A C 1
ATOM 2527 O O . GLN A 1 339 ? 3.061 -4.973 -3.609 1 97.62 339 GLN A O 1
ATOM 2532 N N . ARG A 1 340 ? 1.297 -5.078 -2.318 1 97.94 340 ARG A N 1
ATOM 2533 C CA . ARG A 1 340 ? 2.105 -4.863 -1.122 1 97.94 340 ARG A CA 1
ATOM 2534 C C . ARG A 1 340 ? 2.82 -6.148 -0.708 1 97.94 340 ARG A C 1
ATOM 2536 O O . ARG A 1 340 ? 4.016 -6.129 -0.401 1 97.94 340 ARG A O 1
ATOM 2543 N N . GLY A 1 341 ? 2.174 -7.258 -0.812 1 98.06 341 GLY A N 1
ATOM 2544 C CA . GLY A 1 341 ? 2.738 -8.531 -0.387 1 98.06 341 GLY A CA 1
ATOM 2545 C C . GLY A 1 341 ? 3.863 -9.016 -1.282 1 98.06 341 GLY A C 1
ATOM 2546 O O . GLY A 1 341 ? 4.777 -9.703 -0.823 1 98.06 341 GLY A O 1
ATOM 2547 N N . VAL A 1 342 ? 3.838 -8.641 -2.539 1 98.06 342 VAL A N 1
ATOM 2548 C CA . VAL A 1 342 ? 4.816 -9.141 -3.502 1 98.06 342 VAL A CA 1
ATOM 2549 C C . VAL A 1 342 ? 6.203 -8.602 -3.154 1 98.06 342 VAL A C 1
ATOM 2551 O O . VAL A 1 342 ? 7.215 -9.156 -3.584 1 98.06 342 VAL A O 1
ATOM 2554 N N . VAL A 1 343 ? 6.281 -7.531 -2.371 1 98.06 343 VAL A N 1
ATOM 2555 C CA . VAL A 1 343 ? 7.57 -6.992 -1.948 1 98.06 343 VAL A CA 1
ATOM 2556 C C . VAL A 1 343 ? 8.289 -8.008 -1.055 1 98.06 343 VAL A C 1
ATOM 2558 O O . VAL A 1 343 ? 9.469 -8.297 -1.256 1 98.06 343 VAL A O 1
ATOM 2561 N N . ALA A 1 344 ? 7.535 -8.586 -0.13 1 98.12 344 ALA A N 1
ATOM 2562 C CA . ALA A 1 344 ? 8.109 -9.633 0.707 1 98.12 344 ALA A CA 1
ATOM 2563 C C . ALA A 1 344 ? 8.461 -10.867 -0.124 1 98.12 344 ALA A C 1
ATOM 2565 O O . ALA A 1 344 ? 9.484 -11.516 0.116 1 98.12 344 ALA A O 1
ATOM 2566 N N . LEU A 1 345 ? 7.641 -11.133 -1.062 1 97.94 345 LEU A N 1
ATOM 2567 C CA . LEU A 1 345 ? 7.824 -12.289 -1.935 1 97.94 345 LEU A CA 1
ATOM 2568 C C . LEU A 1 345 ? 9.141 -12.188 -2.701 1 97.94 345 LEU A C 1
ATOM 2570 O O . LEU A 1 345 ? 9.891 -13.164 -2.785 1 97.94 345 LEU A O 1
ATOM 2574 N N . PHE A 1 346 ? 9.492 -11.047 -3.189 1 97.62 346 PHE A N 1
ATOM 2575 C CA . PHE A 1 346 ? 10.641 -10.852 -4.059 1 97.62 346 PHE A CA 1
ATOM 2576 C C . PHE A 1 346 ? 11.891 -10.539 -3.244 1 97.62 346 PHE A C 1
ATOM 2578 O O . PHE A 1 346 ? 13.008 -10.867 -3.658 1 97.62 346 PHE A O 1
ATOM 2585 N N . TYR A 1 347 ? 11.719 -9.969 -2.033 1 96.56 347 TYR A N 1
ATOM 2586 C CA . TYR A 1 347 ? 12.906 -9.375 -1.425 1 96.56 347 TYR A CA 1
ATOM 2587 C C . TYR A 1 347 ? 13.078 -9.852 0.013 1 96.56 347 TYR A C 1
ATOM 2589 O O . TYR A 1 347 ? 14.078 -9.547 0.662 1 96.56 347 TYR A O 1
ATOM 2597 N N . GLY A 1 348 ? 12.133 -10.562 0.494 1 95.62 348 GLY A N 1
ATOM 2598 C CA . GLY A 1 348 ? 12.25 -11.094 1.843 1 95.62 348 GLY A CA 1
ATOM 2599 C C . GLY A 1 348 ? 13.258 -12.227 1.953 1 95.62 348 GLY A C 1
ATOM 2600 O O . GLY A 1 348 ? 13.391 -13.031 1.034 1 95.62 348 GLY A O 1
ATOM 2601 N N . ASN A 1 349 ? 13.859 -12.289 3.092 1 87.75 349 ASN A N 1
ATOM 2602 C CA . ASN A 1 349 ? 14.875 -13.32 3.305 1 87.75 349 ASN A CA 1
ATOM 2603 C C . ASN A 1 349 ? 14.242 -14.672 3.613 1 87.75 349 ASN A C 1
ATOM 2605 O O . ASN A 1 349 ? 13.156 -14.734 4.188 1 87.75 349 ASN A O 1
ATOM 2609 N N . GLY A 1 350 ? 14.969 -15.727 3.119 1 85.81 350 GLY A N 1
ATOM 2610 C CA . GLY A 1 350 ? 14.617 -17.078 3.518 1 85.81 350 GLY A CA 1
ATOM 2611 C C . GLY A 1 350 ? 15.086 -17.438 4.918 1 85.81 350 GLY A C 1
ATOM 2612 O O . GLY A 1 350 ? 16.047 -16.859 5.418 1 85.81 350 GLY A O 1
ATOM 2613 N N . PRO A 1 351 ? 14.281 -18.359 5.582 1 91.69 351 PRO A N 1
ATOM 2614 C CA . PRO A 1 351 ? 13.172 -19.141 5.023 1 91.69 351 PRO A CA 1
ATOM 2615 C C . PRO A 1 351 ? 11.812 -18.469 5.266 1 91.69 351 PRO A C 1
ATOM 2617 O O . PRO A 1 351 ? 10.797 -18.953 4.773 1 91.69 351 PRO A O 1
ATOM 2620 N N . LYS A 1 352 ? 11.797 -17.359 5.914 1 95 352 LYS A N 1
ATOM 2621 C CA . LYS A 1 352 ? 10.531 -16.781 6.359 1 95 352 LYS A CA 1
ATOM 2622 C C . LYS A 1 352 ? 9.633 -16.453 5.172 1 95 352 LYS A C 1
ATOM 2624 O O . LYS A 1 352 ? 8.422 -16.703 5.219 1 95 352 LYS A O 1
ATOM 2629 N N . TYR A 1 353 ? 10.25 -15.93 4.125 1 96.44 353 TYR A N 1
ATOM 2630 C CA . TYR A 1 353 ? 9.391 -15.43 3.057 1 96.44 353 TYR A CA 1
ATOM 2631 C C . TYR A 1 353 ? 9.633 -16.188 1.76 1 96.44 353 TYR A C 1
ATOM 2633 O O . TYR A 1 353 ? 8.953 -15.961 0.758 1 96.44 353 TYR A O 1
ATOM 2641 N N . GLY A 1 354 ? 10.594 -17.062 1.682 1 95.44 354 GLY A N 1
ATOM 2642 C CA . GLY A 1 354 ? 10.844 -17.875 0.496 1 95.44 354 GLY A CA 1
ATOM 2643 C C . GLY A 1 354 ? 11.992 -18.844 0.664 1 95.44 354 GLY A C 1
ATOM 2644 O O . GLY A 1 354 ? 13.008 -18.5 1.281 1 95.44 354 GLY A O 1
ATOM 2645 N N . GLU A 1 355 ? 11.922 -20.031 0.131 1 95.25 355 GLU A N 1
ATOM 2646 C CA . GLU A 1 355 ? 12.961 -21.062 0.185 1 95.25 355 GLU A CA 1
ATOM 2647 C C . GLU A 1 355 ? 13.133 -21.734 -1.17 1 95.25 355 GLU A C 1
ATOM 2649 O O . GLU A 1 355 ? 12.156 -21.953 -1.894 1 95.25 355 GLU A O 1
ATOM 2654 N N . PRO A 1 356 ? 14.336 -22.141 -1.574 1 95.81 356 PRO A N 1
ATOM 2655 C CA . PRO A 1 356 ? 15.602 -21.891 -0.879 1 95.81 356 PRO A CA 1
ATOM 2656 C C . PRO A 1 356 ? 16.062 -20.438 -1.004 1 95.81 356 PRO A C 1
ATOM 2658 O O . PRO A 1 356 ? 16.953 -20.016 -0.26 1 95.81 356 PRO A O 1
ATOM 2661 N N . VAL A 1 357 ? 15.484 -19.688 -1.958 1 95.81 357 VAL A N 1
ATOM 2662 C CA . VAL A 1 357 ? 15.734 -18.25 -2.154 1 95.81 357 VAL A CA 1
ATOM 2663 C C . VAL A 1 357 ? 14.422 -17.531 -2.395 1 95.81 357 VAL A C 1
ATOM 2665 O O . VAL A 1 357 ? 13.383 -18.156 -2.605 1 95.81 357 VAL A O 1
ATOM 2668 N N . ASN A 1 358 ? 14.445 -16.203 -2.311 1 96.38 358 ASN A N 1
ATOM 2669 C CA . ASN A 1 358 ? 13.258 -15.438 -2.693 1 96.38 358 ASN A CA 1
ATOM 2670 C C . ASN A 1 358 ? 13.156 -15.297 -4.207 1 96.38 358 ASN A C 1
ATOM 2672 O O . ASN A 1 358 ? 14.055 -15.703 -4.941 1 96.38 358 ASN A O 1
ATOM 2676 N N . PHE A 1 359 ? 12.055 -14.789 -4.715 1 97.75 359 PHE A N 1
ATOM 2677 C CA . PHE A 1 359 ? 11.797 -14.688 -6.148 1 97.75 359 PHE A CA 1
ATOM 2678 C C . PHE A 1 359 ? 12.805 -13.758 -6.816 1 97.75 359 PHE A C 1
ATOM 2680 O O . PHE A 1 359 ? 13.211 -13.992 -7.957 1 97.75 359 PHE A O 1
ATOM 2687 N N . GLY A 1 360 ? 13.164 -12.664 -6.109 1 96.69 360 GLY A N 1
ATOM 2688 C CA . GLY A 1 360 ? 14.164 -11.773 -6.672 1 96.69 360 GLY A CA 1
ATOM 2689 C C . GLY A 1 360 ? 15.484 -12.461 -6.953 1 96.69 360 GLY A C 1
ATOM 2690 O O . GLY A 1 360 ? 16.062 -12.289 -8.031 1 96.69 360 GLY A O 1
ATOM 2691 N N . THR A 1 361 ? 15.938 -13.25 -5.992 1 96.06 361 THR A N 1
ATOM 2692 C CA . THR A 1 361 ? 17.172 -14.008 -6.156 1 96.06 361 THR A CA 1
ATOM 2693 C C . THR A 1 361 ? 17.016 -15.078 -7.234 1 96.06 361 THR A C 1
ATOM 2695 O O . THR A 1 361 ? 17.938 -15.328 -8.008 1 96.06 361 THR A O 1
ATOM 2698 N N . LEU A 1 362 ? 15.852 -15.664 -7.301 1 97.44 362 LEU A N 1
ATOM 2699 C CA . LEU A 1 362 ? 15.578 -16.672 -8.312 1 97.44 362 LEU A CA 1
ATOM 2700 C C . LEU A 1 362 ? 15.805 -16.125 -9.719 1 97.44 362 LEU A C 1
ATOM 2702 O O . LEU A 1 362 ? 16.5 -16.734 -10.531 1 97.44 362 LEU A O 1
ATOM 2706 N N . VAL A 1 363 ? 15.297 -14.898 -9.992 1 97 363 VAL A N 1
ATOM 2707 C CA . VAL A 1 363 ? 15.234 -14.414 -11.367 1 97 363 VAL A CA 1
ATOM 2708 C C . VAL A 1 363 ? 16.5 -13.633 -11.703 1 97 363 VAL A C 1
ATOM 2710 O O . VAL A 1 363 ? 16.844 -13.438 -12.875 1 97 363 VAL A O 1
ATOM 2713 N N . THR A 1 364 ? 17.266 -13.18 -10.672 1 94.06 364 THR A N 1
ATOM 2714 C CA . THR A 1 364 ? 18.453 -12.375 -10.953 1 94.06 364 THR A CA 1
ATOM 2715 C C . THR A 1 364 ? 19.719 -13.203 -10.758 1 94.06 364 THR A C 1
ATOM 2717 O O . THR A 1 364 ? 20.781 -12.844 -11.266 1 94.06 364 THR A O 1
ATOM 2720 N N . GLY A 1 365 ? 19.609 -14.258 -9.961 1 89.56 365 GLY A N 1
ATOM 2721 C CA . GLY A 1 365 ? 20.781 -15.039 -9.609 1 89.56 365 GLY A CA 1
ATOM 2722 C C . GLY A 1 365 ? 21.641 -14.391 -8.539 1 89.56 365 GLY A C 1
ATOM 2723 O O . GLY A 1 365 ? 22.672 -14.922 -8.164 1 89.56 365 GLY A O 1
ATOM 2724 N N . GLN A 1 366 ? 21.141 -13.258 -8.016 1 83.12 366 GLN A N 1
ATOM 2725 C CA . GLN A 1 366 ? 21.844 -12.508 -6.973 1 83.12 366 GLN A CA 1
ATOM 2726 C C . GLN A 1 366 ? 20.938 -12.297 -5.758 1 83.12 366 GLN A C 1
ATOM 2728 O O . GLN A 1 366 ? 19.719 -12.188 -5.895 1 83.12 366 GLN A O 1
ATOM 2733 N N . ASN A 1 367 ? 21.609 -12.367 -4.625 1 77 367 ASN A N 1
ATOM 2734 C CA . ASN A 1 367 ? 20.844 -12.062 -3.426 1 77 367 ASN A CA 1
ATOM 2735 C C . ASN A 1 367 ? 20.344 -10.617 -3.434 1 77 367 ASN A C 1
ATOM 2737 O O . ASN A 1 367 ? 21.141 -9.68 -3.426 1 77 367 ASN A O 1
ATOM 2741 N N . VAL A 1 368 ? 19.047 -10.43 -3.293 1 76.19 368 VAL A N 1
ATOM 2742 C CA . VAL A 1 368 ? 18.469 -9.094 -3.432 1 76.19 368 VAL A CA 1
ATOM 2743 C C . VAL A 1 368 ? 17.766 -8.703 -2.139 1 76.19 368 VAL A C 1
ATOM 2745 O O . VAL A 1 368 ? 17 -7.73 -2.109 1 76.19 368 VAL A O 1
ATOM 2748 N N . SER A 1 369 ? 17.938 -9.438 -1.087 1 71.88 369 SER A N 1
ATOM 2749 C CA . SER A 1 369 ? 17.281 -9.141 0.183 1 71.88 369 SER A CA 1
ATOM 2750 C C . SER A 1 369 ? 17.984 -8.016 0.924 1 71.88 369 SER A C 1
ATOM 2752 O O . SER A 1 369 ? 19.219 -7.926 0.899 1 71.88 369 SER A O 1
ATOM 2754 N N . PRO A 1 370 ? 17.172 -7.141 1.478 1 62.88 370 PRO A N 1
ATOM 2755 C CA . PRO A 1 370 ? 17.844 -6.137 2.311 1 62.88 370 PRO A CA 1
ATOM 2756 C C . PRO A 1 370 ? 18.625 -6.758 3.463 1 62.88 370 PRO A C 1
ATOM 2758 O O . PRO A 1 370 ? 18.266 -7.828 3.959 1 62.88 370 PRO A O 1
ATOM 2761 N N . ALA A 1 371 ? 19.797 -6.254 3.781 1 52.19 371 ALA A N 1
ATOM 2762 C CA . ALA A 1 371 ? 20.609 -6.727 4.895 1 52.19 371 ALA A CA 1
ATOM 2763 C C . ALA A 1 371 ? 19.875 -6.57 6.223 1 52.19 371 ALA A C 1
ATOM 2765 O O . ALA A 1 371 ? 19.281 -5.527 6.492 1 52.19 371 ALA A O 1
ATOM 2766 N N . ILE A 1 372 ? 19.312 -7.578 6.852 1 46.69 372 ILE A N 1
ATOM 2767 C CA . ILE A 1 372 ? 18.734 -7.484 8.18 1 46.69 372 ILE A CA 1
ATOM 2768 C C . ILE A 1 372 ? 19.828 -7.242 9.219 1 46.69 372 ILE A C 1
ATOM 2770 O O . ILE A 1 372 ? 20.844 -7.926 9.219 1 46.69 372 ILE A O 1
ATOM 2774 N N . LYS A 1 373 ? 19.672 -6.117 9.891 1 41.25 373 LYS A N 1
ATOM 2775 C CA . LYS A 1 373 ? 20.516 -5.973 11.078 1 41.25 373 LYS A CA 1
ATOM 2776 C C . LYS A 1 373 ? 20.172 -7.027 12.125 1 41.25 373 LYS A C 1
ATOM 2778 O O . LYS A 1 373 ? 19.031 -7.105 12.578 1 41.25 373 LYS A O 1
ATOM 2783 N N . MET A 1 374 ? 20.906 -8.094 12.305 1 26.81 374 MET A N 1
ATOM 2784 C CA . MET A 1 374 ? 20.766 -8.938 13.484 1 26.81 374 MET A CA 1
ATOM 2785 C C . MET A 1 374 ? 21.094 -8.156 14.758 1 26.81 374 MET A C 1
ATOM 2787 O O . MET A 1 374 ? 22.219 -7.664 14.914 1 26.81 374 MET A O 1
ATOM 2791 N N . VAL A 1 375 ? 20.062 -7.469 15.305 1 28.64 375 VAL A N 1
ATOM 2792 C CA . VAL A 1 375 ? 20.328 -7.035 16.672 1 28.64 375 VAL A CA 1
ATOM 2793 C C . VAL A 1 375 ? 20.641 -8.242 17.547 1 28.64 375 VAL A C 1
ATOM 2795 O O . VAL A 1 375 ? 19.781 -9.094 17.781 1 28.64 375 VAL A O 1
ATOM 2798 N N . VAL A 1 376 ? 21.859 -8.633 17.531 1 27.22 376 VAL A N 1
ATOM 2799 C CA . VAL A 1 376 ? 22.328 -9.57 18.547 1 27.22 376 VAL A CA 1
ATOM 2800 C C . VAL A 1 376 ? 22.109 -8.992 19.938 1 27.22 376 VAL A C 1
ATOM 2802 O O . VAL A 1 376 ? 22.609 -7.906 20.25 1 27.22 376 VAL A O 1
ATOM 2805 N N . ASP A 1 377 ? 21.047 -9.438 20.531 1 25.31 377 ASP A N 1
ATOM 2806 C CA . ASP A 1 377 ? 20.953 -9.242 21.969 1 25.31 377 ASP A CA 1
ATOM 2807 C C . ASP A 1 377 ? 22.266 -9.617 22.656 1 25.31 377 ASP A C 1
ATOM 2809 O O . ASP A 1 377 ? 22.688 -10.773 22.609 1 25.31 377 ASP A O 1
ATOM 2813 N N . SER A 1 378 ? 23.172 -8.773 22.641 1 26 378 SER A N 1
ATOM 2814 C CA . SER A 1 378 ? 24.234 -9 23.609 1 26 378 SER A CA 1
ATOM 2815 C C . SER A 1 378 ? 23.688 -9.102 25.031 1 26 378 SER A C 1
ATOM 2817 O O . SER A 1 378 ? 23.188 -8.117 25.578 1 26 378 SER A O 1
ATOM 2819 N N . GLN A 1 379 ? 23.281 -10.266 25.406 1 22.44 379 GLN A N 1
ATOM 2820 C CA . GLN A 1 379 ? 23.484 -10.5 26.828 1 22.44 379 GLN A CA 1
ATOM 2821 C C . GLN A 1 379 ? 24.969 -10.492 27.188 1 22.44 379 GLN A C 1
ATOM 2823 O O . GLN A 1 379 ? 25.781 -11.078 26.453 1 22.44 379 GLN A O 1
ATOM 2828 N N . MET B 1 1 ? -76.875 8 -62.375 1 24.34 1 MET B N 1
ATOM 2829 C CA . MET B 1 1 ? -75.562 8.602 -62.719 1 24.34 1 MET B CA 1
ATOM 2830 C C . MET B 1 1 ? -74.562 8.383 -61.594 1 24.34 1 MET B C 1
ATOM 2832 O O . MET B 1 1 ? -74.875 8.461 -60.406 1 24.34 1 MET B O 1
ATOM 2836 N N . ALA B 1 2 ? -73.375 7.715 -62.062 1 22.77 2 ALA B N 1
ATOM 2837 C CA . ALA B 1 2 ? -72.25 6.98 -61.562 1 22.77 2 ALA B CA 1
ATOM 2838 C C . ALA B 1 2 ? -71.312 7.879 -60.719 1 22.77 2 ALA B C 1
ATOM 2840 O O . ALA B 1 2 ? -70.562 8.711 -61.25 1 22.77 2 ALA B O 1
ATOM 2841 N N . ARG B 1 3 ? -71.938 8.422 -59.531 1 24.73 3 ARG B N 1
ATOM 2842 C CA . ARG B 1 3 ? -71.438 9.367 -58.531 1 24.73 3 ARG B CA 1
ATOM 2843 C C . ARG B 1 3 ? -70.125 8.914 -58 1 24.73 3 ARG B C 1
ATOM 2845 O O . ARG B 1 3 ? -70 7.797 -57.5 1 24.73 3 ARG B O 1
ATOM 2852 N N . SER B 1 4 ? -69 9.367 -58.594 1 24.55 4 SER B N 1
ATOM 2853 C CA . SER B 1 4 ? -67.562 9.18 -58.531 1 24.55 4 SER B CA 1
ATOM 2854 C C . SER B 1 4 ? -67 9.391 -57.094 1 24.55 4 SER B C 1
ATOM 2856 O O . SER B 1 4 ? -67.125 10.484 -56.562 1 24.55 4 SER B O 1
ATOM 2858 N N . ILE B 1 5 ? -67.188 8.43 -56.156 1 24.73 5 ILE B N 1
ATOM 2859 C CA . ILE B 1 5 ? -66.812 8.312 -54.75 1 24.73 5 ILE B CA 1
ATOM 2860 C C . ILE B 1 5 ? -65.312 8.531 -54.562 1 24.73 5 ILE B C 1
ATOM 2862 O O . ILE B 1 5 ? -64.5 7.773 -55.125 1 24.73 5 ILE B O 1
ATOM 2866 N N . ALA B 1 6 ? -64.875 9.82 -54.656 1 24.69 6 ALA B N 1
ATOM 2867 C CA . ALA B 1 6 ? -63.5 10.258 -54.5 1 24.69 6 ALA B CA 1
ATOM 2868 C C . ALA B 1 6 ? -62.875 9.711 -53.219 1 24.69 6 ALA B C 1
ATOM 2870 O O . ALA B 1 6 ? -63.406 9.938 -52.125 1 24.69 6 ALA B O 1
ATOM 2871 N N . LEU B 1 7 ? -62.25 8.516 -53.25 1 24.59 7 LEU B N 1
ATOM 2872 C CA . LEU B 1 7 ? -61.594 7.758 -52.219 1 24.59 7 LEU B CA 1
ATOM 2873 C C . LEU B 1 7 ? -60.469 8.586 -51.594 1 24.59 7 LEU B C 1
ATOM 2875 O O . LEU B 1 7 ? -59.531 8.992 -52.281 1 24.59 7 LEU B O 1
ATOM 2879 N N . VAL B 1 8 ? -60.719 9.539 -50.656 1 25.95 8 VAL B N 1
ATOM 2880 C CA . VAL B 1 8 ? -59.812 10.375 -49.906 1 25.95 8 VAL B CA 1
ATOM 2881 C C . VAL B 1 8 ? -58.781 9.5 -49.188 1 25.95 8 VAL B C 1
ATOM 2883 O O . VAL B 1 8 ? -59.125 8.633 -48.406 1 25.95 8 VAL B O 1
ATOM 2886 N N . CYS B 1 9 ? -57.656 9.148 -49.844 1 23.95 9 CYS B N 1
ATOM 2887 C CA . CYS B 1 9 ? -56.5 8.406 -49.375 1 23.95 9 CYS B CA 1
ATOM 2888 C C . CYS B 1 9 ? -55.906 9.086 -48.156 1 23.95 9 CYS B C 1
ATOM 2890 O O . CYS B 1 9 ? -55.469 10.227 -48.219 1 23.95 9 CYS B O 1
ATOM 2892 N N . PHE B 1 10 ? -56.469 8.891 -46.969 1 25.84 10 PHE B N 1
ATOM 2893 C CA . PHE B 1 10 ? -56 9.383 -45.656 1 25.84 10 PHE B CA 1
ATOM 2894 C C . PHE B 1 10 ? -54.594 8.93 -45.406 1 25.84 10 PHE B C 1
ATOM 2896 O O . PHE B 1 10 ? -54.281 7.73 -45.375 1 25.84 10 PHE B O 1
ATOM 2903 N N . LEU B 1 11 ? -53.562 9.656 -45.906 1 25.33 11 LEU B N 1
ATOM 2904 C CA . LEU B 1 11 ? -52.156 9.469 -45.656 1 25.33 11 LEU B CA 1
ATOM 2905 C C . LEU B 1 11 ? -51.844 9.539 -44.156 1 25.33 11 LEU B C 1
ATOM 2907 O O . LEU B 1 11 ? -52.062 10.578 -43.531 1 25.33 11 LEU B O 1
ATOM 2911 N N . VAL B 1 12 ? -52.094 8.469 -43.375 1 26.98 12 VAL B N 1
ATOM 2912 C CA . VAL B 1 12 ? -51.781 8.336 -41.938 1 26.98 12 VAL B CA 1
ATOM 2913 C C . VAL B 1 12 ? -50.281 8.484 -41.719 1 26.98 12 VAL B C 1
ATOM 2915 O O . VAL B 1 12 ? -49.5 7.691 -42.25 1 26.98 12 VAL B O 1
ATOM 2918 N N . VAL B 1 13 ? -49.719 9.688 -41.719 1 29.86 13 VAL B N 1
ATOM 2919 C CA . VAL B 1 13 ? -48.344 9.977 -41.312 1 29.86 13 VAL B CA 1
ATOM 2920 C C . VAL B 1 13 ? -48.094 9.414 -39.938 1 29.86 13 VAL B C 1
ATOM 2922 O O . VAL B 1 13 ? -48.719 9.82 -38.938 1 29.86 13 VAL B O 1
ATOM 2925 N N . GLY B 1 14 ? -47.844 8.117 -39.844 1 27.22 14 GLY B N 1
ATOM 2926 C CA . GLY B 1 14 ? -47.438 7.477 -38.594 1 27.22 14 GLY B CA 1
ATOM 2927 C C . GLY B 1 14 ? -46.219 8.133 -37.938 1 27.22 14 GLY B C 1
ATOM 2928 O O . GLY B 1 14 ? -45.156 8.219 -38.531 1 27.22 14 GLY B O 1
ATOM 2929 N N . LEU B 1 15 ? -46.469 9.203 -37.188 1 28.8 15 LEU B N 1
ATOM 2930 C CA . LEU B 1 15 ? -45.5 9.859 -36.312 1 28.8 15 LEU B CA 1
ATOM 2931 C C . LEU B 1 15 ? -44.812 8.836 -35.406 1 28.8 15 LEU B C 1
ATOM 2933 O O . LEU B 1 15 ? -45.469 8.188 -34.594 1 28.8 15 LEU B O 1
ATOM 2937 N N . CYS B 1 16 ? -43.875 8.078 -36 1 27.59 16 CYS B N 1
ATOM 2938 C CA . CYS B 1 16 ? -43.031 7.211 -35.156 1 27.59 16 CYS B CA 1
ATOM 2939 C C . CYS B 1 16 ? -42.375 7.992 -34.031 1 27.59 16 CYS B C 1
ATOM 2941 O O . CYS B 1 16 ? -41.594 8.914 -34.25 1 27.59 16 CYS B O 1
ATOM 2943 N N . LEU B 1 17 ? -43.156 8.219 -32.969 1 29.16 17 LEU B N 1
ATOM 2944 C CA . LEU B 1 17 ? -42.594 8.703 -31.703 1 29.16 17 LEU B CA 1
ATOM 2945 C C . LEU B 1 17 ? -41.438 7.836 -31.234 1 29.16 17 LEU B C 1
ATOM 2947 O O . LEU B 1 17 ? -41.625 6.664 -30.906 1 29.16 17 LEU B O 1
ATOM 2951 N N . VAL B 1 18 ? -40.312 7.949 -31.922 1 32.69 18 VAL B N 1
ATOM 2952 C CA . VAL B 1 18 ? -39.125 7.332 -31.328 1 32.69 18 VAL B CA 1
ATOM 2953 C C . VAL B 1 18 ? -38.969 7.809 -29.891 1 32.69 18 VAL B C 1
ATOM 2955 O O . VAL B 1 18 ? -38.781 9 -29.641 1 32.69 18 VAL B O 1
ATOM 2958 N N . GLY B 1 19 ? -39.75 7.207 -28.984 1 29.97 19 GLY B N 1
ATOM 2959 C CA . GLY B 1 19 ? -39.469 7.383 -27.578 1 29.97 19 GLY B CA 1
ATOM 2960 C C . GLY B 1 19 ? -38 7.16 -27.219 1 29.97 19 GLY B C 1
ATOM 2961 O O . GLY B 1 19 ? -37.469 6.09 -27.484 1 29.97 19 GLY B O 1
ATOM 2962 N N . ALA B 1 20 ? -37.25 8.266 -27.328 1 32.97 20 ALA B N 1
ATOM 2963 C CA . ALA B 1 20 ? -35.906 8.25 -26.719 1 32.97 20 ALA B CA 1
ATOM 2964 C C . ALA B 1 20 ? -35.969 7.73 -25.281 1 32.97 20 ALA B C 1
ATOM 2966 O O . ALA B 1 20 ? -36.562 8.367 -24.406 1 32.97 20 ALA B O 1
ATOM 2967 N N . VAL B 1 21 ? -36.094 6.406 -25.219 1 33.53 21 VAL B N 1
ATOM 2968 C CA . VAL B 1 21 ? -35.844 5.879 -23.875 1 33.53 21 VAL B CA 1
ATOM 2969 C C . VAL B 1 21 ? -34.5 6.395 -23.359 1 33.53 21 VAL B C 1
ATOM 2971 O O . VAL B 1 21 ? -33.438 6.098 -23.922 1 33.53 21 VAL B O 1
ATOM 2974 N N . CYS B 1 22 ? -34.531 7.574 -22.812 1 28.86 22 CYS B N 1
ATOM 2975 C CA . CYS B 1 22 ? -33.406 7.977 -21.969 1 28.86 22 CYS B CA 1
ATOM 2976 C C . CYS B 1 22 ? -33.094 6.902 -20.938 1 28.86 22 CYS B C 1
ATOM 2978 O O . CYS B 1 22 ? -33.875 6.648 -20.031 1 28.86 22 CYS B O 1
ATOM 2980 N N . ALA B 1 23 ? -32.438 5.832 -21.406 1 32.5 23 ALA B N 1
ATOM 2981 C CA . ALA B 1 23 ? -31.844 4.973 -20.391 1 32.5 23 ALA B CA 1
ATOM 2982 C C . ALA B 1 23 ? -31.078 5.797 -19.344 1 32.5 23 ALA B C 1
ATOM 2984 O O . ALA B 1 23 ? -30.062 6.414 -19.672 1 32.5 23 ALA B O 1
ATOM 2985 N N . SER B 1 24 ? -31.812 6.281 -18.375 1 30.36 24 SER B N 1
ATOM 2986 C CA . SER B 1 24 ? -31.125 6.754 -17.188 1 30.36 24 SER B CA 1
ATOM 2987 C C . SER B 1 24 ? -30.109 5.723 -16.688 1 30.36 24 SER B C 1
ATOM 2989 O O . SER B 1 24 ? -30.484 4.605 -16.328 1 30.36 24 SER B O 1
ATOM 2991 N N . THR B 1 25 ? -29 5.734 -17.328 1 32.16 25 THR B N 1
ATOM 2992 C CA . THR B 1 25 ? -27.953 5.012 -16.609 1 32.16 25 THR B CA 1
ATOM 2993 C C . THR B 1 25 ? -27.922 5.41 -15.141 1 32.16 25 THR B C 1
ATOM 2995 O O . THR B 1 25 ? -27.719 6.582 -14.812 1 32.16 25 THR B O 1
ATOM 2998 N N . VAL B 1 26 ? -28.734 4.746 -14.328 1 30.91 26 VAL B N 1
ATOM 2999 C CA . VAL B 1 26 ? -28.5 4.805 -12.891 1 30.91 26 VAL B CA 1
ATOM 3000 C C . VAL B 1 26 ? -27.031 4.594 -12.586 1 30.91 26 VAL B C 1
ATOM 3002 O O . VAL B 1 26 ? -26.469 3.535 -12.883 1 30.91 26 VAL B O 1
ATOM 3005 N N . VAL B 1 27 ? -26.281 5.621 -12.742 1 31.42 27 VAL B N 1
ATOM 3006 C CA . VAL B 1 27 ? -25.016 5.551 -12.016 1 31.42 27 VAL B CA 1
ATOM 3007 C C . VAL B 1 27 ? -25.25 5.051 -10.594 1 31.42 27 VAL B C 1
ATOM 3009 O O . VAL B 1 27 ? -26.062 5.625 -9.859 1 31.42 27 VAL B O 1
ATOM 3012 N N . ALA B 1 28 ? -25.281 3.768 -10.383 1 32 28 ALA B N 1
ATOM 3013 C CA . ALA B 1 28 ? -25.219 3.27 -9.008 1 32 28 ALA B CA 1
ATOM 3014 C C . ALA B 1 28 ? -24.344 4.172 -8.141 1 32 28 ALA B C 1
ATOM 3016 O O . ALA B 1 28 ? -23.141 4.312 -8.391 1 32 28 ALA B O 1
ATOM 3017 N N . GLY B 1 29 ? -24.891 5.289 -7.641 1 31.38 29 GLY B N 1
ATOM 3018 C CA . GLY B 1 29 ? -24.219 6.102 -6.641 1 31.38 29 GLY B CA 1
ATOM 3019 C C . GLY B 1 29 ? -23.547 5.277 -5.559 1 31.38 29 GLY B C 1
ATOM 3020 O O . GLY B 1 29 ? -24.203 4.488 -4.871 1 31.38 29 GLY B O 1
ATOM 3021 N N . GLY B 1 30 ? -22.422 4.707 -5.777 1 35.41 30 GLY B N 1
ATOM 3022 C CA . GLY B 1 30 ? -21.734 4.297 -4.559 1 35.41 30 GLY B CA 1
ATOM 3023 C C . GLY B 1 30 ? -22.188 5.078 -3.336 1 35.41 30 GLY B C 1
ATOM 3024 O O . GLY B 1 30 ? -22.531 6.258 -3.438 1 35.41 30 GLY B O 1
ATOM 3025 N N . LYS B 1 31 ? -22.859 4.5 -2.395 1 35.53 31 LYS B N 1
ATOM 3026 C CA . LYS B 1 31 ? -23.141 5.211 -1.154 1 35.53 31 LYS B CA 1
ATOM 3027 C C . LYS B 1 31 ? -22.062 6.238 -0.845 1 35.53 31 LYS B C 1
ATOM 3029 O O . LYS B 1 31 ? -20.891 5.891 -0.702 1 35.53 31 LYS B O 1
ATOM 3034 N N . ASN B 1 32 ? -21.984 7.406 -1.396 1 40.91 32 ASN B N 1
ATOM 3035 C CA . ASN B 1 32 ? -21.188 8.555 -0.968 1 40.91 32 ASN B CA 1
ATOM 3036 C C . ASN B 1 32 ? -20.938 8.531 0.537 1 40.91 32 ASN B C 1
ATOM 3038 O O . ASN B 1 32 ? -21.875 8.641 1.329 1 40.91 32 ASN B O 1
ATOM 3042 N N . VAL B 1 33 ? -20.203 7.609 1.104 1 52.72 33 VAL B N 1
ATOM 3043 C CA . VAL B 1 33 ? -19.859 7.895 2.494 1 52.72 33 VAL B CA 1
ATOM 3044 C C . VAL B 1 33 ? -19.828 9.406 2.719 1 52.72 33 VAL B C 1
ATOM 3046 O O . VAL B 1 33 ? -19.062 10.117 2.062 1 52.72 33 VAL B O 1
ATOM 3049 N N . GLY B 1 34 ? -20.891 9.977 3.141 1 72.69 34 GLY B N 1
ATOM 3050 C CA . GLY B 1 34 ? -21.094 11.391 3.4 1 72.69 34 GLY B CA 1
ATOM 3051 C C . GLY B 1 34 ? -19.906 12.055 4.074 1 72.69 34 GLY B C 1
ATOM 3052 O O . GLY B 1 34 ? -19 11.375 4.574 1 72.69 34 GLY B O 1
ATOM 3053 N N . ARG B 1 35 ? -19.672 13.305 3.82 1 91.81 35 ARG B N 1
ATOM 3054 C CA . ARG B 1 35 ? -18.672 14.133 4.488 1 91.81 35 ARG B CA 1
ATOM 3055 C C . ARG B 1 35 ? -18.781 14.008 6.004 1 91.81 35 ARG B C 1
ATOM 3057 O O . ARG B 1 35 ? -19.875 14.117 6.566 1 91.81 35 ARG B O 1
ATOM 3064 N N . LEU B 1 36 ? -17.656 13.68 6.613 1 95.88 36 LEU B N 1
ATOM 3065 C CA . LEU B 1 36 ? -17.625 13.477 8.055 1 95.88 36 LEU B CA 1
ATOM 3066 C C . LEU B 1 36 ? -17.453 14.812 8.789 1 95.88 36 LEU B C 1
ATOM 3068 O O . LEU B 1 36 ? -17.703 14.898 9.992 1 95.88 36 LEU B O 1
ATOM 3072 N N . VAL B 1 37 ? -16.969 15.883 8.047 1 98.12 37 VAL B N 1
ATOM 3073 C CA . VAL B 1 37 ? -16.781 17.219 8.586 1 98.12 37 VAL B CA 1
ATOM 3074 C C . VAL B 1 37 ? -17.266 18.266 7.582 1 98.12 37 VAL B C 1
ATOM 3076 O O . VAL B 1 37 ? -17.422 17.969 6.395 1 98.12 37 VAL B O 1
ATOM 3079 N N . ASN B 1 38 ? -17.516 19.438 8.07 1 97.81 38 ASN B N 1
ATOM 3080 C CA . ASN B 1 38 ? -18.016 20.484 7.191 1 97.81 38 ASN B CA 1
ATOM 3081 C C . ASN B 1 38 ? -16.953 20.969 6.211 1 97.81 38 ASN B C 1
ATOM 3083 O O . ASN B 1 38 ? -17.234 21.188 5.035 1 97.81 38 ASN B O 1
ATOM 3087 N N . ALA B 1 39 ? -15.734 21.172 6.695 1 98.44 39 ALA B N 1
ATOM 3088 C CA . ALA B 1 39 ? -14.594 21.656 5.922 1 98.44 39 ALA B CA 1
ATOM 3089 C C . ALA B 1 39 ? -13.281 21.25 6.578 1 98.44 39 ALA B C 1
ATOM 3091 O O . ALA B 1 39 ? -13.266 20.766 7.715 1 98.44 39 ALA B O 1
ATOM 3092 N N . VAL B 1 40 ? -12.258 21.328 5.805 1 98.88 40 VAL B N 1
ATOM 3093 C CA . VAL B 1 40 ? -10.906 21.125 6.316 1 98.88 40 VAL B CA 1
ATOM 3094 C C . VAL B 1 40 ? -10.094 22.406 6.176 1 98.88 40 VAL B C 1
ATOM 3096 O O . VAL B 1 40 ? -10.094 23.031 5.113 1 98.88 40 VAL B O 1
ATOM 3099 N N . TYR B 1 41 ? -9.508 22.844 7.25 1 98.94 41 TYR B N 1
ATOM 3100 C CA . TYR B 1 41 ? -8.539 23.922 7.277 1 98.94 41 TYR B CA 1
ATOM 3101 C C . TYR B 1 41 ? -7.156 23.422 7.652 1 98.94 41 TYR B C 1
ATOM 3103 O O . TYR B 1 41 ? -6.98 22.797 8.703 1 98.94 41 TYR B O 1
ATOM 3111 N N . VAL B 1 42 ? -6.156 23.703 6.77 1 99 42 VAL B N 1
ATOM 3112 C CA . VAL B 1 42 ? -4.863 23.047 6.906 1 99 42 VAL B CA 1
ATOM 3113 C C . VAL B 1 42 ? -3.781 24.078 7.207 1 99 42 VAL B C 1
ATOM 3115 O O . VAL B 1 42 ? -3.713 25.125 6.555 1 99 42 VAL B O 1
ATOM 3118 N N . PHE B 1 43 ? -2.949 23.797 8.195 1 98.94 43 PHE B N 1
ATOM 3119 C CA . PHE B 1 43 ? -1.813 24.625 8.602 1 98.94 43 PHE B CA 1
ATOM 3120 C C . PHE B 1 43 ? -0.553 23.766 8.734 1 98.94 43 PHE B C 1
ATOM 3122 O O . PHE B 1 43 ? -0.604 22.656 9.242 1 98.94 43 PHE B O 1
ATOM 3129 N N . GLY B 1 44 ? 0.517 24.328 8.203 1 98.81 44 GLY B N 1
ATOM 3130 C CA . GLY B 1 44 ? 1.697 23.516 8.453 1 98.81 44 GLY B CA 1
ATOM 3131 C C . GLY B 1 44 ? 2.793 23.719 7.422 1 98.81 44 GLY B C 1
ATOM 3132 O O . GLY B 1 44 ? 3.066 24.859 7.016 1 98.81 44 GLY B O 1
ATOM 3133 N N . ASP B 1 45 ? 3.467 22.656 7.156 1 98.56 45 ASP B N 1
ATOM 3134 C CA . ASP B 1 45 ? 4.715 22.672 6.398 1 98.56 45 ASP B CA 1
ATOM 3135 C C . ASP B 1 45 ? 4.578 21.859 5.105 1 98.56 45 ASP B C 1
ATOM 3137 O O . ASP B 1 45 ? 3.486 21.766 4.547 1 98.56 45 ASP B O 1
ATOM 3141 N N . SER B 1 46 ? 5.68 21.375 4.566 1 98.56 46 SER B N 1
ATOM 3142 C CA . SER B 1 46 ? 5.734 20.734 3.258 1 98.56 46 SER B CA 1
ATOM 3143 C C . SER B 1 46 ? 4.957 19.422 3.252 1 98.56 46 SER B C 1
ATOM 3145 O O . SER B 1 46 ? 4.555 18.938 2.191 1 98.56 46 SER B O 1
ATOM 3147 N N . LEU B 1 47 ? 4.719 18.812 4.414 1 98.62 47 LEU B N 1
ATOM 3148 C CA . LEU B 1 47 ? 4.023 17.531 4.496 1 98.62 47 LEU B CA 1
ATOM 3149 C C . LEU B 1 47 ? 2.549 17.688 4.133 1 98.62 47 LEU B C 1
ATOM 3151 O O . LEU B 1 47 ? 1.869 16.719 3.828 1 98.62 47 LEU B O 1
ATOM 3155 N N . VAL B 1 48 ? 2.049 19.031 4.223 1 98.88 48 VAL B N 1
ATOM 3156 C CA . VAL B 1 48 ? 0.614 19.219 4.035 1 98.88 48 VAL B CA 1
ATOM 3157 C C . VAL B 1 48 ? 0.365 20.375 3.068 1 98.88 48 VAL B C 1
ATOM 3159 O O . VAL B 1 48 ? -0.78 20.656 2.711 1 98.88 48 VAL B O 1
ATOM 3162 N N . ASP B 1 49 ? 1.456 21.062 2.602 1 98.81 49 ASP B N 1
ATOM 3163 C CA . ASP B 1 49 ? 1.32 22.109 1.597 1 98.81 49 ASP B CA 1
ATOM 3164 C C . ASP B 1 49 ? 0.914 21.531 0.245 1 98.81 49 ASP B C 1
ATOM 3166 O O . ASP B 1 49 ? 1.562 20.609 -0.261 1 98.81 49 ASP B O 1
ATOM 3170 N N . VAL B 1 50 ? -0.126 22.125 -0.284 1 98.31 50 VAL B N 1
ATOM 3171 C CA . VAL B 1 50 ? -0.576 21.594 -1.568 1 98.31 50 VAL B CA 1
ATOM 3172 C C . VAL B 1 50 ? -0.34 22.641 -2.664 1 98.31 50 VAL B C 1
ATOM 3174 O O . VAL B 1 50 ? -0.988 22.594 -3.713 1 98.31 50 VAL B O 1
ATOM 3177 N N . GLY B 1 51 ? 0.547 23.734 -2.309 1 98 51 GLY B N 1
ATOM 3178 C CA . GLY B 1 51 ? 0.938 24.547 -3.443 1 98 51 GLY B CA 1
ATOM 3179 C C . GLY B 1 51 ? 1.038 26.016 -3.107 1 98 51 GLY B C 1
ATOM 3180 O O . GLY B 1 51 ? 1.233 26.859 -3.996 1 98 51 GLY B O 1
ATOM 3181 N N . ASN B 1 52 ? 0.896 26.453 -1.858 1 98.62 52 ASN B N 1
ATOM 3182 C CA . ASN B 1 52 ? 1.038 27.859 -1.518 1 98.62 52 ASN B CA 1
ATOM 3183 C C . ASN B 1 52 ? 2.404 28.406 -1.926 1 98.62 52 ASN B C 1
ATOM 3185 O O . ASN B 1 52 ? 2.52 29.547 -2.359 1 98.62 52 ASN B O 1
ATOM 3189 N N . ASN B 1 53 ? 3.426 27.578 -1.827 1 98.19 53 ASN B N 1
ATOM 3190 C CA . ASN B 1 53 ? 4.781 28.047 -2.111 1 98.19 53 ASN B CA 1
ATOM 3191 C C . ASN B 1 53 ? 4.938 28.469 -3.57 1 98.19 53 ASN B C 1
ATOM 3193 O O . ASN B 1 53 ? 5.859 29.203 -3.91 1 98.19 53 ASN B O 1
ATOM 3197 N N . ASP B 1 54 ? 4.125 27.984 -4.465 1 96 54 ASP B N 1
ATOM 3198 C CA . ASP B 1 54 ? 4.176 28.344 -5.875 1 96 54 ASP B CA 1
ATOM 3199 C C . ASP B 1 54 ? 3.859 29.828 -6.07 1 96 54 ASP B C 1
ATOM 3201 O O . ASP B 1 54 ? 4.141 30.391 -7.133 1 96 54 ASP B O 1
ATOM 3205 N N . TYR B 1 55 ? 3.324 30.469 -5.082 1 97 55 TYR B N 1
ATOM 3206 C CA . TYR B 1 55 ? 2.896 31.859 -5.18 1 97 55 TYR B CA 1
ATOM 3207 C C . TYR B 1 55 ? 3.777 32.75 -4.324 1 97 55 TYR B C 1
ATOM 3209 O O . TYR B 1 55 ? 3.438 33.906 -4.082 1 97 55 TYR B O 1
ATOM 3217 N N . LEU B 1 56 ? 4.832 32.219 -3.773 1 97.69 56 LEU B N 1
ATOM 3218 C CA . LEU B 1 56 ? 5.789 32.969 -2.975 1 97.69 56 LEU B CA 1
ATOM 3219 C C . LEU B 1 56 ? 7.086 33.188 -3.744 1 97.69 56 LEU B C 1
ATOM 3221 O O . LEU B 1 56 ? 7.496 32.344 -4.539 1 97.69 56 LEU B O 1
ATOM 3225 N N . PRO B 1 57 ? 7.684 34.312 -3.514 1 95.5 57 PRO B N 1
ATOM 3226 C CA . PRO B 1 57 ? 9 34.5 -4.129 1 95.5 57 PRO B CA 1
ATOM 3227 C C . PRO B 1 57 ? 10.094 33.688 -3.461 1 95.5 57 PRO B C 1
ATOM 3229 O O . PRO B 1 57 ? 9.906 33.156 -2.357 1 95.5 57 PRO B O 1
ATOM 3232 N N . ALA B 1 58 ? 11.211 33.594 -4.23 1 91.62 58 ALA B N 1
ATOM 3233 C CA . ALA B 1 58 ? 12.391 33.062 -3.566 1 91.62 58 ALA B CA 1
ATOM 3234 C C . ALA B 1 58 ? 12.672 33.781 -2.256 1 91.62 58 ALA B C 1
ATOM 3236 O O . ALA B 1 58 ? 12.43 35 -2.146 1 91.62 58 ALA B O 1
ATOM 3237 N N . PRO B 1 59 ? 13.07 33 -1.253 1 93.88 59 PRO B N 1
ATOM 3238 C CA . PRO B 1 59 ? 13.711 31.688 -1.322 1 93.88 59 PRO B CA 1
ATOM 3239 C C . PRO B 1 59 ? 12.781 30.562 -0.898 1 93.88 59 PRO B C 1
ATOM 3241 O O . PRO B 1 59 ? 13.242 29.484 -0.499 1 93.88 59 PRO B O 1
ATOM 3244 N N . ALA B 1 60 ? 11.461 30.797 -0.883 1 94.31 60 ALA B N 1
ATOM 3245 C CA . ALA B 1 60 ? 10.547 29.703 -0.539 1 94.31 60 ALA B CA 1
ATOM 3246 C C . ALA B 1 60 ? 10.766 28.5 -1.452 1 94.31 60 ALA B C 1
ATOM 3248 O O . ALA B 1 60 ? 10.812 28.641 -2.676 1 94.31 60 ALA B O 1
ATOM 3249 N N . PRO B 1 61 ? 10.898 27.328 -0.843 1 93.75 61 PRO B N 1
ATOM 3250 C CA . PRO B 1 61 ? 11.102 26.156 -1.702 1 93.75 61 PRO B CA 1
ATOM 3251 C C . PRO B 1 61 ? 9.867 25.828 -2.545 1 93.75 61 PRO B C 1
ATOM 3253 O O . PRO B 1 61 ? 8.734 25.953 -2.072 1 93.75 61 PRO B O 1
ATOM 3256 N N . ARG B 1 62 ? 10.156 25.469 -3.779 1 92.5 62 ARG B N 1
ATOM 3257 C CA . ARG B 1 62 ? 9.078 25.062 -4.676 1 92.5 62 ARG B CA 1
ATOM 3258 C C . ARG B 1 62 ? 9.188 23.594 -5.027 1 92.5 62 ARG B C 1
ATOM 3260 O O . ARG B 1 62 ? 10.289 23.078 -5.242 1 92.5 62 ARG B O 1
ATOM 3267 N N . ALA B 1 63 ? 8.055 22.938 -5.035 1 93.69 63 ALA B N 1
ATOM 3268 C CA . ALA B 1 63 ? 7.988 21.531 -5.41 1 93.69 63 ALA B CA 1
ATOM 3269 C C . ALA B 1 63 ? 7.734 21.375 -6.906 1 93.69 63 ALA B C 1
ATOM 3271 O O . ALA B 1 63 ? 6.625 21.031 -7.32 1 93.69 63 ALA B O 1
ATOM 3272 N N . ASN B 1 64 ? 8.781 21.516 -7.648 1 93 64 ASN B N 1
ATOM 3273 C CA . ASN B 1 64 ? 8.719 21.344 -9.094 1 93 64 ASN B CA 1
ATOM 3274 C C . ASN B 1 64 ? 8.844 19.875 -9.484 1 93 64 ASN B C 1
ATOM 3276 O O . ASN B 1 64 ? 9.195 19.031 -8.656 1 93 64 ASN B O 1
ATOM 3280 N N . ARG B 1 65 ? 8.602 19.625 -10.742 1 93.12 65 ARG B N 1
ATOM 3281 C CA . ARG B 1 65 ? 8.797 18.266 -11.219 1 93.12 65 ARG B CA 1
ATOM 3282 C C . ARG B 1 65 ? 10.188 17.734 -10.844 1 93.12 65 ARG B C 1
ATOM 3284 O O . ARG B 1 65 ? 11.172 18.484 -10.922 1 93.12 65 ARG B O 1
ATOM 3291 N N . PRO B 1 66 ? 10.336 16.469 -10.344 1 96.12 66 PRO B N 1
ATOM 3292 C CA . PRO B 1 66 ? 9.383 15.375 -10.516 1 96.12 66 PRO B CA 1
ATOM 3293 C C . PRO B 1 66 ? 8.391 15.273 -9.359 1 96.12 66 PRO B C 1
ATOM 3295 O O . PRO B 1 66 ? 7.695 14.258 -9.227 1 96.12 66 PRO B O 1
ATOM 3298 N N . TYR B 1 67 ? 8.273 16.297 -8.508 1 97.25 67 TYR B N 1
ATOM 3299 C CA . TYR B 1 67 ? 7.18 16.328 -7.547 1 97.25 67 TYR B CA 1
ATOM 3300 C C . TYR B 1 67 ? 5.828 16.344 -8.258 1 97.25 67 TYR B C 1
ATOM 3302 O O . TYR B 1 67 ? 5.668 17.031 -9.273 1 97.25 67 TYR B O 1
ATOM 3310 N N . GLY B 1 68 ? 4.926 15.547 -7.766 1 96.19 68 GLY B N 1
ATOM 3311 C CA . GLY B 1 68 ? 3.576 15.5 -8.305 1 96.19 68 GLY B CA 1
ATOM 3312 C C . GLY B 1 68 ? 3.484 14.727 -9.609 1 96.19 68 GLY B C 1
ATOM 3313 O O . GLY B 1 68 ? 2.457 14.766 -10.289 1 96.19 68 GLY B O 1
ATOM 3314 N N . MET B 1 69 ? 4.5 14.047 -9.992 1 95.31 69 MET B N 1
ATOM 3315 C CA . MET B 1 69 ? 4.566 13.477 -11.336 1 95.31 69 MET B CA 1
ATOM 3316 C C . MET B 1 69 ? 3.557 12.352 -11.5 1 95.31 69 MET B C 1
ATOM 3318 O O . MET B 1 69 ? 3.25 11.938 -12.617 1 95.31 69 MET B O 1
ATOM 3322 N N . ASP B 1 70 ? 3.018 11.805 -10.422 1 96.06 70 ASP B N 1
ATOM 3323 C CA . ASP B 1 70 ? 2.021 10.742 -10.516 1 96.06 70 ASP B CA 1
ATOM 3324 C C . ASP B 1 70 ? 0.615 11.32 -10.648 1 96.06 70 ASP B C 1
ATOM 3326 O O . ASP B 1 70 ? -0.353 10.57 -10.82 1 96.06 70 ASP B O 1
ATOM 3330 N N . LEU B 1 71 ? 0.451 12.578 -10.484 1 94.88 71 LEU B N 1
ATOM 3331 C CA . LEU B 1 71 ? -0.824 13.25 -10.695 1 94.88 71 LEU B CA 1
ATOM 3332 C C . LEU B 1 71 ? -0.923 13.797 -12.117 1 94.88 71 LEU B C 1
ATOM 3334 O O . LEU B 1 71 ? 0.095 14.109 -12.742 1 94.88 71 LEU B O 1
ATOM 3338 N N . PRO B 1 72 ? -2.182 13.859 -12.562 1 90.25 72 PRO B N 1
ATOM 3339 C CA . PRO B 1 72 ? -2.324 14.391 -13.914 1 90.25 72 PRO B CA 1
ATOM 3340 C C . PRO B 1 72 ? -1.939 15.867 -14.016 1 90.25 72 PRO B C 1
ATOM 3342 O O . PRO B 1 72 ? -2.119 16.625 -13.062 1 90.25 72 PRO B O 1
ATOM 3345 N N . GLY B 1 73 ? -1.408 16.25 -15.07 1 88.75 73 GLY B N 1
ATOM 3346 C CA . GLY B 1 73 ? -1.148 17.656 -15.367 1 88.75 73 GLY B CA 1
ATOM 3347 C C . GLY B 1 73 ? 0.189 18.141 -14.836 1 88.75 73 GLY B C 1
ATOM 3348 O O . GLY B 1 73 ? 1.177 17.406 -14.867 1 88.75 73 GLY B O 1
ATOM 3349 N N . LYS B 1 74 ? 0.31 19.375 -14.438 1 84.69 74 LYS B N 1
ATOM 3350 C CA . LYS B 1 74 ? 1.515 20.016 -13.93 1 84.69 74 LYS B CA 1
ATOM 3351 C C . LYS B 1 74 ? 1.713 19.734 -12.445 1 84.69 74 LYS B C 1
ATOM 3353 O O . LYS B 1 74 ? 0.78 19.312 -11.758 1 84.69 74 LYS B O 1
ATOM 3358 N N . PRO B 1 75 ? 2.992 19.953 -12.055 1 84.81 75 PRO B N 1
ATOM 3359 C CA . PRO B 1 75 ? 3.213 19.828 -10.609 1 84.81 75 PRO B CA 1
ATOM 3360 C C . PRO B 1 75 ? 2.229 20.656 -9.789 1 84.81 75 PRO B C 1
ATOM 3362 O O . PRO B 1 75 ? 1.911 21.797 -10.156 1 84.81 75 PRO B O 1
ATOM 3365 N N . THR B 1 76 ? 1.821 20.125 -8.648 1 85.62 76 THR B N 1
ATOM 3366 C CA . THR B 1 76 ? 0.728 20.703 -7.883 1 85.62 76 THR B CA 1
ATOM 3367 C C . THR B 1 76 ? 1.253 21.375 -6.613 1 85.62 76 THR B C 1
ATOM 3369 O O . THR B 1 76 ? 0.474 21.734 -5.73 1 85.62 76 THR B O 1
ATOM 3372 N N . GLY B 1 77 ? 2.627 21.406 -6.449 1 95.56 77 GLY B N 1
ATOM 3373 C CA . GLY B 1 77 ? 3.213 22.047 -5.285 1 95.56 77 GLY B CA 1
ATOM 3374 C C . GLY B 1 77 ? 3.316 21.125 -4.086 1 95.56 77 GLY B C 1
ATOM 3375 O O . GLY B 1 77 ? 3.758 21.547 -3.012 1 95.56 77 GLY B O 1
ATOM 3376 N N . ARG B 1 78 ? 2.93 19.875 -4.254 1 97.94 78 ARG B N 1
ATOM 3377 C CA . ARG B 1 78 ? 3.059 18.875 -3.199 1 97.94 78 ARG B CA 1
ATOM 3378 C C . ARG B 1 78 ? 4.469 18.312 -3.158 1 97.94 78 ARG B C 1
ATOM 3380 O O . ARG B 1 78 ? 5.012 17.906 -4.188 1 97.94 78 ARG B O 1
ATOM 3387 N N . PHE B 1 79 ? 5.066 18.281 -2.016 1 98.12 79 PHE B N 1
ATOM 3388 C CA . PHE B 1 79 ? 6.43 17.781 -1.865 1 98.12 79 PHE B CA 1
ATOM 3389 C C . PHE B 1 79 ? 6.441 16.266 -1.784 1 98.12 79 PHE B C 1
ATOM 3391 O O . PHE B 1 79 ? 6.996 15.688 -0.845 1 98.12 79 PHE B O 1
ATOM 3398 N N . THR B 1 80 ? 5.863 15.578 -2.744 1 98.44 80 THR B N 1
ATOM 3399 C CA . THR B 1 80 ? 5.809 14.141 -2.959 1 98.44 80 THR B CA 1
ATOM 3400 C C . THR B 1 80 ? 5.434 13.82 -4.406 1 98.44 80 THR B C 1
ATOM 3402 O O . THR B 1 80 ? 5.238 14.734 -5.215 1 98.44 80 THR B O 1
ATOM 3405 N N . ASN B 1 81 ? 5.387 12.555 -4.773 1 98.19 81 ASN B N 1
ATOM 3406 C CA . ASN B 1 81 ? 5.137 12.156 -6.152 1 98.19 81 ASN B CA 1
ATOM 3407 C C . ASN B 1 81 ? 3.652 12.25 -6.504 1 98.19 81 ASN B C 1
ATOM 3409 O O . ASN B 1 81 ? 3.287 12.242 -7.68 1 98.19 81 ASN B O 1
ATOM 3413 N N . GLY B 1 82 ? 2.787 12.32 -5.5 1 97.94 82 GLY B N 1
ATOM 3414 C CA . GLY B 1 82 ? 1.343 12.359 -5.668 1 97.94 82 GLY B CA 1
ATOM 3415 C C . GLY B 1 82 ? 0.638 13.164 -4.594 1 97.94 82 GLY B C 1
ATOM 3416 O O . GLY B 1 82 ? 0.995 14.32 -4.34 1 97.94 82 GLY B O 1
ATOM 3417 N N . TYR B 1 83 ? -0.386 12.586 -3.953 1 98 83 TYR B N 1
ATOM 3418 C CA . TYR B 1 83 ? -1.134 13.234 -2.881 1 98 83 TYR B CA 1
ATOM 3419 C C . TYR B 1 83 ? -0.347 13.219 -1.576 1 98 83 TYR B C 1
ATOM 3421 O O . TYR B 1 83 ? 0.337 12.234 -1.272 1 98 83 TYR B O 1
ATOM 3429 N N . ASN B 1 84 ? -0.416 14.344 -0.882 1 98.56 84 ASN B N 1
ATOM 3430 C CA . ASN B 1 84 ? 0.281 14.383 0.4 1 98.56 84 ASN B CA 1
ATOM 3431 C C . ASN B 1 84 ? -0.677 14.156 1.566 1 98.56 84 ASN B C 1
ATOM 3433 O O . ASN B 1 84 ? -1.814 13.727 1.367 1 98.56 84 ASN B O 1
ATOM 3437 N N . LEU B 1 85 ? -0.243 14.312 2.768 1 98.88 85 LEU B N 1
ATOM 3438 C CA . LEU B 1 85 ? -1.006 13.961 3.961 1 98.88 85 LEU B CA 1
ATOM 3439 C C . LEU B 1 85 ? -2.312 14.742 4.023 1 98.88 85 LEU B C 1
ATOM 3441 O O . LEU B 1 85 ? -3.348 14.203 4.414 1 98.88 85 LEU B O 1
ATOM 3445 N N . ALA B 1 86 ? -2.287 16.047 3.684 1 98.94 86 ALA B N 1
ATOM 3446 C CA . ALA B 1 86 ? -3.512 16.844 3.68 1 98.94 86 ALA B CA 1
ATOM 3447 C C . ALA B 1 86 ? -4.539 16.266 2.707 1 98.94 86 ALA B C 1
ATOM 3449 O O . ALA B 1 86 ? -5.734 16.25 3 1 98.94 86 ALA B O 1
ATOM 3450 N N . ASP B 1 87 ? -4.098 15.82 1.562 1 98.56 87 ASP B N 1
ATOM 3451 C CA . ASP B 1 87 ? -4.984 15.227 0.562 1 98.56 87 ASP B CA 1
ATOM 3452 C C . ASP B 1 87 ? -5.621 13.945 1.084 1 98.56 87 ASP B C 1
ATOM 3454 O O . ASP B 1 87 ? -6.848 13.812 1.088 1 98.56 87 ASP B O 1
ATOM 3458 N N . VAL B 1 88 ? -4.777 13.047 1.521 1 98.38 88 VAL B N 1
ATOM 3459 C CA . VAL B 1 88 ? -5.246 11.703 1.862 1 98.38 88 VAL B CA 1
ATOM 3460 C C . VAL B 1 88 ? -6.129 11.766 3.104 1 98.38 88 VAL B C 1
ATOM 3462 O O . VAL B 1 88 ? -7.133 11.055 3.195 1 98.38 88 VAL B O 1
ATOM 3465 N N . ILE B 1 89 ? -5.801 12.633 4.062 1 98.75 89 ILE B N 1
ATOM 3466 C CA . ILE B 1 89 ? -6.641 12.812 5.238 1 98.75 89 ILE B CA 1
ATOM 3467 C C . ILE B 1 89 ? -7.984 13.406 4.828 1 98.75 89 ILE B C 1
ATOM 3469 O O . ILE B 1 89 ? -9.039 12.977 5.305 1 98.75 89 ILE B O 1
ATOM 3473 N N . SER B 1 90 ? -7.961 14.406 3.934 1 98.62 90 SER B N 1
ATOM 3474 C CA . SER B 1 90 ? -9.203 14.992 3.432 1 98.62 90 SER B CA 1
ATOM 3475 C C . SER B 1 90 ? -10.055 13.945 2.723 1 98.62 90 SER B C 1
ATOM 3477 O O . SER B 1 90 ? -11.281 13.93 2.865 1 98.62 90 SER B O 1
ATOM 3479 N N . GLN B 1 91 ? -9.43 13.07 1.993 1 97.19 91 GLN B N 1
ATOM 3480 C CA . GLN B 1 91 ? -10.148 11.992 1.321 1 97.19 91 GLN B CA 1
ATOM 3481 C C . GLN B 1 91 ? -10.844 11.078 2.332 1 97.19 91 GLN B C 1
ATOM 3483 O O . GLN B 1 91 ? -11.984 10.672 2.129 1 97.19 91 GLN B O 1
ATOM 3488 N N . ARG B 1 92 ? -10.203 10.812 3.43 1 96.69 92 ARG B N 1
ATOM 3489 C CA . ARG B 1 92 ? -10.734 9.906 4.441 1 96.69 92 ARG B CA 1
ATOM 3490 C C . ARG B 1 92 ? -11.938 10.523 5.152 1 96.69 92 ARG B C 1
ATOM 3492 O O . ARG B 1 92 ? -12.734 9.812 5.762 1 96.69 92 ARG B O 1
ATOM 3499 N N . VAL B 1 93 ? -12.023 11.836 5.074 1 97.31 93 VAL B N 1
ATOM 3500 C CA . VAL B 1 93 ? -13.148 12.461 5.758 1 97.31 93 VAL B CA 1
ATOM 3501 C C . VAL B 1 93 ? -14.195 12.906 4.738 1 97.31 93 VAL B C 1
ATOM 3503 O O . VAL B 1 93 ? -15.094 13.68 5.062 1 97.31 93 VAL B O 1
ATOM 3506 N N . GLY B 1 94 ? -14.07 12.477 3.461 1 95.5 94 GLY B N 1
ATOM 3507 C CA . GLY B 1 94 ? -15.18 12.555 2.531 1 95.5 94 GLY B CA 1
ATOM 3508 C C . GLY B 1 94 ? -14.977 13.578 1.432 1 95.5 94 GLY B C 1
ATOM 3509 O O . GLY B 1 94 ? -15.898 13.867 0.667 1 95.5 94 GLY B O 1
ATOM 3510 N N . PHE B 1 95 ? -13.773 14.141 1.333 1 97.12 95 PHE B N 1
ATOM 3511 C CA . PHE B 1 95 ? -13.469 15.086 0.268 1 97.12 95 PHE B CA 1
ATOM 3512 C C . PHE B 1 95 ? -12.641 14.422 -0.826 1 97.12 95 PHE B C 1
ATOM 3514 O O . PHE B 1 95 ? -12.117 13.32 -0.639 1 97.12 95 PHE B O 1
ATOM 3521 N N . GLU B 1 96 ? -12.578 15 -1.956 1 95.06 96 GLU B N 1
ATOM 3522 C CA . GLU B 1 96 ? -11.805 14.461 -3.068 1 95.06 96 GLU B CA 1
ATOM 3523 C C . GLU B 1 96 ? -10.305 14.617 -2.822 1 95.06 96 GLU B C 1
ATOM 3525 O O . GLU B 1 96 ? -9.516 13.742 -3.199 1 95.06 96 GLU B O 1
ATOM 3530 N N . MET B 1 97 ? -9.938 15.672 -2.244 1 96.94 97 MET B N 1
ATOM 3531 C CA . MET B 1 97 ? -8.562 16.031 -1.902 1 96.94 97 MET B CA 1
ATOM 3532 C C . MET B 1 97 ? -8.523 17.203 -0.931 1 96.94 97 MET B C 1
ATOM 3534 O O . MET B 1 97 ? -9.57 17.656 -0.468 1 96.94 97 MET B O 1
ATOM 3538 N N . SER B 1 98 ? -7.348 17.656 -0.539 1 98.44 98 SER B N 1
ATOM 3539 C CA . SER B 1 98 ? -7.172 18.844 0.287 1 98.44 98 SER B CA 1
ATOM 3540 C C . SER B 1 98 ? -7.883 20.062 -0.322 1 98.44 98 SER B C 1
ATOM 3542 O O . SER B 1 98 ? -8.008 20.156 -1.545 1 98.44 98 SER B O 1
ATOM 3544 N N . PRO B 1 99 ? -8.336 21.016 0.542 1 98.56 99 PRO B N 1
ATOM 3545 C CA . PRO B 1 99 ? -8.758 22.297 -0.022 1 98.56 99 PRO B CA 1
ATOM 3546 C C . PRO B 1 99 ? -7.637 23.016 -0.777 1 98.56 99 PRO B C 1
ATOM 3548 O O . PRO B 1 99 ? -6.461 22.672 -0.614 1 98.56 99 PRO B O 1
ATOM 3551 N N . LYS B 1 100 ? -7.984 23.953 -1.525 1 98.06 100 LYS B N 1
ATOM 3552 C CA . LYS B 1 100 ? -7.035 24.688 -2.357 1 98.06 100 LYS B CA 1
ATOM 3553 C C . LYS B 1 100 ? -6.059 25.484 -1.503 1 98.06 100 LYS B C 1
ATOM 3555 O O . LYS B 1 100 ? -6.406 25.922 -0.406 1 98.06 100 LYS B O 1
ATOM 3560 N N . PRO B 1 101 ? -4.816 25.641 -2.029 1 98.56 101 PRO B N 1
ATOM 3561 C CA . PRO B 1 101 ? -3.945 26.609 -1.359 1 98.56 101 PRO B CA 1
ATOM 3562 C C . PRO B 1 101 ? -4.559 28.016 -1.298 1 98.56 101 PRO B C 1
ATOM 3564 O O . PRO B 1 101 ? -5.043 28.516 -2.311 1 98.56 101 PRO B O 1
ATOM 3567 N N . TYR B 1 102 ? -4.461 28.594 -0.171 1 98.69 102 TYR B N 1
ATOM 3568 C CA . TYR B 1 102 ? -5.078 29.891 0.07 1 98.69 102 TYR B CA 1
ATOM 3569 C C . TYR B 1 102 ? -4.578 30.922 -0.928 1 98.69 102 TYR B C 1
ATOM 3571 O O . TYR B 1 102 ? -5.367 31.703 -1.476 1 98.69 102 TYR B O 1
ATOM 3579 N N . LEU B 1 103 ? -3.309 30.891 -1.263 1 98.19 103 LEU B N 1
ATOM 3580 C CA . LEU B 1 103 ? -2.699 31.922 -2.104 1 98.19 103 LEU B CA 1
ATOM 3581 C C . LEU B 1 103 ? -3.098 31.734 -3.564 1 98.19 103 LEU B C 1
ATOM 3583 O O . LEU B 1 103 ? -2.934 32.656 -4.379 1 98.19 103 LEU B O 1
ATOM 3587 N N . SER B 1 104 ? -3.605 30.578 -3.906 1 97.44 104 SER B N 1
ATOM 3588 C CA . SER B 1 104 ? -4.004 30.297 -5.285 1 97.44 104 SER B CA 1
ATOM 3589 C C . SER B 1 104 ? -5.449 30.719 -5.531 1 97.44 104 SER B C 1
ATOM 3591 O O . SER B 1 104 ? -5.914 30.719 -6.676 1 97.44 104 SER B O 1
ATOM 3593 N N . MET B 1 105 ? -6.215 31.125 -4.508 1 97.75 105 MET B N 1
ATOM 3594 C CA . MET B 1 105 ? -7.664 31.297 -4.59 1 97.75 105 MET B CA 1
ATOM 3595 C C . MET B 1 105 ? -8.016 32.531 -5.422 1 97.75 105 MET B C 1
ATOM 3597 O O . MET B 1 105 ? -7.469 33.594 -5.199 1 97.75 105 MET B O 1
ATOM 3601 N N . LEU B 1 106 ? -8.914 32.312 -6.285 1 97.62 106 LEU B N 1
ATOM 3602 C CA . LEU B 1 106 ? -9.531 33.406 -7.055 1 97.62 106 LEU B CA 1
ATOM 3603 C C . LEU B 1 106 ? -10.695 34 -6.289 1 97.62 106 LEU B C 1
ATOM 3605 O O . LEU B 1 106 ? -11.117 33.5 -5.258 1 97.62 106 LEU B O 1
ATOM 3609 N N . PRO B 1 107 ? -11.18 35.094 -6.789 1 97 107 PRO B N 1
ATOM 3610 C CA . PRO B 1 107 ? -12.266 35.75 -6.078 1 97 107 PRO B CA 1
ATOM 3611 C C . PRO B 1 107 ? -13.453 34.844 -5.809 1 97 107 PRO B C 1
ATOM 3613 O O . PRO B 1 107 ? -14.023 34.875 -4.715 1 97 107 PRO B O 1
ATOM 3616 N N . HIS B 1 108 ? -13.742 34.031 -6.746 1 97.62 108 HIS B N 1
ATOM 3617 C CA . HIS B 1 108 ? -14.852 33.094 -6.566 1 97.62 108 HIS B CA 1
ATOM 3618 C C . HIS B 1 108 ? -14.578 32.125 -5.43 1 97.62 108 HIS B C 1
ATOM 3620 O O . HIS B 1 108 ? -15.469 31.797 -4.648 1 97.62 108 HIS B O 1
ATOM 3626 N N . ASP B 1 109 ? -13.344 31.641 -5.336 1 97.38 109 ASP B N 1
ATOM 3627 C CA . ASP B 1 109 ? -12.953 30.75 -4.242 1 97.38 109 ASP B CA 1
ATOM 3628 C C . ASP B 1 109 ? -13.078 31.453 -2.893 1 97.38 109 ASP B C 1
ATOM 3630 O O . ASP B 1 109 ? -13.555 30.859 -1.922 1 97.38 109 ASP B O 1
ATOM 3634 N N . LYS B 1 110 ? -12.688 32.719 -2.875 1 96.5 110 LYS B N 1
ATOM 3635 C CA . LYS B 1 110 ? -12.734 33.469 -1.636 1 96.5 110 LYS B CA 1
ATOM 3636 C C . LYS B 1 110 ? -14.172 33.688 -1.17 1 96.5 110 LYS B C 1
ATOM 3638 O O . LYS B 1 110 ? -14.445 33.688 0.031 1 96.5 110 LYS B O 1
ATOM 3643 N N . ILE B 1 111 ? -15.055 33.875 -2.117 1 96.94 111 ILE B N 1
ATOM 3644 C CA . ILE B 1 111 ? -16.469 34 -1.795 1 96.94 111 ILE B CA 1
ATOM 3645 C C . ILE B 1 111 ? -16.984 32.719 -1.182 1 96.94 111 ILE B C 1
ATOM 3647 O O . ILE B 1 111 ? -17.672 32.719 -0.154 1 96.94 111 ILE B O 1
ATOM 3651 N N . LEU B 1 112 ? -16.625 31.578 -1.795 1 98 112 LEU B N 1
ATOM 3652 C CA . LEU B 1 112 ? -17.062 30.281 -1.285 1 98 112 LEU B CA 1
ATOM 3653 C C . LEU B 1 112 ? -16.5 30.031 0.106 1 98 112 LEU B C 1
ATOM 3655 O O . LEU B 1 112 ? -17.172 29.453 0.962 1 98 112 LEU B O 1
ATOM 3659 N N . LEU B 1 113 ? -15.219 30.438 0.33 1 98.19 113 LEU B N 1
ATOM 3660 C CA . LEU B 1 113 ? -14.609 30.328 1.648 1 98.19 113 LEU B CA 1
ATOM 3661 C C . LEU B 1 113 ? -15.359 31.172 2.672 1 98.19 113 LEU B C 1
ATOM 3663 O O . LEU B 1 113 ? -15.641 30.703 3.779 1 98.19 113 LEU B O 1
ATOM 3667 N N . GLY B 1 114 ? -15.75 32.375 2.273 1 97.5 114 GLY B N 1
ATOM 3668 C CA . GLY B 1 114 ? -16.5 33.281 3.145 1 97.5 114 GLY B CA 1
ATOM 3669 C C . GLY B 1 114 ? -17.891 32.75 3.475 1 97.5 114 GLY B C 1
ATOM 3670 O O . GLY B 1 114 ? -18.422 33.031 4.551 1 97.5 114 GLY B O 1
ATOM 3671 N N . LEU B 1 115 ? -18.438 31.969 2.533 1 97.81 115 LEU B N 1
ATOM 3672 C CA . LEU B 1 115 ? -19.781 31.422 2.719 1 97.81 115 LEU B CA 1
ATOM 3673 C C . LEU B 1 115 ? -19.719 30.047 3.367 1 97.81 115 LEU B C 1
ATOM 3675 O O . LEU B 1 115 ? -20.719 29.328 3.422 1 97.81 115 LEU B O 1
ATOM 3679 N N . CYS B 1 116 ? -18.578 29.641 3.736 1 97.75 116 CYS B N 1
ATOM 3680 C CA . CYS B 1 116 ? -18.344 28.422 4.484 1 97.75 116 CYS B CA 1
ATOM 3681 C C . CYS B 1 116 ? -18.703 27.188 3.645 1 97.75 116 CYS B C 1
ATOM 3683 O O . CYS B 1 116 ? -19.219 26.203 4.164 1 97.75 116 CYS B O 1
ATOM 3685 N N . LYS B 1 117 ? -18.453 27.281 2.34 1 97.31 117 LYS B N 1
ATOM 3686 C CA . LYS B 1 117 ? -18.766 26.188 1.438 1 97.31 117 LYS B CA 1
ATOM 3687 C C . LYS B 1 117 ? -17.531 25.328 1.183 1 97.31 117 LYS B C 1
ATOM 3689 O O . LYS B 1 117 ? -17.641 24.172 0.751 1 97.31 117 LYS B O 1
ATOM 3694 N N . ILE B 1 118 ? -16.359 25.922 1.436 1 97.94 118 ILE B N 1
ATOM 3695 C CA . ILE B 1 118 ? -15.102 25.203 1.262 1 97.94 118 ILE B CA 1
ATOM 3696 C C . ILE B 1 118 ? -14.141 25.562 2.387 1 97.94 118 ILE B C 1
ATOM 3698 O O . ILE B 1 118 ? -14.352 26.562 3.092 1 97.94 118 ILE B O 1
ATOM 3702 N N . GLY B 1 119 ? -13.109 24.703 2.602 1 98.69 119 GLY B N 1
ATOM 3703 C CA . GLY B 1 119 ? -11.977 25.031 3.455 1 98.69 119 GLY B CA 1
ATOM 3704 C C . GLY B 1 119 ? -10.828 25.672 2.699 1 98.69 119 GLY B C 1
ATOM 3705 O O . GLY B 1 119 ? -11.008 26.172 1.589 1 98.69 119 GLY B O 1
ATOM 3706 N N . ALA B 1 120 ? -9.688 25.672 3.391 1 98.88 120 ALA B N 1
ATOM 3707 C CA . ALA B 1 120 ? -8.484 26.25 2.783 1 98.88 120 ALA B CA 1
ATOM 3708 C C . ALA B 1 120 ? -7.223 25.609 3.344 1 98.88 120 ALA B C 1
ATOM 3710 O O . ALA B 1 120 ? -7.207 25.141 4.488 1 98.88 120 ALA B O 1
ATOM 3711 N N . ASN B 1 121 ? -6.281 25.531 2.473 1 98.94 121 ASN B N 1
ATOM 3712 C CA . ASN B 1 121 ? -4.938 25.109 2.873 1 98.94 121 ASN B CA 1
ATOM 3713 C C . ASN B 1 121 ? -4.004 26.312 3.008 1 98.94 121 ASN B C 1
ATOM 3715 O O . ASN B 1 121 ? -3.752 27.016 2.033 1 98.94 121 ASN B O 1
ATOM 3719 N N . TYR B 1 122 ? -3.496 26.516 4.223 1 98.94 122 TYR B N 1
ATOM 3720 C CA . TYR B 1 122 ? -2.654 27.672 4.504 1 98.94 122 TYR B CA 1
ATOM 3721 C C . TYR B 1 122 ? -1.193 27.266 4.652 1 98.94 122 TYR B C 1
ATOM 3723 O O . TYR B 1 122 ? -0.321 28.109 4.852 1 98.94 122 TYR B O 1
ATOM 3731 N N . ALA B 1 123 ? -0.897 25.969 4.516 1 98.94 123 ALA B N 1
ATOM 3732 C CA . ALA B 1 123 ? 0.431 25.422 4.793 1 98.94 123 ALA B CA 1
ATOM 3733 C C . ALA B 1 123 ? 1.453 25.938 3.781 1 98.94 123 ALA B C 1
ATOM 3735 O O . ALA B 1 123 ? 1.093 26.312 2.664 1 98.94 123 ALA B O 1
ATOM 3736 N N . SER B 1 124 ? 2.686 25.938 4.223 1 98.81 124 SER B N 1
ATOM 3737 C CA . SER B 1 124 ? 3.791 26.406 3.389 1 98.81 124 SER B CA 1
ATOM 3738 C C . SER B 1 124 ? 5.027 25.531 3.582 1 98.81 124 SER B C 1
ATOM 3740 O O . SER B 1 124 ? 5.5 25.359 4.707 1 98.81 124 SER B O 1
ATOM 3742 N N . GLY B 1 125 ? 5.477 25.016 2.436 1 98.25 125 GLY B N 1
ATOM 3743 C CA . GLY B 1 125 ? 6.68 24.203 2.492 1 98.25 125 GLY B CA 1
ATOM 3744 C C . GLY B 1 125 ? 7.863 24.922 3.109 1 98.25 125 GLY B C 1
ATOM 3745 O O . GLY B 1 125 ? 8.188 26.047 2.711 1 98.25 125 GLY B O 1
ATOM 3746 N N . GLY B 1 126 ? 8.555 24.281 4.062 1 97.56 126 GLY B N 1
ATOM 3747 C CA . GLY B 1 126 ? 9.711 24.844 4.719 1 97.56 126 GLY B CA 1
ATOM 3748 C C . GLY B 1 126 ? 9.367 25.578 6.004 1 97.56 126 GLY B C 1
ATOM 3749 O O . GLY B 1 126 ? 10.258 25.891 6.801 1 97.56 126 GLY B O 1
ATOM 3750 N N . SER B 1 127 ? 8.062 25.859 6.227 1 97.94 127 SER B N 1
ATOM 3751 C CA . SER B 1 127 ? 7.641 26.562 7.43 1 97.94 127 SER B CA 1
ATOM 3752 C C . SER B 1 127 ? 7.805 25.688 8.672 1 97.94 127 SER B C 1
ATOM 3754 O O . SER B 1 127 ? 7.965 24.469 8.555 1 97.94 127 SER B O 1
ATOM 3756 N N . GLY B 1 128 ? 7.902 26.328 9.844 1 97.88 128 GLY B N 1
ATOM 3757 C CA . GLY B 1 128 ? 7.934 25.656 11.133 1 97.88 128 GLY B CA 1
ATOM 3758 C C . GLY B 1 128 ? 6.961 26.25 12.141 1 97.88 128 GLY B C 1
ATOM 3759 O O . GLY B 1 128 ? 6.133 27.094 11.781 1 97.88 128 GLY B O 1
ATOM 3760 N N . ILE B 1 129 ? 7.039 25.734 13.281 1 98.62 129 ILE B N 1
ATOM 3761 C CA . ILE B 1 129 ? 6.246 26.25 14.391 1 98.62 129 ILE B CA 1
ATOM 3762 C C . ILE B 1 129 ? 6.727 27.641 14.766 1 98.62 129 ILE B C 1
ATOM 3764 O O . ILE B 1 129 ? 5.918 28.547 15.008 1 98.62 129 ILE B O 1
ATOM 3768 N N . LEU B 1 130 ? 8.062 27.781 14.719 1 98 130 LEU B N 1
ATOM 3769 C CA . LEU B 1 130 ? 8.688 29.062 15.086 1 98 130 LEU B CA 1
ATOM 3770 C C . LEU B 1 130 ? 8.805 29.969 13.875 1 98 130 LEU B C 1
ATOM 3772 O O . LEU B 1 130 ? 9.102 29.516 12.766 1 98 130 LEU B O 1
ATOM 3776 N N . ASP B 1 131 ? 8.742 31.234 14.07 1 95.88 131 ASP B N 1
ATOM 3777 C CA . ASP B 1 131 ? 8.812 32.219 13 1 95.88 131 ASP B CA 1
ATOM 3778 C C . ASP B 1 131 ? 10.211 32.281 12.383 1 95.88 131 ASP B C 1
ATOM 3780 O O . ASP B 1 131 ? 10.391 32.75 11.266 1 95.88 131 ASP B O 1
ATOM 3784 N N . THR B 1 132 ? 11.141 31.797 13.102 1 93.94 132 THR B N 1
ATOM 3785 C CA . THR B 1 132 ? 12.523 31.859 12.633 1 93.94 132 THR B CA 1
ATOM 3786 C C . THR B 1 132 ? 12.805 30.734 11.641 1 93.94 132 THR B C 1
ATOM 3788 O O . THR B 1 132 ? 13.852 30.719 10.992 1 93.94 132 THR B O 1
ATOM 3791 N N . THR B 1 133 ? 11.867 29.828 11.539 1 94.56 133 THR B N 1
A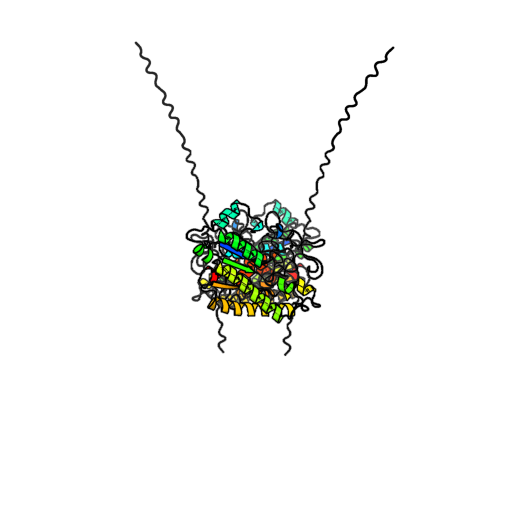TOM 3792 C CA . THR B 1 133 ? 12.062 28.672 10.664 1 94.56 133 THR B CA 1
ATOM 3793 C C . THR B 1 133 ? 11.5 28.938 9.273 1 94.56 133 THR B C 1
ATOM 3795 O O . THR B 1 133 ? 10.359 29.391 9.141 1 94.56 133 THR B O 1
ATOM 3798 N N . GLY B 1 134 ? 12.305 28.609 8.242 1 91.12 134 GLY B N 1
ATOM 3799 C CA . GLY B 1 134 ? 11.836 28.641 6.863 1 91.12 134 GLY B CA 1
ATOM 3800 C C . GLY B 1 134 ? 11.836 30.047 6.273 1 91.12 134 GLY B C 1
ATOM 3801 O O . GLY B 1 134 ? 10.789 30.688 6.184 1 91.12 134 GLY B O 1
ATOM 3802 N N . LYS B 1 135 ? 12.898 30.453 5.707 1 90.56 135 LYS B N 1
ATOM 3803 C CA . LYS B 1 135 ? 13.031 31.781 5.109 1 90.56 135 LYS B CA 1
ATOM 3804 C C . LYS B 1 135 ? 12.133 31.922 3.881 1 90.56 135 LYS B C 1
ATOM 3806 O O . LYS B 1 135 ? 12.133 31.062 3.006 1 90.56 135 LYS B O 1
ATOM 3811 N N . GLY B 1 136 ? 11.383 33 3.873 1 94.88 136 GLY B N 1
ATOM 3812 C CA . GLY B 1 136 ? 10.578 33.312 2.703 1 94.88 136 GLY B CA 1
ATOM 3813 C C . GLY B 1 136 ? 9.258 32.562 2.66 1 94.88 136 GLY B C 1
ATOM 3814 O O . GLY B 1 136 ? 8.469 32.75 1.735 1 94.88 136 GLY B O 1
ATOM 3815 N N . THR B 1 137 ? 8.992 31.734 3.623 1 97.56 137 THR B N 1
ATOM 3816 C CA . THR B 1 137 ? 7.773 30.938 3.662 1 97.56 137 THR B CA 1
ATOM 3817 C C . THR B 1 137 ? 6.684 31.656 4.453 1 97.56 137 THR B C 1
ATOM 3819 O O . THR B 1 137 ? 6.926 32.719 5.039 1 97.56 137 THR B O 1
ATOM 3822 N N . LEU B 1 138 ? 5.457 31.188 4.383 1 98.44 138 LEU B N 1
ATOM 3823 C CA . LEU B 1 138 ? 4.422 31.625 5.316 1 98.44 138 LEU B CA 1
ATOM 3824 C C . LEU B 1 138 ? 4.652 31.016 6.695 1 98.44 138 LEU B C 1
ATOM 3826 O O . LEU B 1 138 ? 4.5 29.797 6.879 1 98.44 138 LEU B O 1
ATOM 3830 N N . THR B 1 139 ? 5.059 31.859 7.602 1 98.25 139 THR B N 1
ATOM 3831 C CA . THR B 1 139 ? 5.191 31.328 8.961 1 98.25 139 THR B CA 1
ATOM 3832 C C . THR B 1 139 ? 3.852 30.797 9.469 1 98.25 139 THR B C 1
ATOM 3834 O O . THR B 1 139 ? 2.797 31.156 8.938 1 98.25 139 THR B O 1
ATOM 3837 N N . MET B 1 140 ? 3.893 29.922 10.461 1 98.62 140 MET B N 1
ATOM 3838 C CA . MET B 1 140 ? 2.625 29.453 11.008 1 98.62 140 MET B CA 1
ATOM 3839 C C . MET B 1 140 ? 1.798 30.609 11.562 1 98.62 140 MET B C 1
ATOM 3841 O O . MET B 1 140 ? 0.568 30.578 11.484 1 98.62 140 MET B O 1
ATOM 3845 N N . ARG B 1 141 ? 2.469 31.609 12.07 1 98.44 141 ARG B N 1
ATOM 3846 C CA . ARG B 1 141 ? 1.77 32.812 12.508 1 98.44 141 ARG B CA 1
ATOM 3847 C C . ARG B 1 141 ? 1.021 33.469 11.344 1 98.44 141 ARG B C 1
ATOM 3849 O O . ARG B 1 141 ? -0.151 33.812 11.477 1 98.44 141 ARG B O 1
ATOM 3856 N N . THR B 1 142 ? 1.74 33.594 10.273 1 98.69 142 THR B N 1
ATOM 3857 C CA . THR B 1 142 ? 1.127 34.188 9.086 1 98.69 142 THR B CA 1
ATOM 3858 C C . THR B 1 142 ? -0.035 33.312 8.594 1 98.69 142 THR B C 1
ATOM 3860 O O . THR B 1 142 ? -1.067 33.844 8.172 1 98.69 142 THR B O 1
ATOM 3863 N N . GLN B 1 143 ? 0.107 32 8.617 1 98.88 143 GLN B N 1
ATOM 3864 C CA . GLN B 1 143 ? -0.962 31.078 8.242 1 98.88 143 GLN B CA 1
ATOM 3865 C C . GLN B 1 143 ? -2.207 31.312 9.094 1 98.88 143 GLN B C 1
ATOM 3867 O O . GLN B 1 143 ? -3.316 31.422 8.562 1 98.88 143 GLN B O 1
ATOM 3872 N N . VAL B 1 144 ? -2.031 31.453 10.383 1 98.88 144 VAL B N 1
ATOM 3873 C CA . VAL B 1 144 ? -3.125 31.688 11.32 1 98.88 144 VAL B CA 1
ATOM 3874 C C . VAL B 1 144 ? -3.754 33.062 11.055 1 98.88 144 VAL B C 1
ATOM 3876 O O . VAL B 1 144 ? -4.977 33.219 11.117 1 98.88 144 VAL B O 1
ATOM 3879 N N . GLU B 1 145 ? -2.938 34.031 10.68 1 98.62 145 GLU B N 1
ATOM 3880 C CA . GLU B 1 145 ? -3.439 35.375 10.352 1 98.62 145 GLU B CA 1
ATOM 3881 C C . GLU B 1 145 ? -4.301 35.344 9.094 1 98.62 145 GLU B C 1
ATOM 3883 O O . GLU B 1 145 ? -5.316 36.031 9.016 1 98.62 145 GLU B O 1
ATOM 3888 N N . TYR B 1 146 ? -3.863 34.562 8.109 1 98.62 146 TYR B N 1
ATOM 3889 C CA . TYR B 1 146 ? -4.664 34.438 6.898 1 98.62 146 TYR B CA 1
ATOM 3890 C C . TYR B 1 146 ? -6.016 33.781 7.207 1 98.62 146 TYR B C 1
ATOM 3892 O O . TYR B 1 146 ? -7.043 34.219 6.676 1 98.62 146 TYR B O 1
ATOM 3900 N N . PHE B 1 147 ? -6.02 32.844 8.047 1 98.75 147 PHE B N 1
ATOM 3901 C CA . PHE B 1 147 ? -7.293 32.281 8.453 1 98.75 147 PHE B CA 1
ATOM 3902 C C . PHE B 1 147 ? -8.148 33.281 9.188 1 98.75 147 PHE B C 1
ATOM 3904 O O . PHE B 1 147 ? -9.359 33.375 8.984 1 98.75 147 PHE B O 1
ATOM 3911 N N . LYS B 1 148 ? -7.52 34.031 10.094 1 98.44 148 LYS B N 1
ATOM 3912 C CA . LYS B 1 148 ? -8.258 35.062 10.82 1 98.44 148 LYS B CA 1
ATOM 3913 C C . LYS B 1 148 ? -8.969 36.031 9.859 1 98.44 148 LYS B C 1
ATOM 3915 O O . LYS B 1 148 ? -10.141 36.375 10.07 1 98.44 148 LYS B O 1
ATOM 3920 N N . LYS B 1 149 ? -8.281 36.406 8.875 1 96.75 149 LYS B N 1
ATOM 3921 C CA . LYS B 1 149 ? -8.875 37.281 7.879 1 96.75 149 LYS B CA 1
ATOM 3922 C C . LYS B 1 149 ? -10.102 36.656 7.234 1 96.75 149 LYS B C 1
ATOM 3924 O O . LYS B 1 149 ? -11.125 37.312 7.043 1 96.75 149 LYS B O 1
ATOM 3929 N N . ALA B 1 150 ? -9.984 35.406 6.922 1 95.25 150 ALA B N 1
ATOM 3930 C CA . ALA B 1 150 ? -11.109 34.688 6.332 1 95.25 150 ALA B CA 1
ATOM 3931 C C . ALA B 1 150 ? -12.25 34.531 7.336 1 95.25 150 ALA B C 1
ATOM 3933 O O . ALA B 1 150 ? -13.406 34.812 7.02 1 95.25 150 ALA B O 1
ATOM 3934 N N . ALA B 1 151 ? -11.922 34.156 8.531 1 95.94 151 ALA B N 1
ATOM 3935 C CA . ALA B 1 151 ? -12.898 33.875 9.578 1 95.94 151 ALA B CA 1
ATOM 3936 C C . ALA B 1 151 ? -13.688 35.125 9.945 1 95.94 151 ALA B C 1
ATOM 3938 O O . ALA B 1 151 ? -14.891 35.031 10.211 1 95.94 151 ALA B O 1
ATOM 3939 N N . ASP B 1 152 ? -13.023 36.25 9.945 1 95.44 152 ASP B N 1
ATOM 3940 C CA . ASP B 1 152 ? -13.664 37.5 10.312 1 95.44 152 ASP B CA 1
ATOM 3941 C C . ASP B 1 152 ? -14.766 37.844 9.328 1 95.44 152 ASP B C 1
ATOM 3943 O O . ASP B 1 152 ? -15.719 38.562 9.68 1 95.44 152 ASP B O 1
ATOM 3947 N N . ASN B 1 153 ? -14.734 37.344 8.172 1 92.38 153 ASN B N 1
ATOM 3948 C CA . ASN B 1 153 ? -15.672 37.719 7.121 1 92.38 153 ASN B CA 1
ATOM 3949 C C . ASN B 1 153 ? -16.609 36.594 6.758 1 92.38 153 ASN B C 1
ATOM 3951 O O . ASN B 1 153 ? -17.359 36.656 5.781 1 92.38 153 ASN B O 1
ATOM 3955 N N . MET B 1 154 ? -16.578 35.469 7.48 1 96.81 154 MET B N 1
ATOM 3956 C CA . MET B 1 154 ? -17.375 34.281 7.184 1 96.81 154 MET B CA 1
ATOM 3957 C C . MET B 1 154 ? -18.844 34.531 7.504 1 96.81 154 MET B C 1
ATOM 3959 O O . MET B 1 154 ? -19.172 35.062 8.555 1 96.81 154 MET B O 1
ATOM 3963 N N . ILE B 1 155 ? -19.672 34.25 6.625 1 97.12 155 ILE B N 1
ATOM 3964 C CA . ILE B 1 155 ? -21.109 34.219 6.809 1 97.12 155 ILE B CA 1
ATOM 3965 C C . ILE B 1 155 ? -21.625 32.812 6.535 1 97.12 155 ILE B C 1
ATOM 3967 O O . ILE B 1 155 ? -21.828 32.406 5.379 1 97.12 155 ILE B O 1
ATOM 3971 N N . CYS B 1 156 ? -21.828 32.062 7.57 1 95.62 156 CYS B N 1
ATOM 3972 C CA . CYS B 1 156 ? -22.156 30.656 7.48 1 95.62 156 CYS B CA 1
ATOM 3973 C C . CYS B 1 156 ? -23.594 30.406 7.918 1 95.62 156 CYS B C 1
ATOM 3975 O O . CYS B 1 156 ? -24.141 31.156 8.727 1 95.62 156 CYS B O 1
ATOM 3977 N N . TYR B 1 157 ? -24.234 29.422 7.398 1 92.44 157 TYR B N 1
ATOM 3978 C CA . TYR B 1 157 ? -25.531 28.906 7.844 1 92.44 157 TYR B CA 1
ATOM 3979 C C . TYR B 1 157 ? -25.375 27.516 8.461 1 92.44 157 TYR B C 1
ATOM 3981 O O . TYR B 1 157 ? -24.766 26.641 7.871 1 92.44 157 TYR B O 1
ATOM 3989 N N . PRO B 1 158 ? -25.844 27.312 9.664 1 92.94 158 PRO B N 1
ATOM 3990 C CA . PRO B 1 158 ? -26.688 28.219 10.453 1 92.94 158 PRO B CA 1
ATOM 3991 C C . PRO B 1 158 ? -25.859 29.281 11.195 1 92.94 158 PRO B C 1
ATOM 3993 O O . PRO B 1 158 ? -26.406 30.297 11.625 1 92.94 158 PRO B O 1
ATOM 3996 N N . SER B 1 159 ? -24.578 28.969 11.555 1 95.94 159 SER B N 1
ATOM 3997 C CA . SER B 1 159 ? -23.703 29.953 12.172 1 95.94 159 SER B CA 1
ATOM 3998 C C . SER B 1 159 ? -22.234 29.625 11.914 1 95.94 159 SER B C 1
ATOM 4000 O O . SER B 1 159 ? -21.891 28.469 11.625 1 95.94 159 SER B O 1
ATOM 4002 N N . LYS B 1 160 ? -21.469 30.641 12.031 1 96.94 160 LYS B N 1
ATOM 4003 C CA . LYS B 1 160 ? -20.016 30.484 11.922 1 96.94 160 LYS B CA 1
ATOM 4004 C C . LYS B 1 160 ? -19.484 29.531 12.984 1 96.94 160 LYS B C 1
ATOM 4006 O O . LYS B 1 160 ? -18.672 28.656 12.688 1 96.94 160 LYS B O 1
ATOM 4011 N N . GLU B 1 161 ? -20.016 29.672 14.117 1 96.06 161 GLU B N 1
ATOM 4012 C CA . GLU B 1 161 ? -19.578 28.844 15.242 1 96.06 161 GLU B CA 1
ATOM 4013 C C . GLU B 1 161 ? -19.859 27.375 14.992 1 96.06 161 GLU B C 1
ATOM 4015 O O . GLU B 1 161 ? -19 26.516 15.211 1 96.06 161 GLU B O 1
ATOM 4020 N N . GLU B 1 162 ? -21.016 27.109 14.492 1 96.69 162 GLU B N 1
ATOM 4021 C CA . GLU B 1 162 ? -21.406 25.719 14.211 1 96.69 162 GLU B CA 1
ATOM 4022 C C . GLU B 1 162 ? -20.578 25.141 13.07 1 96.69 162 GLU B C 1
ATOM 4024 O O . GLU B 1 162 ? -20.141 24 13.125 1 96.69 162 GLU B O 1
ATOM 4029 N N . HIS B 1 163 ? -20.312 25.953 12.078 1 97.62 163 HIS B N 1
ATOM 4030 C CA . HIS B 1 163 ? -19.516 25.516 10.945 1 97.62 163 HIS B CA 1
ATOM 4031 C C . HIS B 1 163 ? -18.094 25.156 11.383 1 97.62 163 HIS B C 1
ATOM 4033 O O . HIS B 1 163 ? -17.594 24.078 11.07 1 97.62 163 HIS B O 1
ATOM 4039 N N . LEU B 1 164 ? -17.516 26.062 12.133 1 98.25 164 LEU B N 1
ATOM 4040 C CA . LEU B 1 164 ? -16.125 25.875 12.523 1 98.25 164 LEU B CA 1
ATOM 4041 C C . LEU B 1 164 ? -15.984 24.766 13.547 1 98.25 164 LEU B C 1
ATOM 4043 O O . LEU B 1 164 ? -14.984 24.047 13.555 1 98.25 164 LEU B O 1
ATOM 4047 N N . ALA B 1 165 ? -17.016 24.562 14.383 1 97.56 165 ALA B N 1
ATOM 4048 C CA . ALA B 1 165 ? -16.969 23.516 15.398 1 97.56 165 ALA B CA 1
ATOM 4049 C C . ALA B 1 165 ? -17.016 22.141 14.766 1 97.56 165 ALA B C 1
ATOM 4051 O O . ALA B 1 165 ? -16.516 21.172 15.344 1 97.56 165 ALA B O 1
ATOM 4052 N N . ARG B 1 166 ? -17.516 22.016 13.531 1 97.19 166 ARG B N 1
ATOM 4053 C CA . ARG B 1 166 ? -17.656 20.734 12.844 1 97.19 166 ARG B CA 1
ATOM 4054 C C . ARG B 1 166 ? -16.703 20.641 11.656 1 97.19 166 ARG B C 1
ATOM 4056 O O . ARG B 1 166 ? -16.922 19.844 10.742 1 97.19 166 ARG B O 1
ATOM 4063 N N . SER B 1 167 ? -15.703 21.5 11.656 1 98.62 167 SER B N 1
ATOM 4064 C CA . SER B 1 167 ? -14.641 21.453 10.648 1 98.62 167 SER B CA 1
ATOM 4065 C C . SER B 1 167 ? -13.336 20.938 11.25 1 98.62 167 SER B C 1
ATOM 4067 O O . SER B 1 167 ? -13.062 21.141 12.43 1 98.62 167 SER B O 1
ATOM 4069 N N . LEU B 1 168 ? -12.602 20.219 10.422 1 98.88 168 LEU B N 1
ATOM 4070 C CA . LEU B 1 168 ? -11.312 19.688 10.867 1 98.88 168 LEU B CA 1
ATOM 4071 C C . LEU B 1 168 ? -10.203 20.703 10.633 1 98.88 168 LEU B C 1
ATOM 4073 O O . LEU B 1 168 ? -9.984 21.156 9.508 1 98.88 168 LEU B O 1
ATOM 4077 N N . PHE B 1 169 ? -9.57 21.109 11.703 1 98.94 169 PHE B N 1
ATOM 4078 C CA . PHE B 1 169 ? -8.344 21.906 11.641 1 98.94 169 PHE B CA 1
ATOM 4079 C C . PHE B 1 169 ? -7.113 21 11.727 1 98.94 169 PHE B C 1
ATOM 4081 O O . PHE B 1 169 ? -6.809 20.469 12.797 1 98.94 169 PHE B O 1
ATOM 4088 N N . LEU B 1 170 ? -6.426 20.844 10.586 1 98.94 170 LEU B N 1
ATOM 4089 C CA . LEU B 1 170 ? -5.285 19.938 10.469 1 98.94 170 LEU B CA 1
ATOM 4090 C C . LEU B 1 170 ? -3.975 20.703 10.609 1 98.94 170 LEU B C 1
ATOM 4092 O O . LEU B 1 170 ? -3.727 21.656 9.875 1 98.94 170 LEU B O 1
ATOM 4096 N N . LEU B 1 171 ? -3.09 20.266 11.539 1 98.94 171 LEU B N 1
ATOM 4097 C CA . LEU B 1 171 ? -1.828 20.953 11.805 1 98.94 171 LEU B CA 1
ATOM 4098 C C . LEU B 1 171 ? -0.648 20 11.641 1 98.94 171 LEU B C 1
ATOM 4100 O O . LEU B 1 171 ? -0.7 18.859 12.102 1 98.94 171 LEU B O 1
ATOM 4104 N N . SER B 1 172 ? 0.307 20.422 10.984 1 98.62 172 SER B N 1
ATOM 4105 C CA . SER B 1 172 ? 1.589 19.75 10.828 1 98.62 172 SER B CA 1
ATOM 4106 C C . SER B 1 172 ? 2.754 20.703 11.031 1 98.62 172 SER B C 1
ATOM 4108 O O . SER B 1 172 ? 2.838 21.734 10.367 1 98.62 172 SER B O 1
ATOM 4110 N N . GLY B 1 173 ? 3.641 20.406 11.953 1 97.12 173 GLY B N 1
ATOM 4111 C CA . GLY B 1 173 ? 4.809 21.234 12.18 1 97.12 173 GLY B CA 1
ATOM 4112 C C . GLY B 1 173 ? 5.836 20.594 13.086 1 97.12 173 GLY B C 1
ATOM 4113 O O . GLY B 1 173 ? 5.559 19.562 13.719 1 97.12 173 GLY B O 1
ATOM 4114 N N . GLY B 1 174 ? 7.035 21.203 13.086 1 97.06 174 GLY B N 1
ATOM 4115 C CA . GLY B 1 174 ? 8.078 20.766 14.008 1 97.06 174 GLY B CA 1
ATOM 4116 C C . GLY B 1 174 ? 9.32 20.25 13.305 1 97.06 174 GLY B C 1
ATOM 4117 O O . GLY B 1 174 ? 10.438 20.578 13.703 1 97.06 174 GLY B O 1
ATOM 4118 N N . GLY B 1 175 ? 9.141 19.438 12.273 1 96.19 175 GLY B N 1
ATOM 4119 C CA . GLY B 1 175 ? 10.273 18.844 11.594 1 96.19 175 GLY B CA 1
ATOM 4120 C C . GLY B 1 175 ? 11.281 19.859 11.094 1 96.19 175 GLY B C 1
ATOM 4121 O O . GLY B 1 175 ? 12.484 19.719 11.32 1 96.19 175 GLY B O 1
ATOM 4122 N N . ASN B 1 176 ? 10.805 20.922 10.492 1 96.5 176 ASN B N 1
ATOM 4123 C CA . ASN B 1 176 ? 11.68 21.953 9.93 1 96.5 176 ASN B CA 1
ATOM 4124 C C . ASN B 1 176 ? 12.359 22.766 11.031 1 96.5 176 ASN B C 1
ATOM 4126 O O . ASN B 1 176 ? 13.469 23.266 10.836 1 96.5 176 ASN B O 1
ATOM 4130 N N . ASP B 1 177 ? 11.742 22.891 12.172 1 97.38 177 ASP B N 1
ATOM 4131 C CA . ASP B 1 177 ? 12.359 23.578 13.312 1 97.38 177 ASP B CA 1
ATOM 4132 C C . ASP B 1 177 ? 13.602 22.828 13.789 1 97.38 177 ASP B C 1
ATOM 4134 O O . ASP B 1 177 ? 14.617 23.438 14.117 1 97.38 177 ASP B O 1
ATOM 4138 N N . PHE B 1 178 ? 13.516 21.531 13.758 1 94.12 178 PHE B N 1
ATOM 4139 C CA . PHE B 1 178 ? 14.656 20.734 14.195 1 94.12 178 PHE B CA 1
ATOM 4140 C C . PHE B 1 178 ? 15.773 20.781 13.164 1 94.12 178 PHE B C 1
ATOM 4142 O O . PHE B 1 178 ? 16.953 20.75 13.516 1 94.12 178 PHE B O 1
ATOM 4149 N N . SER B 1 179 ? 15.406 20.828 11.938 1 87.31 179 SER B N 1
ATOM 4150 C CA . SER B 1 179 ? 16.406 21 10.898 1 87.31 179 SER B CA 1
ATOM 4151 C C . SER B 1 179 ? 17.125 22.344 11.016 1 87.31 179 SER B C 1
ATOM 4153 O O . SER B 1 179 ? 18.281 22.469 10.641 1 87.31 179 SER B O 1
ATOM 4155 N N . ALA B 1 180 ? 16.406 23.328 11.523 1 89.94 180 ALA B N 1
ATOM 4156 C CA . ALA B 1 180 ? 16.938 24.688 11.648 1 89.94 180 ALA B CA 1
ATOM 4157 C C . ALA B 1 180 ? 17.609 24.891 13 1 89.94 180 ALA B C 1
ATOM 4159 O O . ALA B 1 180 ? 18.188 25.953 13.258 1 89.94 180 ALA B O 1
ATOM 4160 N N . PHE B 1 181 ? 17.562 23.891 13.844 1 91 181 PHE B N 1
ATOM 4161 C CA . PHE B 1 181 ? 18.062 24.031 15.211 1 91 181 PHE B CA 1
ATOM 4162 C C . PHE B 1 181 ? 19.578 24.25 15.211 1 91 181 PHE B C 1
ATOM 4164 O O . PHE B 1 181 ? 20.312 23.516 14.555 1 91 181 PHE B O 1
ATOM 4171 N N . ASP B 1 182 ? 19.969 25.281 15.93 1 88.75 182 ASP B N 1
ATOM 4172 C CA . ASP B 1 182 ? 21.375 25.609 16.156 1 88.75 182 ASP B CA 1
ATOM 4173 C C . ASP B 1 182 ? 21.719 25.5 17.641 1 88.75 182 ASP B C 1
ATOM 4175 O O . ASP B 1 182 ? 21.328 26.344 18.453 1 88.75 182 ASP B O 1
ATOM 4179 N N . PRO B 1 183 ? 22.531 24.531 17.953 1 87.19 183 PRO B N 1
ATOM 4180 C CA . PRO B 1 183 ? 22.844 24.297 19.359 1 87.19 183 PRO B CA 1
ATOM 4181 C C . PRO B 1 183 ? 23.641 25.438 20 1 87.19 183 PRO B C 1
ATOM 4183 O O . PRO B 1 183 ? 23.766 25.5 21.219 1 87.19 183 PRO B O 1
ATOM 4186 N N . SER B 1 184 ? 24.141 26.266 19.172 1 90.69 184 SER B N 1
ATOM 4187 C CA . SER B 1 184 ? 24.906 27.406 19.688 1 90.69 184 SER B CA 1
ATOM 4188 C C . SER B 1 184 ? 24 28.5 20.219 1 90.69 184 SER B C 1
ATOM 4190 O O . SER B 1 184 ? 24.422 29.375 20.969 1 90.69 184 SER B O 1
ATOM 4192 N N . THR B 1 185 ? 22.734 28.422 19.859 1 88.88 185 THR B N 1
ATOM 4193 C CA . THR B 1 185 ? 21.828 29.5 20.203 1 88.88 185 THR B CA 1
ATOM 4194 C C . THR B 1 185 ? 20.969 29.109 21.422 1 88.88 185 THR B C 1
ATOM 4196 O O . THR B 1 185 ? 20.484 29.984 22.141 1 88.88 185 THR B O 1
ATOM 4199 N N . ALA B 1 186 ? 20.75 27.875 21.625 1 90.56 186 ALA B N 1
ATOM 4200 C CA . ALA B 1 186 ? 19.922 27.391 22.734 1 90.56 186 ALA B CA 1
ATOM 4201 C C . ALA B 1 186 ? 20.203 25.922 23.031 1 90.56 186 ALA B C 1
ATOM 4203 O O . ALA B 1 186 ? 20.703 25.188 22.172 1 90.56 186 ALA B O 1
ATOM 4204 N N . SER B 1 187 ? 19.906 25.578 24.281 1 95 187 SER B N 1
ATOM 4205 C CA . SER B 1 187 ? 19.938 24.141 24.578 1 95 187 SER B CA 1
ATOM 4206 C C . SER B 1 187 ? 18.797 23.406 23.891 1 95 187 SER B C 1
ATOM 4208 O O . SER B 1 187 ? 17.75 24.016 23.609 1 95 187 SER B O 1
ATOM 4210 N N . PRO B 1 188 ? 18.969 22.141 23.625 1 95.31 188 PRO B N 1
ATOM 4211 C CA . PRO B 1 188 ? 17.891 21.359 23.016 1 95.31 188 PRO B CA 1
ATOM 4212 C C . PRO B 1 188 ? 16.594 21.422 23.828 1 95.31 188 PRO B C 1
ATOM 4214 O O . PRO B 1 188 ? 15.508 21.531 23.266 1 95.31 188 PRO B O 1
ATOM 4217 N N . GLN B 1 189 ? 16.734 21.375 25.125 1 96.44 189 GLN B N 1
ATOM 4218 C CA . GLN B 1 189 ? 15.562 21.391 25.984 1 96.44 189 GLN B CA 1
ATOM 4219 C C . GLN B 1 189 ? 14.82 22.719 25.891 1 96.44 189 GLN B C 1
ATOM 4221 O O . GLN B 1 189 ? 13.594 22.734 25.766 1 96.44 189 GLN B O 1
ATOM 4226 N N . ALA B 1 190 ? 15.523 23.766 25.922 1 97.19 190 ALA B N 1
ATOM 4227 C CA . ALA B 1 190 ? 14.914 25.094 25.812 1 97.19 190 ALA B CA 1
ATOM 4228 C C . ALA B 1 190 ? 14.242 25.281 24.453 1 97.19 190 ALA B C 1
ATOM 4230 O O . ALA B 1 190 ? 13.18 25.906 24.375 1 97.19 190 ALA B O 1
ATOM 4231 N N . TYR B 1 191 ? 14.891 24.797 23.484 1 96.94 191 TYR B N 1
ATOM 4232 C CA . TYR B 1 191 ? 14.352 24.891 22.125 1 96.94 191 TYR B CA 1
ATOM 4233 C C . TYR B 1 191 ? 13.031 24.141 22.016 1 96.94 191 TYR B C 1
ATOM 4235 O O . TYR B 1 191 ? 12.062 24.672 21.453 1 96.94 191 TYR B O 1
ATOM 4243 N N . VAL B 1 192 ? 12.961 22.953 22.578 1 98.19 192 VAL B N 1
ATOM 4244 C CA . VAL B 1 192 ? 11.766 22.125 22.562 1 98.19 192 VAL B CA 1
ATOM 4245 C C . VAL B 1 192 ? 10.641 22.828 23.312 1 98.19 192 VAL B C 1
ATOM 4247 O O . VAL B 1 192 ? 9.5 22.875 22.844 1 98.19 192 VAL B O 1
ATOM 4250 N N . VAL B 1 193 ? 10.945 23.375 24.438 1 98.44 193 VAL B N 1
ATOM 4251 C CA . VAL B 1 193 ? 9.945 24.094 25.234 1 98.44 193 VAL B CA 1
ATOM 4252 C C . VAL B 1 193 ? 9.383 25.266 24.438 1 98.44 193 VAL B C 1
ATOM 4254 O O . VAL B 1 193 ? 8.172 25.484 24.406 1 98.44 193 VAL B O 1
ATOM 4257 N N . LYS B 1 194 ? 10.297 26 23.797 1 98.12 194 LYS B N 1
ATOM 4258 C CA . LYS B 1 194 ? 9.875 27.141 22.984 1 98.12 194 LYS B CA 1
ATOM 4259 C C . LYS B 1 194 ? 8.953 26.703 21.859 1 98.12 194 LYS B C 1
ATOM 4261 O O . LYS B 1 194 ? 7.938 27.344 21.594 1 98.12 194 LYS B O 1
ATOM 4266 N N . MET B 1 195 ? 9.312 25.641 21.203 1 98.56 195 MET B N 1
ATOM 4267 C CA . MET B 1 195 ? 8.5 25.094 20.109 1 98.56 195 MET B CA 1
ATOM 4268 C C . MET B 1 195 ? 7.102 24.734 20.594 1 98.56 195 MET B C 1
ATOM 4270 O O . MET B 1 195 ? 6.109 25.156 20 1 98.56 195 MET B O 1
ATOM 4274 N N . VAL B 1 196 ? 7.016 24.016 21.719 1 98.88 196 VAL B N 1
ATOM 4275 C CA . VAL B 1 196 ? 5.738 23.531 22.219 1 98.88 196 VAL B CA 1
ATOM 4276 C C . VAL B 1 196 ? 4.883 24.703 22.688 1 98.88 196 VAL B C 1
ATOM 4278 O O . VAL B 1 196 ? 3.688 24.766 22.391 1 98.88 196 VAL B O 1
ATOM 4281 N N . THR B 1 197 ? 5.48 25.609 23.391 1 98.69 197 THR B N 1
ATOM 4282 C CA . THR B 1 197 ? 4.758 26.781 23.859 1 98.69 197 THR B CA 1
ATOM 4283 C C . THR B 1 197 ? 4.164 27.578 22.688 1 98.69 197 THR B C 1
ATOM 4285 O O . THR B 1 197 ? 2.986 27.938 22.719 1 98.69 197 THR B O 1
ATOM 4288 N N . THR B 1 198 ? 5.016 27.781 21.734 1 98.81 198 THR B N 1
ATOM 4289 C CA . THR B 1 198 ? 4.574 28.531 20.547 1 98.81 198 THR B CA 1
ATOM 4290 C C . THR B 1 198 ? 3.467 27.766 19.828 1 98.81 198 THR B C 1
ATOM 4292 O O . THR B 1 198 ? 2.496 28.375 19.359 1 98.81 198 THR B O 1
ATOM 4295 N N . TYR B 1 199 ? 3.602 26.453 19.688 1 98.88 199 TYR B N 1
ATOM 4296 C CA . TYR B 1 199 ? 2.586 25.641 19.031 1 98.88 199 TYR B CA 1
ATOM 4297 C C . TYR B 1 199 ? 1.25 25.734 19.75 1 98.88 199 TYR B C 1
ATOM 4299 O O . TYR B 1 199 ? 0.202 25.891 19.125 1 98.88 199 TYR B O 1
ATOM 4307 N N . ILE B 1 200 ? 1.244 25.703 21.094 1 98.81 200 ILE B N 1
ATOM 4308 C CA . ILE B 1 200 ? 0.037 25.828 21.906 1 98.81 200 ILE B CA 1
ATOM 4309 C C . ILE B 1 200 ? -0.597 27.188 21.688 1 98.81 200 ILE B C 1
ATOM 4311 O O . ILE B 1 200 ? -1.822 27.312 21.625 1 98.81 200 ILE B O 1
ATOM 4315 N N . GLU B 1 201 ? 0.233 28.203 21.531 1 98.69 201 GLU B N 1
ATOM 4316 C CA . GLU B 1 201 ? -0.272 29.547 21.25 1 98.69 201 GLU B CA 1
ATOM 4317 C C . GLU B 1 201 ? -1.008 2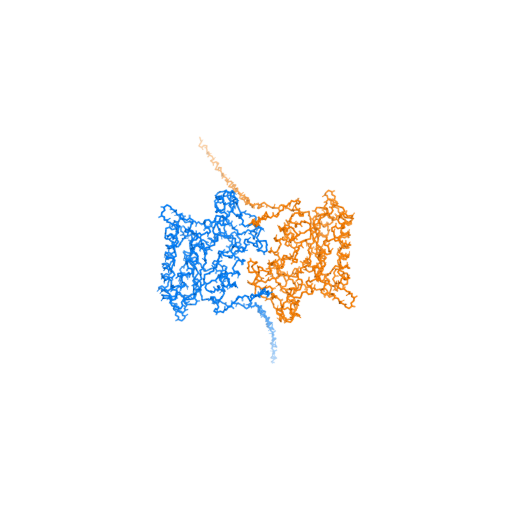9.594 19.922 1 98.69 201 GLU B C 1
ATOM 4319 O O . GLU B 1 201 ? -2.047 30.25 19.797 1 98.69 201 GLU B O 1
ATOM 4324 N N . HIS B 1 202 ? -0.433 28.938 18.875 1 98.81 202 HIS B N 1
ATOM 4325 C CA . HIS B 1 202 ? -1.099 28.875 17.578 1 98.81 202 HIS B CA 1
ATOM 4326 C C . HIS B 1 202 ? -2.436 28.156 17.672 1 98.81 202 HIS B C 1
ATOM 4328 O O . HIS B 1 202 ? -3.438 28.609 17.125 1 98.81 202 HIS B O 1
ATOM 4334 N N . ILE B 1 203 ? -2.48 27.031 18.391 1 98.88 203 ILE B N 1
ATOM 4335 C CA . ILE B 1 203 ? -3.705 26.25 18.562 1 98.88 203 ILE B CA 1
ATOM 4336 C C . ILE B 1 203 ? -4.73 27.078 19.344 1 98.88 203 ILE B C 1
ATOM 4338 O O . ILE B 1 203 ? -5.914 27.094 19 1 98.88 203 ILE B O 1
ATOM 4342 N N . GLN B 1 204 ? -4.281 27.844 20.375 1 98.81 204 GLN B N 1
ATOM 4343 C CA . GLN B 1 204 ? -5.156 28.719 21.141 1 98.81 204 GLN B CA 1
ATOM 4344 C C . GLN B 1 204 ? -5.773 29.797 20.266 1 98.81 204 GLN B C 1
ATOM 4346 O O . GLN B 1 204 ? -6.957 30.109 20.406 1 98.81 204 GLN B O 1
ATOM 4351 N N . ALA B 1 205 ? -4.938 30.359 19.406 1 98.81 205 ALA B N 1
ATOM 4352 C CA . ALA B 1 205 ? -5.438 31.391 18.5 1 98.81 205 ALA B CA 1
ATOM 4353 C C . ALA B 1 205 ? -6.551 30.828 17.609 1 98.81 205 ALA B C 1
ATOM 4355 O O . ALA B 1 205 ? -7.586 31.484 17.438 1 98.81 205 ALA B O 1
ATOM 4356 N N . LEU B 1 206 ? -6.375 29.625 17.047 1 98.88 206 LEU B N 1
ATOM 4357 C CA . LEU B 1 206 ? -7.395 28.984 16.219 1 98.88 206 LEU B CA 1
ATOM 4358 C C . LEU B 1 206 ? -8.641 28.672 17.047 1 98.88 206 LEU B C 1
ATOM 4360 O O . LEU B 1 206 ? -9.766 28.891 16.578 1 98.88 206 LEU B O 1
ATOM 4364 N N . TYR B 1 207 ? -8.43 28.156 18.266 1 98.75 207 TYR B N 1
ATOM 4365 C CA . TYR B 1 207 ? -9.523 27.891 19.188 1 98.75 207 TYR B CA 1
ATOM 4366 C C . TYR B 1 207 ? -10.336 29.156 19.453 1 98.75 207 TYR B C 1
ATOM 4368 O O . TYR B 1 207 ? -11.57 29.109 19.422 1 98.75 207 TYR B O 1
ATOM 4376 N N . ASN B 1 208 ? -9.672 30.266 19.656 1 98.31 208 ASN B N 1
ATOM 4377 C CA . ASN B 1 208 ? -10.344 31.531 19.938 1 98.31 208 ASN B CA 1
ATOM 4378 C C . ASN B 1 208 ? -11.195 31.984 18.75 1 98.31 208 ASN B C 1
ATOM 4380 O O . ASN B 1 208 ? -12.141 32.75 18.922 1 98.31 208 ASN B O 1
ATOM 4384 N N . MET B 1 209 ? -10.875 31.484 17.594 1 98.19 209 MET B N 1
ATOM 4385 C CA . MET B 1 209 ? -11.594 31.875 16.391 1 98.19 209 MET B CA 1
ATOM 4386 C C . MET B 1 209 ? -12.695 30.875 16.078 1 98.19 209 MET B C 1
ATOM 4388 O O . MET B 1 209 ? -13.383 31 15.055 1 98.19 209 MET B O 1
ATOM 4392 N N . GLY B 1 210 ? -12.789 29.797 16.875 1 97.75 210 GLY B N 1
ATOM 4393 C CA . GLY B 1 210 ? -13.938 28.906 16.734 1 97.75 210 GLY B CA 1
ATOM 4394 C C . GLY B 1 210 ? -13.562 27.469 16.469 1 97.75 210 GLY B C 1
ATOM 4395 O O . GLY B 1 210 ? -14.43 26.594 16.422 1 97.75 210 GLY B O 1
ATOM 4396 N N . ALA B 1 211 ? -12.281 27.172 16.281 1 98.56 211 ALA B N 1
ATOM 4397 C CA . ALA B 1 211 ? -11.859 25.781 16.078 1 98.56 211 ALA B CA 1
ATOM 4398 C C . ALA B 1 211 ? -12.203 24.922 17.297 1 98.56 211 ALA B C 1
ATOM 4400 O O . ALA B 1 211 ? -11.93 25.312 18.438 1 98.56 211 ALA B O 1
ATOM 4401 N N . ARG B 1 212 ? -12.844 23.781 17.047 1 98.56 212 ARG B N 1
ATOM 4402 C CA . ARG B 1 212 ? -13.195 22.891 18.141 1 98.56 212 ARG B CA 1
ATOM 4403 C C . ARG B 1 212 ? -12.758 21.453 17.859 1 98.56 212 ARG B C 1
ATOM 4405 O O . ARG B 1 212 ? -12.789 20.594 18.75 1 98.56 212 ARG B O 1
ATOM 4412 N N . MET B 1 213 ? -12.375 21.109 16.609 1 98.62 213 MET B N 1
ATOM 4413 C CA . MET B 1 213 ? -11.852 19.812 16.188 1 98.62 213 MET B CA 1
ATOM 4414 C C . MET B 1 213 ? -10.484 19.969 15.539 1 98.62 213 MET B C 1
ATOM 4416 O O . MET B 1 213 ? -10.383 20.391 14.383 1 98.62 213 MET B O 1
ATOM 4420 N N . VAL B 1 214 ? -9.453 19.562 16.297 1 98.88 214 VAL B N 1
ATOM 4421 C CA . VAL B 1 214 ? -8.086 19.797 15.844 1 98.88 214 VAL B CA 1
ATOM 4422 C C . VAL B 1 214 ? -7.344 18.469 15.703 1 98.88 214 VAL B C 1
ATOM 4424 O O . VAL B 1 214 ? -7.285 17.688 16.656 1 98.88 214 VAL B O 1
ATOM 4427 N N . GLY B 1 215 ? -6.945 18.172 14.477 1 98.88 215 GLY B N 1
ATOM 4428 C CA . GLY B 1 215 ? -6.039 17.062 14.219 1 98.88 215 GLY B CA 1
ATOM 4429 C C . GLY B 1 215 ? -4.598 17.5 14.031 1 98.88 215 GLY B C 1
ATOM 4430 O O . GLY B 1 215 ? -4.309 18.391 13.219 1 98.88 215 GLY B O 1
ATOM 4431 N N . ILE B 1 216 ? -3.668 16.891 14.789 1 98.94 216 ILE B N 1
ATOM 4432 C CA . ILE B 1 216 ? -2.258 17.266 14.766 1 98.94 216 ILE B CA 1
ATOM 4433 C C . ILE B 1 216 ? -1.418 16.062 14.336 1 98.94 216 ILE B C 1
ATOM 4435 O O . ILE B 1 216 ? -1.647 14.938 14.789 1 98.94 216 ILE B O 1
ATOM 4439 N N . LEU B 1 217 ? -0.513 16.266 13.414 1 98.88 217 LEU B N 1
ATOM 4440 C CA . LEU B 1 217 ? 0.51 15.297 13.07 1 98.88 217 LEU B CA 1
ATOM 4441 C C . LEU B 1 217 ? 1.785 15.531 13.867 1 98.88 217 LEU B C 1
ATOM 4443 O O . LEU B 1 217 ? 2.396 16.594 13.773 1 98.88 217 LEU B O 1
ATOM 4447 N N . ASP B 1 218 ? 2.158 14.602 14.68 1 98.5 218 ASP B N 1
ATOM 4448 C CA . ASP B 1 218 ? 3.369 14.82 15.469 1 98.5 218 ASP B CA 1
ATOM 4449 C C . ASP B 1 218 ? 4.617 14.703 14.594 1 98.5 218 ASP B C 1
ATOM 4451 O O . ASP B 1 218 ? 4.52 14.477 13.391 1 98.5 218 ASP B O 1
ATOM 4455 N N . VAL B 1 219 ? 5.758 14.938 15.195 1 98.75 219 VAL B N 1
ATOM 4456 C CA . VAL B 1 219 ? 7.008 14.93 14.445 1 98.75 219 VAL B CA 1
ATOM 4457 C C . VAL B 1 219 ? 7.453 13.484 14.203 1 98.75 219 VAL B C 1
ATOM 4459 O O . VAL B 1 219 ? 7.637 12.719 15.148 1 98.75 219 VAL B O 1
ATOM 4462 N N . PRO B 1 220 ? 7.598 13.07 12.953 1 98.44 220 PRO B N 1
ATOM 4463 C CA . PRO B 1 220 ? 8.062 11.719 12.633 1 98.44 220 PRO B CA 1
ATOM 4464 C C . PRO B 1 220 ? 9.516 11.484 13.039 1 98.44 220 PRO B C 1
ATOM 4466 O O . PRO B 1 220 ? 10.172 12.398 13.547 1 98.44 220 PRO B O 1
ATOM 4469 N N . PRO B 1 221 ? 10.016 10.227 12.93 1 98.56 221 PRO B N 1
ATOM 4470 C CA . PRO B 1 221 ? 11.43 9.992 13.227 1 98.56 221 PRO B CA 1
ATOM 4471 C C . PRO B 1 221 ? 12.359 10.648 12.211 1 98.56 221 PRO B C 1
ATOM 4473 O O . PRO B 1 221 ? 12.984 9.953 11.398 1 98.56 221 PRO B O 1
ATOM 4476 N N . ILE B 1 222 ? 12.539 11.883 12.375 1 98 222 ILE B N 1
ATOM 4477 C CA . ILE B 1 222 ? 13.234 12.703 11.391 1 98 222 ILE B CA 1
ATOM 4478 C C . ILE B 1 222 ? 14.68 12.211 11.25 1 98 222 ILE B C 1
ATOM 4480 O O . ILE B 1 222 ? 15.289 12.352 10.18 1 98 222 ILE B O 1
ATOM 4484 N N . GLY B 1 223 ? 15.203 11.594 12.273 1 98.06 223 GLY B N 1
ATOM 4485 C CA . GLY B 1 223 ? 16.547 11.055 12.203 1 98.06 223 GLY B CA 1
ATOM 4486 C C . GLY B 1 223 ? 16.672 9.906 11.211 1 98.06 223 GLY B C 1
ATOM 4487 O O . GLY B 1 223 ? 17.797 9.539 10.828 1 98.06 223 GLY B O 1
ATOM 4488 N N . CYS B 1 224 ? 15.57 9.359 10.789 1 98.5 224 CYS B N 1
ATOM 4489 C CA . CYS B 1 224 ? 15.594 8.188 9.922 1 98.5 224 CYS B CA 1
ATOM 4490 C C . CYS B 1 224 ? 15.305 8.578 8.477 1 98.5 224 CYS B C 1
ATOM 4492 O O . CYS B 1 224 ? 15.164 7.707 7.613 1 98.5 224 CYS B O 1
ATOM 4494 N N . THR B 1 225 ? 15.195 9.883 8.188 1 98.44 225 THR B N 1
ATOM 4495 C CA . THR B 1 225 ? 15.062 10.305 6.797 1 98.44 225 THR B CA 1
ATOM 4496 C C . THR B 1 225 ? 16.375 10.102 6.047 1 98.44 225 THR B C 1
ATOM 4498 O O . THR B 1 225 ? 17.453 10.125 6.648 1 98.44 225 THR B O 1
ATOM 4501 N N . PRO B 1 226 ? 16.297 9.875 4.723 1 98.62 226 PRO B N 1
ATOM 4502 C CA . PRO B 1 226 ? 17.531 9.711 3.949 1 98.62 226 PRO B CA 1
ATOM 4503 C C . PRO B 1 226 ? 18.5 10.875 4.133 1 98.62 226 PRO B C 1
ATOM 4505 O O . PRO B 1 226 ? 19.719 10.664 4.242 1 98.62 226 PRO B O 1
ATOM 4508 N N . GLY B 1 227 ? 18.016 12.117 4.234 1 97.62 227 GLY B N 1
ATOM 4509 C CA . GLY B 1 227 ? 18.859 13.281 4.414 1 97.62 227 GLY B CA 1
ATOM 4510 C C . GLY B 1 227 ? 19.656 13.258 5.707 1 97.62 227 GLY B C 1
ATOM 4511 O O . GLY B 1 227 ? 20.828 13.633 5.73 1 97.62 227 GLY B O 1
ATOM 4512 N N . GLN B 1 228 ? 19.047 12.844 6.766 1 97.38 228 GLN B N 1
ATOM 4513 C CA . GLN B 1 228 ? 19.734 12.727 8.047 1 97.38 228 GLN B CA 1
ATOM 4514 C C . GLN B 1 228 ? 20.703 11.547 8.047 1 97.38 228 GLN B C 1
ATOM 4516 O O . GLN B 1 228 ? 21.812 11.656 8.586 1 97.38 228 GLN B O 1
ATOM 4521 N N . ARG B 1 229 ? 20.297 10.453 7.398 1 97.75 229 ARG B N 1
ATOM 4522 C CA . ARG B 1 229 ? 21.141 9.258 7.344 1 97.75 229 ARG B CA 1
ATOM 4523 C C . ARG B 1 229 ? 22.438 9.539 6.59 1 97.75 229 ARG B C 1
ATOM 4525 O O . ARG B 1 229 ? 23.484 8.992 6.934 1 97.75 229 ARG B O 1
ATOM 4532 N N . VAL B 1 230 ? 22.391 10.367 5.594 1 96.69 230 VAL B N 1
ATOM 4533 C CA . VAL B 1 230 ? 23.547 10.68 4.766 1 96.69 230 VAL B CA 1
ATOM 4534 C C . VAL B 1 230 ? 24.656 11.258 5.637 1 96.69 230 VAL B C 1
ATOM 4536 O O . VAL B 1 230 ? 25.844 11.016 5.387 1 96.69 230 VAL B O 1
ATOM 4539 N N . SER B 1 231 ? 24.281 11.992 6.594 1 93.25 231 SER B N 1
ATOM 4540 C CA . SER B 1 231 ? 25.25 12.68 7.445 1 93.25 231 SER B CA 1
ATOM 4541 C C . SER B 1 231 ? 25.812 11.742 8.508 1 93.25 231 SER B C 1
ATOM 4543 O O . SER B 1 231 ? 26.75 12.094 9.219 1 93.25 231 SER B O 1
ATOM 4545 N N . MET B 1 232 ? 25.203 10.609 8.656 1 95.88 232 MET B N 1
ATOM 4546 C CA . MET B 1 232 ? 25.656 9.625 9.625 1 95.88 232 MET B CA 1
ATOM 4547 C C . MET B 1 232 ? 26.688 8.688 9 1 95.88 232 MET B C 1
ATOM 4549 O O . MET B 1 232 ? 26.5 8.211 7.883 1 95.88 232 MET B O 1
ATOM 4553 N N . PRO B 1 233 ? 27.75 8.422 9.672 1 93.19 233 PRO B N 1
ATOM 4554 C CA . PRO B 1 233 ? 28.828 7.605 9.109 1 93.19 233 PRO B CA 1
ATOM 4555 C C . PRO B 1 233 ? 28.359 6.223 8.664 1 93.19 233 PRO B C 1
ATOM 4557 O O . PRO B 1 233 ? 28.812 5.707 7.641 1 93.19 233 PRO B O 1
ATOM 4560 N N . ASN B 1 234 ? 27.406 5.598 9.336 1 92 234 ASN B N 1
ATOM 4561 C CA . ASN B 1 234 ? 26.984 4.23 9.039 1 92 234 ASN B CA 1
ATOM 4562 C C . ASN B 1 234 ? 25.688 4.203 8.234 1 92 234 ASN B C 1
ATOM 4564 O O . ASN B 1 234 ? 25.156 3.129 7.941 1 92 234 ASN B O 1
ATOM 4568 N N . GLY B 1 235 ? 25.188 5.336 7.926 1 93.69 235 GLY B N 1
ATOM 4569 C CA . GLY B 1 235 ? 23.953 5.402 7.156 1 93.69 235 GLY B CA 1
ATOM 4570 C C . GLY B 1 235 ? 22.734 5.062 7.977 1 93.69 235 GLY B C 1
ATOM 4571 O O . GLY B 1 235 ? 21.641 4.863 7.422 1 93.69 235 GLY B O 1
ATOM 4572 N N . GLU B 1 236 ? 22.938 4.949 9.312 1 97 236 GLU B N 1
ATOM 4573 C CA . GLU B 1 236 ? 21.828 4.648 10.211 1 97 236 GLU B CA 1
ATOM 4574 C C . GLU B 1 236 ? 21.109 5.926 10.641 1 97 236 GLU B C 1
ATOM 4576 O O . GLU B 1 236 ? 21.5 7.027 10.242 1 97 236 GLU B O 1
ATOM 4581 N N . CYS B 1 237 ? 20.031 5.758 11.398 1 98.25 237 CYS B N 1
ATOM 4582 C CA . CYS B 1 237 ? 19.25 6.902 11.852 1 98.25 237 CYS B CA 1
ATOM 4583 C C . CYS B 1 237 ? 20.078 7.805 12.758 1 98.25 237 CYS B C 1
ATOM 4585 O O . CYS B 1 237 ? 20.891 7.32 13.547 1 98.25 237 CYS B O 1
ATOM 4587 N N . ASN B 1 238 ? 19.891 9.102 12.617 1 97.38 238 ASN B N 1
ATOM 4588 C CA . ASN B 1 238 ? 20.406 10.062 13.586 1 97.38 238 ASN B CA 1
ATOM 4589 C C . ASN B 1 238 ? 19.578 10.047 14.875 1 97.38 238 ASN B C 1
ATOM 4591 O O . ASN B 1 238 ? 18.562 10.727 14.977 1 97.38 238 ASN B O 1
ATOM 4595 N N . GLU B 1 239 ? 20.078 9.367 15.875 1 96.94 239 GLU B N 1
ATOM 4596 C CA . GLU B 1 239 ? 19.297 9.133 17.094 1 96.94 239 GLU B CA 1
ATOM 4597 C C . GLU B 1 239 ? 19.188 10.398 17.922 1 96.94 239 GLU B C 1
ATOM 4599 O O . GLU B 1 239 ? 18.234 10.555 18.703 1 96.94 239 GLU B O 1
ATOM 4604 N N . GLN B 1 240 ? 20.094 11.32 17.797 1 94.19 240 GLN B N 1
ATOM 4605 C CA . GLN B 1 240 ? 19.953 12.602 18.484 1 94.19 240 GLN B CA 1
ATOM 4606 C C . GLN B 1 240 ? 18.75 13.375 17.953 1 94.19 240 GLN B C 1
ATOM 4608 O O . GLN B 1 240 ? 17.969 13.922 18.75 1 94.19 240 GLN B O 1
ATOM 4613 N N . ALA B 1 241 ? 18.594 13.406 16.672 1 95.88 241 ALA B N 1
ATOM 4614 C CA . ALA B 1 241 ? 17.438 14.055 16.062 1 95.88 241 ALA B CA 1
ATOM 4615 C C . ALA B 1 241 ? 16.141 13.367 16.484 1 95.88 241 ALA B C 1
ATOM 4617 O O . ALA B 1 241 ? 15.148 14.039 16.797 1 95.88 241 ALA B O 1
ATOM 4618 N N . ASN B 1 242 ? 16.203 12.023 16.531 1 98 242 ASN B N 1
ATOM 4619 C CA . ASN B 1 242 ? 15.016 11.281 16.953 1 98 242 ASN B CA 1
ATOM 4620 C C . ASN B 1 242 ? 14.664 11.547 18.406 1 98 242 ASN B C 1
ATOM 4622 O O . ASN B 1 242 ? 13.492 11.633 18.766 1 98 242 ASN B O 1
ATOM 4626 N N . SER B 1 243 ? 15.672 11.68 19.203 1 97.06 243 SER B N 1
ATOM 4627 C CA . SER B 1 243 ? 15.438 11.977 20.609 1 97.06 243 SER B CA 1
ATOM 4628 C C . SER B 1 243 ? 14.773 13.344 20.781 1 97.06 243 SER B C 1
ATOM 4630 O O . SER B 1 243 ? 13.906 13.508 21.641 1 97.06 243 SER B O 1
ATOM 4632 N N . LEU B 1 244 ? 15.156 14.32 20 1 96.56 244 LEU B N 1
ATOM 4633 C CA . LEU B 1 244 ? 14.547 15.648 20.031 1 96.56 244 LEU B CA 1
ATOM 4634 C C . LEU B 1 244 ? 13.086 15.586 19.594 1 96.56 244 LEU B C 1
ATOM 4636 O O . LEU B 1 244 ? 12.219 16.203 20.219 1 96.56 244 LEU B O 1
ATOM 4640 N N . ALA B 1 245 ? 12.836 14.844 18.562 1 98.31 245 ALA B N 1
ATOM 4641 C CA . ALA B 1 245 ? 11.461 14.664 18.078 1 98.31 245 ALA B CA 1
ATOM 4642 C C . ALA B 1 245 ? 10.586 14.039 19.172 1 98.31 245 ALA B C 1
ATOM 4644 O O . ALA B 1 245 ? 9.461 14.492 19.391 1 98.31 245 ALA B O 1
ATOM 4645 N N . GLN B 1 246 ? 11.117 13.055 19.844 1 98.31 246 GLN B N 1
ATOM 4646 C CA . GLN B 1 246 ? 10.375 12.383 20.906 1 98.31 246 GLN B CA 1
ATOM 4647 C C . GLN B 1 246 ? 10.102 13.32 22.078 1 98.31 246 GLN B C 1
ATOM 4649 O O . GLN B 1 246 ? 9.008 13.312 22.641 1 98.31 246 GLN B O 1
ATOM 4654 N N . ALA B 1 247 ? 11.117 14.094 22.422 1 98.31 247 ALA B N 1
ATOM 4655 C CA . ALA B 1 247 ? 10.953 15.062 23.5 1 98.31 247 ALA B CA 1
ATOM 4656 C C . ALA B 1 247 ? 9.859 16.078 23.172 1 98.31 247 ALA B C 1
ATOM 4658 O O . ALA B 1 247 ? 9.016 16.375 24 1 98.31 247 ALA B O 1
ATOM 4659 N N . PHE B 1 248 ? 9.93 16.562 22 1 98.81 248 PHE B N 1
ATOM 4660 C CA . PHE B 1 248 ? 8.914 17.5 21.547 1 98.81 248 PHE B CA 1
ATOM 4661 C C . PHE B 1 248 ? 7.523 16.859 21.594 1 98.81 248 PHE B C 1
ATOM 4663 O O . PHE B 1 248 ? 6.59 17.453 22.156 1 98.81 248 PHE B O 1
ATOM 4670 N N . ASN B 1 249 ? 7.391 15.68 20.984 1 98.81 249 ASN B N 1
ATOM 4671 C CA . ASN B 1 249 ? 6.102 15 20.906 1 98.81 249 ASN B CA 1
ATOM 4672 C C . ASN B 1 249 ? 5.52 14.742 22.297 1 98.81 249 ASN B C 1
ATOM 4674 O O . ASN B 1 249 ? 4.324 14.922 22.516 1 98.81 249 ASN B O 1
ATOM 4678 N N . GLY B 1 250 ? 6.363 14.266 23.203 1 98.69 250 GLY B N 1
ATOM 4679 C CA . GLY B 1 250 ? 5.918 14.023 24.562 1 98.69 250 GLY B CA 1
ATOM 4680 C C . GLY B 1 250 ? 5.434 15.281 25.266 1 98.69 250 GLY B C 1
ATOM 4681 O O . GLY B 1 250 ? 4.367 15.281 25.891 1 98.69 250 GLY B O 1
ATOM 4682 N N . LEU B 1 251 ? 6.219 16.359 25.141 1 98.81 251 LEU B N 1
ATOM 4683 C CA . LEU B 1 251 ? 5.863 17.609 25.797 1 98.81 251 LEU B CA 1
ATOM 4684 C C . LEU B 1 251 ? 4.602 18.203 25.172 1 98.81 251 LEU B C 1
ATOM 4686 O O . LEU B 1 251 ? 3.762 18.766 25.891 1 98.81 251 LEU B O 1
ATOM 4690 N N . LEU B 1 252 ? 4.473 18.125 23.875 1 98.81 252 LEU B N 1
ATOM 4691 C CA . LEU B 1 252 ? 3.275 18.625 23.203 1 98.81 252 LEU B CA 1
ATOM 4692 C C . LEU B 1 252 ? 2.027 17.938 23.75 1 98.81 252 LEU B C 1
ATOM 4694 O O . LEU B 1 252 ? 1.025 18.594 24.031 1 98.81 252 LEU B O 1
ATOM 4698 N N . ARG B 1 253 ? 2.037 16.625 23.875 1 98.56 253 ARG B N 1
ATOM 4699 C CA . ARG B 1 253 ? 0.896 15.875 24.391 1 98.56 253 ARG B CA 1
ATOM 4700 C C . ARG B 1 253 ? 0.526 16.328 25.797 1 98.56 253 ARG B C 1
ATOM 4702 O O . ARG B 1 253 ? -0.648 16.562 26.094 1 98.56 253 ARG B O 1
ATOM 4709 N N . ALA B 1 254 ? 1.507 16.516 26.609 1 98.5 254 ALA B N 1
ATOM 4710 C CA . ALA B 1 254 ? 1.27 16.922 27.984 1 98.5 254 ALA B CA 1
ATOM 4711 C C . ALA B 1 254 ? 0.678 18.328 28.062 1 98.5 254 ALA B C 1
ATOM 4713 O O . ALA B 1 254 ? -0.323 18.547 28.734 1 98.5 254 ALA B O 1
ATOM 4714 N N . LYS B 1 255 ? 1.271 19.234 27.359 1 98.69 255 LYS B N 1
ATOM 4715 C CA . LYS B 1 255 ? 0.875 20.641 27.453 1 98.69 255 LYS B CA 1
ATOM 4716 C C . LYS B 1 255 ? -0.466 20.875 26.766 1 98.69 255 LYS B C 1
ATOM 4718 O O . LYS B 1 255 ? -1.251 21.719 27.203 1 98.69 255 LYS B O 1
ATOM 4723 N N . LEU B 1 256 ? -0.708 20.172 25.641 1 98.75 256 LEU B N 1
ATOM 4724 C CA . LEU B 1 256 ? -2.008 20.328 25 1 98.75 256 LEU B CA 1
ATOM 4725 C C . LEU B 1 256 ? -3.119 19.766 25.875 1 98.75 256 LEU B C 1
ATOM 4727 O O . LEU B 1 256 ? -4.219 20.312 25.922 1 98.75 256 LEU B O 1
ATOM 4731 N N . ALA B 1 257 ? -2.883 18.641 26.531 1 98.06 257 ALA B N 1
ATOM 4732 C CA . ALA B 1 257 ? -3.852 18.078 27.484 1 98.06 257 ALA B CA 1
ATOM 4733 C C . ALA B 1 257 ? -4.18 19.094 28.578 1 98.06 257 ALA B C 1
ATOM 4735 O O . ALA B 1 257 ? -5.348 19.281 28.922 1 98.06 257 ALA B O 1
ATOM 4736 N N . GLU B 1 258 ? -3.16 19.719 29.078 1 98.25 258 GLU B N 1
ATOM 4737 C CA . GLU B 1 258 ? -3.348 20.75 30.094 1 98.25 258 GLU B CA 1
ATOM 4738 C C . GLU B 1 258 ? -4.172 21.906 29.562 1 98.25 258 GLU B C 1
ATOM 4740 O O . GLU B 1 258 ? -5.117 22.359 30.219 1 98.25 258 GLU B O 1
ATOM 4745 N N . ALA B 1 259 ? -3.777 22.406 28.391 1 98.5 259 ALA B N 1
ATOM 4746 C CA . ALA B 1 259 ? -4.465 23.547 27.797 1 98.5 259 ALA B CA 1
ATOM 4747 C C . ALA B 1 259 ? -5.926 23.203 27.5 1 98.5 259 ALA B C 1
ATOM 4749 O O . ALA B 1 259 ? -6.812 24.047 27.703 1 98.5 259 ALA B O 1
ATOM 4750 N N . SER B 1 260 ? -6.168 22.016 26.938 1 97.69 260 SER B N 1
ATOM 4751 C CA . SER B 1 260 ? -7.523 21.578 26.625 1 97.69 260 SER B CA 1
ATOM 4752 C C . SER B 1 260 ? -8.398 21.531 27.859 1 97.69 260 SER B C 1
ATOM 4754 O O . SER B 1 260 ? -9.602 21.781 27.797 1 97.69 260 SER B O 1
ATOM 4756 N N . ALA B 1 261 ? -7.859 21.234 29.031 1 96.62 261 ALA B N 1
ATOM 4757 C CA . ALA B 1 261 ? -8.594 21.109 30.281 1 96.62 261 ALA B CA 1
ATOM 4758 C C . ALA B 1 261 ? -8.828 22.469 30.922 1 96.62 261 ALA B C 1
ATOM 4760 O O . ALA B 1 261 ? -9.758 22.656 31.703 1 96.62 261 ALA B O 1
ATOM 4761 N N . THR B 1 262 ? -8.094 23.453 30.531 1 97.38 262 THR B N 1
ATOM 4762 C CA . THR B 1 262 ? -8.125 24.703 31.297 1 97.38 262 THR B CA 1
ATOM 4763 C C . THR B 1 262 ? -8.633 25.844 30.422 1 97.38 262 THR B C 1
ATOM 4765 O O . THR B 1 262 ? -9.586 26.531 30.797 1 97.38 262 THR B O 1
ATOM 4768 N N . THR B 1 263 ? -7.969 26.031 29.266 1 97.44 263 THR B N 1
ATOM 4769 C CA . THR B 1 263 ? -8.234 27.266 28.531 1 97.44 263 THR B CA 1
ATOM 4770 C C . THR B 1 263 ? -8.961 26.969 27.219 1 97.44 263 THR B C 1
ATOM 4772 O O . THR B 1 263 ? -9.469 27.875 26.562 1 97.44 263 THR B O 1
ATOM 4775 N N . MET B 1 264 ? -9.039 25.719 26.766 1 98.12 264 MET B N 1
ATOM 4776 C CA . MET B 1 264 ? -9.672 25.344 25.516 1 98.12 264 MET B CA 1
ATOM 4777 C C . MET B 1 264 ? -10.82 24.375 25.75 1 98.12 264 MET B C 1
ATOM 4779 O O . MET B 1 264 ? -10.828 23.281 25.188 1 98.12 264 MET B O 1
ATOM 4783 N N . LYS B 1 265 ? -11.797 24.891 26.469 1 95.69 265 LYS B N 1
ATOM 4784 C CA . LYS B 1 265 ? -12.938 24.047 26.812 1 95.69 265 LYS B CA 1
ATOM 4785 C C . LYS B 1 265 ? -13.656 23.547 25.578 1 95.69 265 LYS B C 1
ATOM 4787 O O . LYS B 1 265 ? -13.82 24.281 24.594 1 95.69 265 LYS B O 1
ATOM 4792 N N . GLU B 1 266 ? -14.016 22.312 25.5 1 95.38 266 GLU B N 1
ATOM 4793 C CA . GLU B 1 266 ? -14.805 21.656 24.453 1 95.38 266 GLU B CA 1
ATOM 4794 C C . GLU B 1 266 ? -13.938 21.328 23.234 1 95.38 266 GLU B C 1
ATOM 4796 O O . GLU B 1 266 ? -14.438 20.812 22.234 1 95.38 266 GLU B O 1
ATOM 4801 N N . LEU B 1 267 ? -12.664 21.641 23.375 1 98.12 267 LEU B N 1
ATOM 4802 C CA . LEU B 1 267 ? -11.773 21.266 22.281 1 98.12 267 LEU B CA 1
ATOM 4803 C C . LEU B 1 267 ? -11.688 19.75 22.156 1 98.12 267 LEU B C 1
ATOM 4805 O O . LEU B 1 267 ? -11.43 19.047 23.141 1 98.12 267 LEU B O 1
ATOM 4809 N N . LYS B 1 268 ? -12.023 19.234 21.016 1 98 268 LYS B N 1
ATOM 4810 C CA . LYS B 1 268 ? -11.711 17.859 20.625 1 98 268 LYS B CA 1
ATOM 4811 C C . LYS B 1 268 ? -10.453 17.797 19.766 1 98 268 LYS B C 1
ATOM 4813 O O . LYS B 1 268 ? -10.32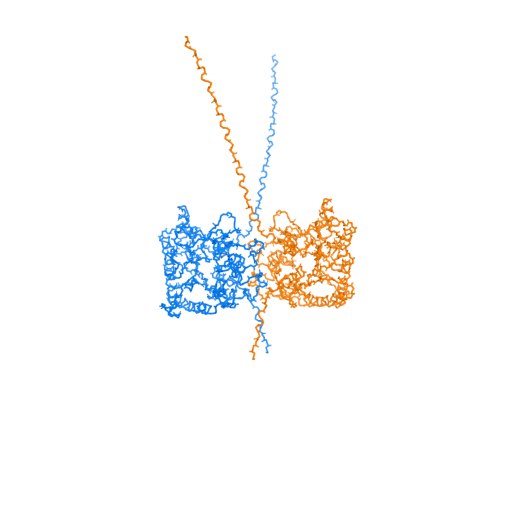8 18.547 18.797 1 98 268 LYS B O 1
ATOM 4818 N N . TYR B 1 269 ? -9.516 16.969 20.172 1 98.38 269 TYR B N 1
ATOM 4819 C CA . TYR B 1 269 ? -8.289 16.922 19.391 1 98.38 269 TYR B CA 1
ATOM 4820 C C . TYR B 1 269 ? -7.719 15.508 19.344 1 98.38 269 TYR B C 1
ATOM 4822 O O . TYR B 1 269 ? -8.133 14.641 20.109 1 98.38 269 TYR B O 1
ATOM 4830 N N . SER B 1 270 ? -6.898 15.297 18.391 1 98.31 270 SER B N 1
ATOM 4831 C CA . SER B 1 270 ? -6.09 14.094 18.234 1 98.31 270 SER B CA 1
AT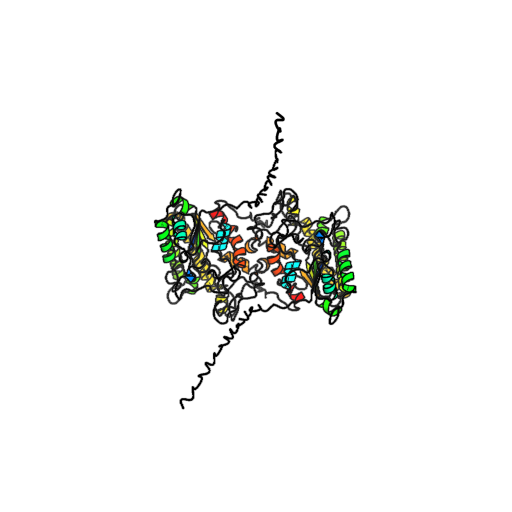OM 4832 C C . SER B 1 270 ? -4.68 14.438 17.766 1 98.31 270 SER B C 1
ATOM 4834 O O . SER B 1 270 ? -4.496 15.273 16.875 1 98.31 270 SER B O 1
ATOM 4836 N N . ILE B 1 271 ? -3.701 13.914 18.453 1 98.69 271 ILE B N 1
ATOM 4837 C CA . ILE B 1 271 ? -2.322 13.938 17.984 1 98.69 271 ILE B CA 1
ATOM 4838 C C . ILE B 1 271 ? -1.961 12.578 17.375 1 98.69 271 ILE B C 1
ATOM 4840 O O . ILE B 1 271 ? -1.754 11.609 18.109 1 98.69 271 ILE B O 1
ATOM 4844 N N . ALA B 1 272 ? -1.93 12.531 16.078 1 98.38 272 ALA B N 1
ATOM 4845 C CA . ALA B 1 272 ? -1.514 11.312 15.398 1 98.38 272 ALA B CA 1
ATOM 4846 C C . ALA B 1 272 ? -0.031 11.031 15.625 1 98.38 272 ALA B C 1
ATOM 4848 O O . ALA B 1 272 ? 0.803 11.93 15.508 1 98.38 272 ALA B O 1
ATOM 4849 N N . ALA B 1 273 ? 0.3 9.812 15.898 1 98.31 273 ALA B N 1
ATOM 4850 C CA . ALA B 1 273 ? 1.67 9.438 16.25 1 98.31 273 ALA B CA 1
ATOM 4851 C C . ALA B 1 273 ? 2.451 9.008 15.008 1 98.31 273 ALA B C 1
ATOM 4853 O O . ALA B 1 273 ? 2.887 7.859 14.906 1 98.31 273 ALA B O 1
ATOM 4854 N N . ASN B 1 274 ? 2.723 9.922 14.172 1 98.31 274 ASN B N 1
ATOM 4855 C CA . ASN B 1 274 ? 3.496 9.648 12.961 1 98.31 274 ASN B CA 1
ATOM 4856 C C . ASN B 1 274 ? 4.871 9.078 13.297 1 98.31 274 ASN B C 1
ATOM 4858 O O . ASN B 1 274 ? 5.414 8.266 12.547 1 98.31 274 ASN B O 1
ATOM 4862 N N . TYR B 1 275 ? 5.406 9.516 14.414 1 98.62 275 TYR B N 1
ATOM 4863 C CA . TYR B 1 275 ? 6.672 8.945 14.867 1 98.62 275 TYR B CA 1
ATOM 4864 C C . TYR B 1 275 ? 6.582 7.43 14.977 1 98.62 275 TYR B C 1
ATOM 4866 O O . TYR B 1 275 ? 7.422 6.711 14.43 1 98.62 275 TYR B O 1
ATOM 4874 N N . ASN B 1 276 ? 5.594 6.934 15.664 1 98.62 276 ASN B N 1
ATOM 4875 C CA . ASN B 1 276 ? 5.422 5.5 15.867 1 98.62 276 ASN B CA 1
ATOM 4876 C C . ASN B 1 276 ? 4.992 4.797 14.578 1 98.62 276 ASN B C 1
ATOM 4878 O O . ASN B 1 276 ? 5.445 3.688 14.297 1 98.62 276 ASN B O 1
ATOM 4882 N N . ILE B 1 277 ? 4.105 5.41 13.812 1 98.5 277 ILE B N 1
ATOM 4883 C CA . ILE B 1 277 ? 3.592 4.824 12.586 1 98.5 277 ILE B CA 1
ATOM 4884 C C . ILE B 1 277 ? 4.746 4.551 11.617 1 98.5 277 ILE B C 1
ATOM 4886 O O . ILE B 1 277 ? 4.887 3.436 11.109 1 98.5 277 ILE B O 1
ATOM 4890 N N . LEU B 1 278 ? 5.609 5.523 11.43 1 98.62 278 LEU B N 1
ATOM 4891 C CA . LEU B 1 278 ? 6.703 5.352 10.477 1 98.62 278 LEU B CA 1
ATOM 4892 C C . LEU B 1 278 ? 7.738 4.371 11.008 1 98.62 278 LEU B C 1
ATOM 4894 O O . LEU B 1 278 ? 8.32 3.594 10.242 1 98.62 278 LEU B O 1
ATOM 4898 N N . ASN B 1 279 ? 8.023 4.395 12.312 1 98.5 279 ASN B N 1
ATOM 4899 C CA . ASN B 1 279 ? 8.922 3.393 12.875 1 98.5 279 ASN B CA 1
ATOM 4900 C C . ASN B 1 279 ? 8.391 1.979 12.656 1 98.5 279 ASN B C 1
ATOM 4902 O O . ASN B 1 279 ? 9.141 1.083 12.266 1 98.5 279 ASN B O 1
ATOM 4906 N N . ASP B 1 280 ? 7.137 1.782 12.922 1 98.06 280 ASP B N 1
ATOM 4907 C CA . ASP B 1 280 ? 6.539 0.462 12.742 1 98.06 280 ASP B CA 1
ATOM 4908 C C . ASP B 1 280 ? 6.562 0.042 11.273 1 98.06 280 ASP B C 1
ATOM 4910 O O . ASP B 1 280 ? 6.762 -1.134 10.961 1 98.06 280 ASP B O 1
ATOM 4914 N N . MET B 1 281 ? 6.32 0.982 10.391 1 98.44 281 MET B N 1
ATOM 4915 C CA . MET B 1 281 ? 6.414 0.68 8.961 1 98.44 281 MET B CA 1
ATOM 4916 C C . MET B 1 281 ? 7.832 0.264 8.586 1 98.44 281 MET B C 1
ATOM 4918 O O . MET B 1 281 ? 8.023 -0.678 7.816 1 98.44 281 MET B O 1
ATOM 4922 N N . MET B 1 282 ? 8.805 0.958 9.102 1 98.12 282 MET B N 1
ATOM 4923 C CA . MET B 1 282 ? 10.188 0.602 8.812 1 98.12 282 MET B CA 1
ATOM 4924 C C . MET B 1 282 ? 10.523 -0.776 9.375 1 98.12 282 MET B C 1
ATOM 4926 O O . MET B 1 282 ? 11.203 -1.57 8.727 1 98.12 282 MET B O 1
ATOM 4930 N N . ASP B 1 283 ? 10 -1.055 10.602 1 97.25 283 ASP B N 1
ATOM 4931 C CA . ASP B 1 283 ? 10.266 -2.328 11.266 1 97.25 283 ASP B CA 1
ATOM 4932 C C . ASP B 1 283 ? 9.594 -3.482 10.523 1 97.25 283 ASP B C 1
ATOM 4934 O O . ASP B 1 283 ? 9.992 -4.637 10.672 1 97.25 283 ASP B O 1
ATOM 4938 N N . ASN B 1 284 ? 8.539 -3.186 9.789 1 97.38 284 ASN B N 1
ATOM 4939 C CA . ASN B 1 284 ? 7.773 -4.168 9.031 1 97.38 284 ASN B CA 1
ATOM 4940 C C . ASN B 1 284 ? 7.707 -3.809 7.551 1 97.38 284 ASN B C 1
ATOM 4942 O O . ASN B 1 284 ? 6.648 -3.902 6.93 1 97.38 284 ASN B O 1
ATOM 4946 N N . SER B 1 285 ? 8.805 -3.33 7.039 1 97.69 285 SER B N 1
ATOM 4947 C C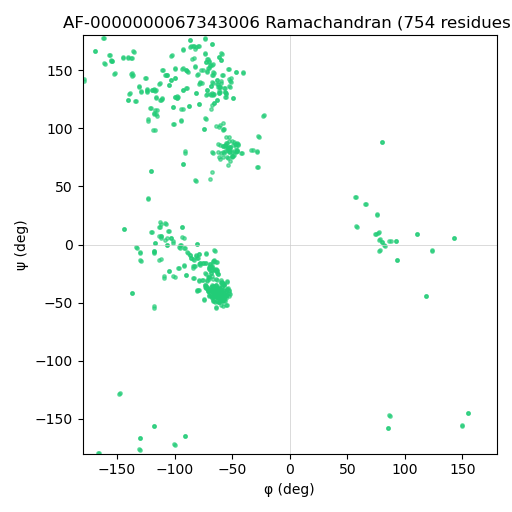A . SER B 1 285 ? 8.836 -2.639 5.754 1 97.69 285 SER B CA 1
ATOM 4948 C C . SER B 1 285 ? 8.375 -3.555 4.625 1 97.69 285 SER B C 1
ATOM 4950 O O . SER B 1 285 ? 7.621 -3.137 3.746 1 97.69 285 SER B O 1
ATOM 4952 N N . LEU B 1 286 ? 8.695 -4.828 4.625 1 96.81 286 LEU B N 1
ATOM 4953 C CA . LEU B 1 286 ? 8.391 -5.711 3.506 1 96.81 286 LEU B CA 1
ATOM 4954 C C . LEU B 1 286 ? 6.895 -5.969 3.402 1 96.81 286 LEU B C 1
ATOM 4956 O O . LEU B 1 286 ? 6.324 -5.898 2.312 1 96.81 286 LEU B O 1
ATOM 4960 N N . VAL B 1 287 ? 6.211 -6.168 4.562 1 95.44 287 VAL B N 1
ATOM 4961 C CA . VAL B 1 287 ? 4.777 -6.43 4.484 1 95.44 287 VAL B CA 1
ATOM 4962 C C . VAL B 1 287 ? 4.016 -5.109 4.375 1 95.44 287 VAL B C 1
ATOM 4964 O O . VAL B 1 287 ? 2.832 -5.098 4.031 1 95.44 287 VAL B O 1
ATOM 4967 N N . ALA B 1 288 ? 4.75 -3.984 4.652 1 97.69 288 ALA B N 1
ATOM 4968 C CA . ALA B 1 288 ? 4.172 -2.67 4.391 1 97.69 288 ALA B CA 1
ATOM 4969 C C . ALA B 1 288 ? 4.285 -2.309 2.912 1 97.69 288 ALA B C 1
ATOM 4971 O O . ALA B 1 288 ? 3.809 -1.253 2.484 1 97.69 288 ALA B O 1
ATOM 4972 N N . GLY B 1 289 ? 4.855 -3.227 2.146 1 97.88 289 GLY B N 1
ATOM 4973 C CA . GLY B 1 289 ? 5.016 -3.002 0.719 1 97.88 289 GLY B CA 1
ATOM 4974 C C . GLY B 1 289 ? 6.137 -2.033 0.39 1 97.88 289 GLY B C 1
ATOM 4975 O O . GLY B 1 289 ? 6.074 -1.325 -0.617 1 97.88 289 GLY B O 1
ATOM 4976 N N . LEU B 1 290 ? 7.156 -1.924 1.291 1 98.5 290 LEU B N 1
ATOM 4977 C CA . LEU B 1 290 ? 8.266 -0.993 1.12 1 98.5 290 LEU B CA 1
ATOM 4978 C C . LEU B 1 290 ? 9.594 -1.741 1.007 1 98.5 290 LEU B C 1
ATOM 4980 O O . LEU B 1 290 ? 10.062 -2.332 1.982 1 98.5 290 LEU B O 1
ATOM 4984 N N . ARG B 1 291 ? 10.164 -1.655 -0.188 1 97.38 291 ARG B N 1
ATOM 4985 C CA . ARG B 1 291 ? 11.453 -2.279 -0.441 1 97.38 291 ARG B CA 1
ATOM 4986 C C . ARG B 1 291 ? 12.594 -1.412 0.085 1 97.38 291 ARG B C 1
ATOM 4988 O O . ARG B 1 291 ? 13.562 -1.925 0.644 1 97.38 291 ARG B O 1
ATOM 4995 N N . HIS B 1 292 ? 12.469 -0.048 -0.071 1 97.88 292 HIS B N 1
ATOM 4996 C CA . HIS B 1 292 ? 13.516 0.904 0.282 1 97.88 292 HIS B CA 1
ATOM 4997 C C . HIS B 1 292 ? 13.055 1.837 1.399 1 97.88 292 HIS B C 1
ATOM 4999 O O . HIS B 1 292 ? 12.156 2.652 1.201 1 97.88 292 HIS B O 1
ATOM 5005 N N . VAL B 1 293 ? 13.711 1.772 2.578 1 98.25 293 VAL B N 1
ATOM 5006 C CA . VAL B 1 293 ? 13.289 2.621 3.686 1 98.25 293 VAL B CA 1
ATOM 5007 C C . VAL B 1 293 ? 14.414 3.576 4.066 1 98.25 293 VAL B C 1
ATOM 5009 O O . VAL B 1 293 ? 14.211 4.508 4.852 1 98.25 293 VAL B O 1
ATOM 5012 N N . LYS B 1 294 ? 15.617 3.42 3.467 1 98.06 294 LYS B N 1
ATOM 5013 C CA . LYS B 1 294 ? 16.766 4.27 3.807 1 98.06 294 LYS B CA 1
ATOM 5014 C C . LYS B 1 294 ? 17.094 5.219 2.66 1 98.06 294 LYS B C 1
ATOM 5016 O O . LYS B 1 294 ? 17.641 6.305 2.887 1 98.06 294 LYS B O 1
ATOM 5021 N N . THR B 1 295 ? 16.75 4.738 1.408 1 98.19 295 THR B N 1
ATOM 5022 C CA . THR B 1 295 ? 17.125 5.469 0.198 1 98.19 295 THR B CA 1
ATOM 5023 C C . THR B 1 295 ? 15.914 6.215 -0.365 1 98.19 295 THR B C 1
ATOM 5025 O O . THR B 1 295 ? 14.797 5.695 -0.369 1 98.19 295 THR B O 1
ATOM 5028 N N . ALA B 1 296 ? 16.172 7.445 -0.872 1 98.81 296 ALA B N 1
ATOM 5029 C CA . ALA B 1 296 ? 15.109 8.234 -1.483 1 98.81 296 ALA B CA 1
ATOM 5030 C C . ALA B 1 296 ? 14.883 7.812 -2.934 1 98.81 296 ALA B C 1
ATOM 5032 O O . ALA B 1 296 ? 15.797 7.332 -3.6 1 98.81 296 ALA B O 1
ATOM 5033 N N . CYS B 1 297 ? 13.688 7.988 -3.457 1 98.81 297 CYS B N 1
ATOM 5034 C CA . CYS B 1 297 ? 13.352 7.707 -4.848 1 98.81 297 CYS B CA 1
ATOM 5035 C C . CYS B 1 297 ? 13.898 8.789 -5.773 1 98.81 297 CYS B C 1
ATOM 5037 O O . CYS B 1 297 ? 14.273 8.508 -6.91 1 98.81 297 CYS B O 1
ATOM 5039 N N . CYS B 1 298 ? 13.992 10.039 -5.277 1 98.81 298 CYS B N 1
ATOM 5040 C CA . CYS B 1 298 ? 14.43 11.172 -6.094 1 98.81 298 CYS B CA 1
ATOM 5041 C C . CYS B 1 298 ? 15.539 11.953 -5.398 1 98.81 298 CYS B C 1
ATOM 5043 O O . CYS B 1 298 ? 15.391 12.352 -4.242 1 98.81 298 CYS B O 1
ATOM 5045 N N . GLY B 1 299 ? 16.562 12.242 -6.027 1 98.5 299 GLY B N 1
ATOM 5046 C CA . GLY B 1 299 ? 17.734 12.945 -5.543 1 98.5 299 GLY B CA 1
ATOM 5047 C C . GLY B 1 299 ? 19.016 12.516 -6.234 1 98.5 299 GLY B C 1
ATOM 5048 O O . GLY B 1 299 ? 19 12.156 -7.414 1 98.5 299 GLY B O 1
ATOM 5049 N N . SER B 1 300 ? 20.125 12.695 -5.594 1 98.06 300 SER B N 1
ATOM 5050 C CA . SER B 1 300 ? 21.406 12.227 -6.109 1 98.06 300 SER B CA 1
ATOM 5051 C C . SER B 1 300 ? 22.406 12 -4.977 1 98.06 300 SER B C 1
ATOM 5053 O O . SER B 1 300 ? 22.203 12.477 -3.859 1 98.06 300 SER B O 1
ATOM 5055 N N . GLY B 1 301 ? 23.391 11.18 -5.281 1 97.44 301 GLY B N 1
ATOM 5056 C CA . GLY B 1 301 ? 24.453 10.898 -4.332 1 97.44 301 GLY B CA 1
ATOM 5057 C C . GLY B 1 301 ? 24.109 9.789 -3.359 1 97.44 301 GLY B C 1
ATOM 5058 O O . GLY B 1 301 ? 23.281 8.922 -3.666 1 97.44 301 GLY B O 1
ATOM 5059 N N . LYS B 1 302 ? 24.828 9.805 -2.186 1 97 302 LYS B N 1
ATOM 5060 C CA . LYS B 1 302 ? 24.625 8.781 -1.163 1 97 302 LYS B CA 1
ATOM 5061 C C . LYS B 1 302 ? 23.172 8.703 -0.731 1 97 302 LYS B C 1
ATOM 5063 O O . LYS B 1 302 ? 22.547 9.727 -0.431 1 97 302 LYS B O 1
ATOM 5068 N N . LEU B 1 303 ? 22.578 7.457 -0.794 1 98 303 LEU B N 1
ATOM 5069 C CA . LEU B 1 303 ? 21.188 7.176 -0.425 1 98 303 LEU B CA 1
ATOM 5070 C C . LEU B 1 303 ? 20.219 8.008 -1.258 1 98 303 LEU B C 1
ATOM 5072 O O . LEU B 1 303 ? 19.062 8.188 -0.878 1 98 303 LEU B O 1
ATOM 5076 N N . ASN B 1 304 ? 20.703 8.586 -2.357 1 98.19 304 ASN B N 1
ATOM 5077 C CA . ASN B 1 304 ? 19.953 9.492 -3.221 1 98.19 304 ASN B CA 1
ATOM 5078 C C . ASN B 1 304 ? 19.422 10.695 -2.447 1 98.19 304 ASN B C 1
ATOM 5080 O O . ASN B 1 304 ? 18.281 11.109 -2.631 1 98.19 304 ASN B O 1
ATOM 5084 N N . ALA B 1 305 ? 20.297 11.234 -1.53 1 98.12 305 ALA B N 1
ATOM 5085 C CA . ALA B 1 305 ? 19.781 12.234 -0.599 1 98.12 305 ALA B CA 1
ATOM 5086 C C . ALA B 1 305 ? 20.844 13.305 -0.312 1 98.12 305 ALA B C 1
ATOM 5088 O O . ALA B 1 305 ? 20.719 14.062 0.658 1 98.12 305 ALA B O 1
ATOM 5089 N N . GLU B 1 306 ? 21.891 13.352 -1.094 1 97.25 306 GLU B N 1
ATOM 5090 C CA . GLU B 1 306 ? 22.906 14.398 -0.946 1 97.25 306 GLU B CA 1
ATOM 5091 C C . GLU B 1 306 ? 22.438 15.711 -1.581 1 97.25 306 GLU B C 1
ATOM 5093 O O . GLU B 1 306 ? 22.828 16.797 -1.142 1 97.25 306 GLU B O 1
ATOM 5098 N N . VAL B 1 307 ? 21.641 15.523 -2.619 1 96.81 307 VAL B N 1
ATOM 5099 C CA . VAL B 1 307 ? 21.062 16.688 -3.301 1 96.81 307 VAL B CA 1
ATOM 5100 C C . VAL B 1 307 ? 19.531 16.562 -3.324 1 96.81 307 VAL B C 1
ATOM 5102 O O . VAL B 1 307 ? 19 15.5 -3.654 1 96.81 307 VAL B O 1
ATOM 5105 N N . MET B 1 308 ? 18.859 17.656 -2.945 1 95.88 308 MET B N 1
ATOM 5106 C CA . MET B 1 308 ? 17.391 17.656 -2.885 1 95.88 308 MET B CA 1
ATOM 5107 C C . MET B 1 308 ? 16.797 17.438 -4.27 1 95.88 308 MET B C 1
ATOM 5109 O O . MET B 1 308 ? 17.281 18 -5.258 1 95.88 308 MET B O 1
ATOM 5113 N N . CYS B 1 309 ? 15.773 16.641 -4.344 1 97.25 309 CYS B N 1
ATOM 5114 C CA . CYS B 1 309 ? 15.023 16.375 -5.562 1 97.25 309 CYS B CA 1
ATOM 5115 C C . CYS B 1 309 ? 14.695 17.672 -6.301 1 97.25 309 CYS B C 1
ATOM 5117 O O . CYS B 1 309 ? 14.461 18.703 -5.672 1 97.25 309 CYS B O 1
ATOM 5119 N N . SER B 1 310 ? 14.617 17.609 -7.66 1 93.94 310 SER B N 1
ATOM 5120 C CA . SER B 1 310 ? 14.25 18.688 -8.586 1 93.94 310 SER B CA 1
ATOM 5121 C C . SER B 1 310 ? 15.406 19.656 -8.797 1 93.94 310 SER B C 1
ATOM 5123 O O . SER B 1 310 ? 15.305 20.578 -9.609 1 93.94 310 SER B O 1
ATOM 5125 N N . HIS B 1 311 ? 16.547 19.531 -8.078 1 94.56 311 HIS B N 1
ATOM 5126 C CA . HIS B 1 311 ? 17.75 20.297 -8.375 1 94.56 311 HIS B CA 1
ATOM 5127 C C . HIS B 1 311 ? 18.531 19.672 -9.516 1 94.56 311 HIS B C 1
ATOM 5129 O O . HIS B 1 311 ? 18.25 18.547 -9.93 1 94.56 311 HIS B O 1
ATOM 5135 N N . GLN B 1 312 ? 19.5 20.422 -9.969 1 94.38 312 GLN B N 1
ATOM 5136 C CA . GLN B 1 312 ? 20.312 19.938 -11.086 1 94.38 312 GLN B CA 1
ATOM 5137 C C . GLN B 1 312 ? 21.047 18.656 -10.719 1 94.38 312 GLN B C 1
ATOM 5139 O O . GLN B 1 312 ? 21.594 18.547 -9.617 1 94.38 312 GLN B O 1
ATOM 5144 N N . GLY B 1 313 ? 20.953 17.688 -11.594 1 95.88 313 GLY B N 1
ATOM 5145 C CA . GLY B 1 313 ? 21.703 16.453 -11.398 1 95.88 313 GLY B CA 1
ATOM 5146 C C . GLY B 1 313 ? 20.906 15.391 -10.656 1 95.88 313 GLY B C 1
ATOM 5147 O O . GLY B 1 313 ? 21.422 14.297 -10.398 1 95.88 313 GLY B O 1
ATOM 5148 N N . THR B 1 314 ? 19.672 15.664 -10.336 1 97 314 THR B N 1
ATOM 5149 C CA . THR B 1 314 ? 18.859 14.695 -9.609 1 97 314 THR B CA 1
ATOM 5150 C C . THR B 1 314 ? 17.938 13.938 -10.562 1 97 314 THR B C 1
ATOM 5152 O O . THR B 1 314 ? 17.625 14.43 -11.648 1 97 314 THR B O 1
ATOM 5155 N N . THR B 1 315 ? 17.609 12.664 -10.18 1 96.25 315 THR B N 1
ATOM 5156 C CA . THR B 1 315 ? 16.688 11.82 -10.945 1 96.25 315 THR B CA 1
ATOM 5157 C C . THR B 1 315 ? 15.734 11.086 -10.016 1 96.25 315 THR B C 1
ATOM 5159 O O . THR B 1 315 ? 16.062 10.812 -8.859 1 96.25 315 THR B O 1
ATOM 5162 N N . ALA B 1 316 ? 14.57 10.883 -10.539 1 97.81 316 ALA B N 1
ATOM 5163 C CA . ALA B 1 316 ? 13.617 10.047 -9.82 1 97.81 316 ALA B CA 1
ATOM 5164 C C . ALA B 1 316 ? 13.758 8.578 -10.219 1 97.81 316 ALA B C 1
ATOM 5166 O O . ALA B 1 316 ? 14.148 8.273 -11.344 1 97.81 316 ALA B O 1
ATOM 5167 N N . CYS B 1 317 ? 13.445 7.688 -9.297 1 97.19 317 CYS B N 1
ATOM 5168 C CA . CYS B 1 317 ? 13.375 6.266 -9.609 1 97.19 317 CYS B CA 1
ATOM 5169 C C . CYS B 1 317 ? 12.305 5.992 -10.656 1 97.19 317 CYS B C 1
ATOM 5171 O O . CYS B 1 317 ? 11.453 6.848 -10.922 1 97.19 317 CYS B O 1
ATOM 5173 N N . PRO B 1 318 ? 12.375 4.84 -11.305 1 94.19 318 PRO B N 1
ATOM 5174 C CA . PRO B 1 318 ? 11.352 4.516 -12.305 1 94.19 318 PRO B CA 1
ATOM 5175 C C . PRO B 1 318 ? 9.938 4.523 -11.734 1 94.19 318 PRO B C 1
ATOM 5177 O O . PRO B 1 318 ? 9.734 4.133 -10.578 1 94.19 318 PRO B O 1
ATOM 5180 N N . ALA B 1 319 ? 8.977 4.941 -12.555 1 93.38 319 ALA B N 1
ATOM 5181 C CA . ALA B 1 319 ? 7.586 5.09 -12.133 1 93.38 319 ALA B CA 1
ATOM 5182 C C . ALA B 1 319 ? 7.055 3.793 -11.523 1 93.38 319 ALA B C 1
ATOM 5184 O O . ALA B 1 319 ? 6.273 3.82 -10.57 1 93.38 319 ALA B O 1
ATOM 5185 N N . THR B 1 320 ? 7.535 2.648 -11.992 1 91.31 320 THR B N 1
ATOM 5186 C CA . THR B 1 320 ? 7.059 1.34 -11.555 1 91.31 320 THR B CA 1
ATOM 5187 C C . THR B 1 320 ? 7.547 1.026 -10.141 1 91.31 320 THR B C 1
ATOM 5189 O O . THR B 1 320 ? 7.066 0.085 -9.508 1 91.31 320 THR B O 1
ATOM 5192 N N . GLU B 1 321 ? 8.422 1.867 -9.633 1 94.81 321 GLU B N 1
ATOM 5193 C CA . GLU B 1 321 ? 9.008 1.566 -8.328 1 94.81 321 GLU B CA 1
ATOM 5194 C C . GLU B 1 321 ? 8.633 2.625 -7.297 1 94.81 321 GLU B C 1
ATOM 5196 O O . GLU B 1 321 ? 9.016 2.52 -6.129 1 94.81 321 GLU B O 1
ATOM 5201 N N . HIS B 1 322 ? 7.863 3.604 -7.668 1 97.88 322 HIS B N 1
ATOM 5202 C CA . HIS B 1 322 ? 7.535 4.688 -6.75 1 97.88 322 HIS B CA 1
ATOM 5203 C C . HIS B 1 322 ? 6.992 4.148 -5.434 1 97.88 322 HIS B C 1
ATOM 5205 O O . HIS B 1 322 ? 7.402 4.594 -4.359 1 97.88 322 HIS B O 1
ATOM 5211 N N . ASP B 1 323 ? 6.18 3.107 -5.523 1 97.56 323 ASP B N 1
ATOM 5212 C CA . ASP B 1 323 ? 5.461 2.605 -4.355 1 97.56 323 ASP B CA 1
ATOM 5213 C C . ASP B 1 323 ? 6.371 1.752 -3.477 1 97.56 323 ASP B C 1
ATOM 5215 O O . ASP B 1 323 ? 6.016 1.416 -2.346 1 97.56 323 ASP B O 1
ATOM 5219 N N . ASP B 1 324 ? 7.566 1.463 -3.949 1 97.69 324 ASP B N 1
ATOM 5220 C CA . ASP B 1 324 ? 8.508 0.623 -3.215 1 97.69 324 ASP B CA 1
ATOM 5221 C C . ASP B 1 324 ? 9.328 1.45 -2.229 1 97.69 324 ASP B C 1
ATOM 5223 O O . ASP B 1 324 ? 10.031 0.897 -1.381 1 97.69 324 ASP B O 1
ATOM 5227 N N . TYR B 1 325 ? 9.266 2.766 -2.33 1 98.69 325 TYR B N 1
ATOM 5228 C CA . TYR B 1 325 ? 10.094 3.652 -1.521 1 98.69 325 TYR B CA 1
ATOM 5229 C C . TYR B 1 325 ? 9.273 4.297 -0.409 1 98.69 325 TYR B C 1
ATOM 5231 O O . TYR B 1 325 ? 8.172 4.793 -0.649 1 98.69 325 TYR B O 1
ATOM 5239 N N . MET B 1 326 ? 9.867 4.332 0.755 1 98.81 326 MET B N 1
ATOM 5240 C CA . MET B 1 326 ? 9.234 5.051 1.86 1 98.81 326 MET B CA 1
ATOM 5241 C C . MET B 1 326 ? 9.328 6.559 1.653 1 98.81 326 MET B C 1
ATOM 5243 O O . MET B 1 326 ? 8.391 7.293 1.975 1 98.81 326 MET B O 1
ATOM 5247 N N . PHE B 1 327 ? 10.445 7.012 1.074 1 98.94 327 PHE B N 1
ATOM 5248 C CA . PHE B 1 327 ? 10.703 8.438 0.924 1 98.94 327 PHE B CA 1
ATOM 5249 C C . PHE B 1 327 ? 10.797 8.82 -0.548 1 98.94 327 PHE B C 1
ATOM 5251 O O . PHE B 1 327 ? 11.461 8.133 -1.331 1 98.94 327 PHE B O 1
ATOM 5258 N N . TRP B 1 328 ? 10.109 9.898 -0.915 1 98.81 328 TRP B N 1
ATOM 5259 C CA . TRP B 1 328 ? 10.227 10.422 -2.271 1 98.81 328 TRP B CA 1
ATOM 5260 C C . TRP B 1 328 ? 11.562 11.141 -2.461 1 98.81 328 TRP B C 1
ATOM 5262 O O . TRP B 1 328 ? 12.242 10.938 -3.467 1 98.81 328 TRP B O 1
ATOM 5272 N N . ASP B 1 329 ? 11.898 12.016 -1.473 1 98.69 329 ASP B N 1
ATOM 5273 C CA . ASP B 1 329 ? 13.156 12.758 -1.46 1 98.69 329 ASP B CA 1
ATOM 5274 C C . ASP B 1 329 ? 13.859 12.625 -0.109 1 98.69 329 ASP B C 1
ATOM 5276 O O . ASP B 1 329 ? 13.531 11.734 0.682 1 98.69 329 ASP B O 1
ATOM 5280 N N . MET B 1 330 ? 14.836 13.438 0.114 1 97.94 330 MET B N 1
ATOM 5281 C CA . MET B 1 330 ? 15.68 13.281 1.292 1 97.94 330 MET B CA 1
ATOM 5282 C C . MET B 1 330 ? 14.891 13.523 2.57 1 97.94 330 MET B C 1
ATOM 5284 O O . MET B 1 330 ? 15.375 13.258 3.67 1 97.94 330 MET B O 1
ATOM 5288 N N . LEU B 1 331 ? 13.547 13.945 2.447 1 97.62 331 LEU B N 1
ATOM 5289 C CA . LEU B 1 331 ? 12.797 14.352 3.631 1 97.62 331 LEU B CA 1
ATOM 5290 C C . LEU B 1 331 ? 11.383 13.789 3.602 1 97.62 331 LEU B C 1
ATOM 5292 O O . LEU B 1 331 ? 10.867 13.344 4.625 1 97.62 331 LEU B O 1
ATOM 5296 N N . HIS B 1 332 ? 10.734 13.82 2.449 1 98.69 332 HIS B N 1
ATOM 5297 C CA . HIS B 1 332 ? 9.289 13.656 2.354 1 98.69 332 HIS B CA 1
ATOM 5298 C C . HIS B 1 332 ? 8.922 12.227 1.954 1 98.69 332 HIS B C 1
ATOM 5300 O O . HIS B 1 332 ? 9.609 11.609 1.143 1 98.69 332 HIS B O 1
ATOM 5306 N N . PRO B 1 333 ? 7.816 11.688 2.506 1 98.81 333 PRO B N 1
ATOM 5307 C CA . PRO B 1 333 ? 7.359 10.344 2.146 1 98.81 333 PRO B CA 1
ATOM 5308 C C . PRO B 1 333 ? 6.746 10.281 0.75 1 98.81 333 PRO B C 1
ATOM 5310 O O . PRO B 1 333 ? 6.297 11.305 0.224 1 98.81 333 PRO B O 1
ATOM 5313 N N . THR B 1 334 ? 6.75 9.133 0.193 1 98.81 334 THR B N 1
ATOM 5314 C CA . THR B 1 334 ? 6.031 8.891 -1.053 1 98.81 334 THR B CA 1
ATOM 5315 C C . THR B 1 334 ? 4.523 8.891 -0.816 1 98.81 334 THR B C 1
ATOM 5317 O O . THR B 1 334 ? 4.066 8.695 0.313 1 98.81 334 THR B O 1
ATOM 5320 N N . HIS B 1 335 ? 3.795 9.102 -1.896 1 98.19 335 HIS B N 1
ATOM 5321 C CA . HIS B 1 335 ? 2.342 8.969 -1.863 1 98.19 335 HIS B CA 1
ATOM 5322 C C . HIS B 1 335 ? 1.926 7.621 -1.29 1 98.19 335 HIS B C 1
ATOM 5324 O O . HIS B 1 335 ? 0.995 7.543 -0.485 1 98.19 335 HIS B O 1
ATOM 5330 N N . ALA B 1 336 ? 2.617 6.527 -1.671 1 98.31 336 ALA B N 1
ATOM 5331 C CA . ALA B 1 336 ? 2.297 5.18 -1.2 1 98.31 336 ALA B CA 1
ATOM 5332 C C . ALA B 1 336 ? 2.475 5.07 0.311 1 98.31 336 ALA B C 1
ATOM 5334 O O . ALA B 1 336 ? 1.63 4.496 1.002 1 98.31 336 ALA B O 1
ATOM 5335 N N . THR B 1 337 ? 3.582 5.605 0.789 1 98.75 337 THR B N 1
ATOM 5336 C CA . THR B 1 337 ? 3.828 5.602 2.227 1 98.75 337 THR B CA 1
ATOM 5337 C C . THR B 1 337 ? 2.697 6.309 2.969 1 98.75 337 THR B C 1
ATOM 5339 O O . THR B 1 337 ? 2.199 5.805 3.979 1 98.75 337 THR B O 1
ATOM 5342 N N . ILE B 1 338 ? 2.279 7.398 2.436 1 98.69 338 ILE B N 1
ATOM 5343 C CA . ILE B 1 338 ? 1.227 8.195 3.055 1 98.69 338 ILE B CA 1
ATOM 5344 C C . ILE B 1 338 ? -0.087 7.418 3.041 1 98.69 338 ILE B C 1
ATOM 5346 O O . ILE B 1 338 ? -0.747 7.285 4.074 1 98.69 338 ILE B O 1
ATOM 5350 N N . GLN B 1 339 ? -0.451 6.867 1.934 1 97.62 339 GLN B N 1
ATOM 5351 C CA . GLN B 1 339 ? -1.706 6.141 1.771 1 97.62 339 GLN B CA 1
ATOM 5352 C C . GLN B 1 339 ? -1.783 4.953 2.729 1 97.62 339 GLN B C 1
ATOM 5354 O O . GLN B 1 339 ? -2.848 4.66 3.279 1 97.62 339 GLN B O 1
ATOM 5359 N N . ARG B 1 340 ? -0.722 4.332 2.893 1 98 340 ARG B N 1
ATOM 5360 C CA . ARG B 1 340 ? -0.702 3.154 3.756 1 98 340 ARG B CA 1
ATOM 5361 C C . ARG B 1 340 ? -0.657 3.555 5.227 1 98 340 ARG B C 1
ATOM 5363 O O . ARG B 1 340 ? -1.396 3.006 6.047 1 98 340 ARG B O 1
ATOM 5370 N N . GLY B 1 341 ? 0.086 4.562 5.547 1 98.06 341 GLY B N 1
ATOM 5371 C CA . GLY B 1 341 ? 0.249 4.988 6.93 1 98.06 341 GLY B CA 1
ATOM 5372 C C . GLY B 1 341 ? -1.003 5.617 7.512 1 98.06 341 GLY B C 1
ATOM 5373 O O . GLY B 1 341 ? -1.246 5.527 8.719 1 98.06 341 GLY B O 1
ATOM 5374 N N . VAL B 1 342 ? -1.825 6.219 6.68 1 98.12 342 VAL B N 1
ATOM 5375 C CA . VAL B 1 342 ? -3 6.945 7.156 1 98.12 342 VAL B CA 1
ATOM 5376 C C . VAL B 1 342 ? -4.004 5.961 7.754 1 98.12 342 VAL B C 1
ATOM 5378 O O . VAL B 1 342 ? -4.879 6.355 8.531 1 98.12 342 VAL B O 1
ATOM 5381 N N . VAL B 1 343 ? -3.896 4.68 7.438 1 98.06 343 VAL B N 1
ATOM 5382 C CA . VAL B 1 343 ? -4.785 3.674 8.016 1 98.06 343 VAL B CA 1
ATOM 5383 C C . VAL B 1 343 ? -4.535 3.561 9.516 1 98.06 343 VAL B C 1
ATOM 5385 O O . VAL B 1 343 ? -5.477 3.572 10.312 1 98.06 343 VAL B O 1
ATOM 5388 N N . ALA B 1 344 ? -3.256 3.537 9.883 1 98.06 344 ALA B N 1
ATOM 5389 C CA . ALA B 1 344 ? -2.922 3.531 11.305 1 98.06 344 ALA B CA 1
ATOM 5390 C C . ALA B 1 344 ? -3.342 4.84 11.977 1 98.06 344 ALA B C 1
ATOM 5392 O O . ALA B 1 344 ? -3.807 4.84 13.117 1 98.06 344 ALA B O 1
ATOM 5393 N N . LEU B 1 345 ? -3.189 5.887 11.25 1 97.94 345 LEU B N 1
ATOM 5394 C CA . LEU B 1 345 ? -3.525 7.219 11.75 1 97.94 345 LEU B CA 1
ATOM 5395 C C . LEU B 1 345 ? -5.008 7.309 12.102 1 97.94 345 LEU B C 1
ATOM 5397 O O . LEU B 1 345 ? -5.363 7.824 13.164 1 97.94 345 LEU B O 1
ATOM 5401 N N . PHE B 1 346 ? -5.863 6.77 11.312 1 97.56 346 PHE B N 1
ATOM 5402 C CA . PHE B 1 346 ? -7.309 6.914 11.461 1 97.56 346 PHE B CA 1
ATOM 5403 C C . PHE B 1 346 ? -7.875 5.809 12.344 1 97.56 346 PHE B C 1
ATOM 5405 O O . PHE B 1 346 ? -8.883 6.004 13.023 1 97.56 346 PHE B O 1
ATOM 5412 N N . TYR B 1 347 ? -7.199 4.637 12.398 1 96.56 347 TYR B N 1
ATOM 5413 C CA . TYR B 1 347 ? -7.914 3.498 12.961 1 96.56 347 TYR B CA 1
ATOM 5414 C C . TYR B 1 347 ? -7.078 2.803 14.031 1 96.56 347 TYR B C 1
ATOM 5416 O O . TYR B 1 347 ? -7.551 1.882 14.695 1 96.56 347 TYR B O 1
ATOM 5424 N N . GLY B 1 348 ? -5.879 3.209 14.172 1 95.56 348 GLY B N 1
ATOM 5425 C CA . GLY B 1 348 ? -5.035 2.627 15.203 1 95.56 348 GLY B CA 1
ATOM 5426 C C . GLY B 1 348 ? -5.43 3.057 16.609 1 95.56 348 GLY B C 1
ATOM 5427 O O . GLY B 1 348 ? -5.84 4.199 16.812 1 95.56 348 GLY B O 1
ATOM 5428 N N . ASN B 1 349 ? -5.203 2.186 17.516 1 87.62 349 ASN B N 1
ATOM 5429 C CA . ASN B 1 349 ? -5.574 2.469 18.906 1 87.62 349 ASN B CA 1
ATOM 5430 C C . ASN B 1 349 ? -4.539 3.355 19.594 1 87.62 349 ASN B C 1
ATOM 5432 O O . ASN B 1 349 ? -3.354 3.303 19.25 1 87.62 349 ASN B O 1
ATOM 5436 N N . GLY B 1 350 ? -5.09 4.215 20.5 1 85.56 350 GLY B N 1
ATOM 5437 C CA . GLY B 1 350 ? -4.219 4.957 21.406 1 85.56 350 GLY B CA 1
ATOM 5438 C C . GLY B 1 350 ? -3.67 4.113 22.531 1 85.56 350 GLY B C 1
ATOM 5439 O O . GLY B 1 350 ? -4.285 3.123 22.938 1 85.56 350 GLY B O 1
ATOM 5440 N N . PRO B 1 351 ? -2.408 4.512 23 1 91.44 351 PRO B N 1
ATOM 5441 C CA . PRO B 1 351 ? -1.668 5.719 22.625 1 91.44 351 PRO B CA 1
ATOM 5442 C C . PRO B 1 351 ? -0.672 5.473 21.484 1 91.44 351 PRO B C 1
ATOM 5444 O O . PRO B 1 351 ? -0.044 6.414 21 1 91.44 351 PRO B O 1
ATOM 5447 N N . LYS B 1 352 ? -0.592 4.285 21.016 1 94.94 352 LYS B N 1
ATOM 5448 C CA . LYS B 1 352 ? 0.473 3.93 20.078 1 94.94 352 LYS B CA 1
ATOM 5449 C C . LYS B 1 352 ? 0.385 4.758 18.797 1 94.94 352 LYS B C 1
ATOM 5451 O O . LYS B 1 352 ? 1.403 5.219 18.281 1 94.94 352 LYS B O 1
ATOM 5456 N N . TYR B 1 353 ? -0.857 4.945 18.328 1 96.38 353 TYR B N 1
ATOM 5457 C CA . TYR B 1 353 ? -0.954 5.562 17.016 1 96.38 353 TYR B CA 1
ATOM 5458 C C . TYR B 1 353 ? -1.691 6.895 17.094 1 96.38 353 TYR B C 1
ATOM 5460 O O . TYR B 1 353 ? -1.813 7.605 16.094 1 96.38 353 TYR B O 1
ATOM 5468 N N . GLY B 1 354 ? -2.236 7.277 18.219 1 95.44 354 GLY B N 1
ATOM 5469 C CA . GLY B 1 354 ? -2.906 8.555 18.359 1 95.44 354 GLY B CA 1
ATOM 5470 C C . GLY B 1 354 ? -3.428 8.797 19.766 1 95.44 354 GLY B C 1
ATOM 5471 O O . GLY B 1 354 ? -3.926 7.871 20.422 1 95.44 354 GLY B O 1
ATOM 5472 N N . GLU B 1 355 ? -3.34 10 20.297 1 95.25 355 GLU B N 1
ATOM 5473 C CA . GLU B 1 355 ? -3.824 10.383 21.625 1 95.25 355 GLU B CA 1
ATOM 5474 C C . GLU B 1 355 ? -4.562 11.719 21.578 1 95.25 355 GLU B C 1
ATOM 5476 O O . GLU B 1 355 ? -4.18 12.617 20.828 1 95.25 355 GLU B O 1
ATOM 5481 N N . PRO B 1 356 ? -5.605 11.938 22.375 1 95.88 356 PRO B N 1
ATOM 5482 C CA . PRO B 1 356 ? -6.23 10.953 23.25 1 95.88 356 PRO B CA 1
ATOM 5483 C C . PRO B 1 356 ? -7.055 9.914 22.484 1 95.88 356 PRO B C 1
ATOM 5485 O O . PRO B 1 356 ? -7.414 8.875 23.047 1 95.88 356 PRO B O 1
ATOM 5488 N N . VAL B 1 357 ? -7.383 10.211 21.203 1 95.75 357 VAL B N 1
ATOM 5489 C CA . VAL B 1 357 ? -8.078 9.297 20.297 1 95.75 357 VAL B CA 1
ATOM 5490 C C . VAL B 1 357 ? -7.41 9.32 18.922 1 95.75 357 VAL B C 1
ATOM 5492 O O . VAL B 1 357 ? -6.57 10.18 18.656 1 95.75 357 VAL B O 1
ATOM 5495 N N . ASN B 1 358 ? -7.734 8.344 18.078 1 96.31 358 ASN B N 1
ATOM 5496 C CA . ASN B 1 358 ? -7.266 8.398 16.703 1 96.31 358 ASN B CA 1
ATOM 5497 C C . ASN B 1 358 ? -8.109 9.352 15.867 1 96.31 358 ASN B C 1
ATOM 5499 O O . ASN B 1 358 ? -9.117 9.883 16.344 1 96.31 358 ASN B O 1
ATOM 5503 N N . PHE B 1 359 ? -7.699 9.656 14.656 1 97.75 359 PHE B N 1
ATOM 5504 C CA . PHE B 1 359 ? -8.367 10.625 13.797 1 97.75 359 PHE B CA 1
ATOM 5505 C C . PHE B 1 359 ? -9.781 10.172 13.461 1 97.75 359 PHE B C 1
ATOM 5507 O O . PHE B 1 359 ? -10.695 10.992 13.352 1 97.75 359 PHE B O 1
ATOM 5514 N N . GLY B 1 360 ? -9.938 8.844 13.242 1 96.56 360 GLY B N 1
ATOM 5515 C CA . GLY B 1 360 ? -11.273 8.336 12.969 1 96.56 360 GLY B CA 1
ATOM 5516 C C . GLY B 1 360 ? -12.258 8.641 14.086 1 96.56 360 GLY B C 1
ATOM 5517 O O . GLY B 1 360 ? -13.383 9.086 13.828 1 96.56 360 GLY B O 1
ATOM 5518 N N . THR B 1 361 ? -11.828 8.406 15.32 1 95.94 361 THR B N 1
ATOM 5519 C CA . THR B 1 361 ? -12.664 8.703 16.484 1 95.94 361 THR B CA 1
ATOM 5520 C C . THR B 1 361 ? -12.883 10.203 16.625 1 95.94 361 THR B C 1
ATOM 5522 O O . THR B 1 361 ? -13.969 10.648 16.984 1 95.94 361 THR B O 1
ATOM 5525 N N . LEU B 1 362 ? -11.883 10.969 16.312 1 97.38 362 LEU B N 1
ATOM 5526 C CA . LEU B 1 362 ? -11.984 12.422 16.375 1 97.38 362 LEU B CA 1
ATOM 5527 C C . LEU B 1 362 ? -13.125 12.93 15.508 1 97.38 362 LEU B C 1
ATOM 5529 O O . LEU B 1 362 ? -13.969 13.711 15.961 1 97.38 362 LEU B O 1
ATOM 5533 N N . VAL B 1 363 ? -13.227 12.422 14.258 1 96.94 363 VAL B N 1
ATOM 5534 C CA . VAL B 1 363 ? -14.117 13.039 13.281 1 96.94 363 VAL B CA 1
ATOM 5535 C C . VAL B 1 363 ? -15.492 12.375 13.336 1 96.94 363 VAL B C 1
ATOM 5537 O O . VAL B 1 363 ? -16.484 12.953 12.875 1 96.94 363 VAL B O 1
ATOM 5540 N N . THR B 1 364 ? -15.586 11.164 13.938 1 93.94 364 THR B N 1
ATOM 5541 C CA . THR B 1 364 ? -16.875 10.477 13.961 1 93.94 364 THR B CA 1
ATOM 5542 C C . THR B 1 364 ? -17.516 10.562 15.352 1 93.94 364 THR B C 1
ATOM 5544 O O . THR B 1 364 ? -18.719 10.367 15.5 1 93.94 364 THR B O 1
ATOM 5547 N N . GLY B 1 365 ? -16.672 10.781 16.359 1 89.62 365 GLY B N 1
ATOM 5548 C CA . GLY B 1 365 ? -17.141 10.758 17.734 1 89.62 365 GLY B CA 1
ATOM 5549 C C . GLY B 1 365 ? -17.344 9.352 18.266 1 89.62 365 GLY B C 1
ATOM 5550 O O . GLY B 1 365 ? -17.797 9.18 19.406 1 89.62 365 GLY B O 1
ATOM 5551 N N . GLN B 1 366 ? -16.984 8.359 17.438 1 83.06 366 GLN B N 1
ATOM 5552 C CA . GLN B 1 366 ? -17.109 6.957 17.812 1 83.06 366 GLN B CA 1
ATOM 5553 C C . GLN B 1 366 ? -15.781 6.23 17.672 1 83.06 366 GLN B C 1
ATOM 5555 O O . GLN B 1 366 ? -14.953 6.582 16.828 1 83.06 366 GLN B O 1
ATOM 5560 N N . ASN B 1 367 ? -15.617 5.324 18.641 1 77.25 367 ASN B N 1
ATOM 5561 C CA . ASN B 1 367 ? -14.406 4.512 18.516 1 77.25 367 ASN B CA 1
ATOM 5562 C C . ASN B 1 367 ? -14.43 3.668 17.234 1 77.25 367 ASN B C 1
ATOM 5564 O O . ASN B 1 367 ? -15.297 2.812 17.062 1 77.25 367 ASN B O 1
ATOM 5568 N N . VAL B 1 368 ? -13.438 3.793 16.406 1 76.69 368 VAL B N 1
ATOM 5569 C CA . VAL B 1 368 ? -13.43 3.131 15.102 1 76.69 368 VAL B CA 1
ATOM 5570 C C . VAL B 1 368 ? -12.234 2.182 15.008 1 76.69 368 VAL B C 1
ATOM 5572 O O . VAL B 1 368 ? -11.906 1.701 13.922 1 76.69 368 VAL B O 1
ATOM 5575 N N . SER B 1 369 ? -11.555 1.929 16.109 1 72.12 369 SER B N 1
ATOM 5576 C CA . SER B 1 369 ? -10.391 1.044 16.094 1 72.12 369 SER B CA 1
ATOM 5577 C C . SER B 1 369 ? -10.812 -0.421 16.062 1 72.12 369 SER B C 1
ATOM 5579 O O . SER B 1 369 ? -11.805 -0.8 16.703 1 72.12 369 SER B O 1
ATOM 5581 N N . PRO B 1 370 ? -10.07 -1.172 15.234 1 63.31 370 PRO B N 1
ATOM 5582 C CA . PRO B 1 370 ? -10.375 -2.604 15.312 1 63.31 370 PRO B CA 1
ATOM 5583 C C . PRO B 1 370 ? -10.148 -3.18 16.703 1 63.31 370 PRO B C 1
ATOM 5585 O O . PRO B 1 370 ? -9.297 -2.688 17.453 1 63.31 370 PRO B O 1
ATOM 5588 N N . ALA B 1 371 ? -11.016 -4.023 17.141 1 53.09 371 ALA B N 1
ATOM 5589 C CA . ALA B 1 371 ? -10.891 -4.695 18.438 1 53.09 371 ALA B CA 1
ATOM 5590 C C . ALA B 1 371 ? -9.586 -5.484 18.516 1 53.09 371 ALA B C 1
ATOM 5592 O O . ALA B 1 371 ? -9.211 -6.168 17.562 1 53.09 371 ALA B O 1
ATOM 5593 N N . ILE B 1 372 ? -8.539 -5.035 19.234 1 46.94 372 ILE B N 1
ATOM 5594 C CA . ILE B 1 372 ? -7.301 -5.77 19.453 1 46.94 372 ILE B CA 1
ATOM 5595 C C . ILE B 1 372 ? -7.57 -6.977 20.344 1 46.94 372 ILE B C 1
ATOM 5597 O O . ILE B 1 372 ? -8.227 -6.855 21.391 1 46.94 372 ILE B O 1
ATOM 5601 N N . LYS B 1 373 ? -7.336 -8.141 19.719 1 41.19 373 LYS B N 1
ATOM 5602 C CA . LYS B 1 373 ? -7.324 -9.305 20.609 1 41.19 373 LYS B CA 1
ATOM 5603 C C . LYS B 1 373 ? -6.219 -9.188 21.656 1 41.19 373 LYS B C 1
ATOM 5605 O O . LYS B 1 373 ? -5.043 -9.039 21.312 1 41.19 373 LYS B O 1
ATOM 5610 N N . MET B 1 374 ? -6.52 -8.797 22.906 1 27.83 374 MET B N 1
ATOM 5611 C CA . MET B 1 374 ? -5.535 -8.969 23.969 1 27.83 374 MET B CA 1
ATOM 5612 C C . MET B 1 374 ? -5.184 -10.445 24.156 1 27.83 374 MET B C 1
ATOM 5614 O O . MET B 1 374 ? -6.055 -11.258 24.469 1 27.83 374 MET B O 1
ATOM 5618 N N . VAL B 1 375 ? -4.223 -10.945 23.375 1 29.22 375 VAL B N 1
ATOM 5619 C CA . VAL B 1 375 ? -3.717 -12.242 23.812 1 29.22 375 VAL B CA 1
ATOM 5620 C C . VAL B 1 375 ? -3.184 -12.133 25.234 1 29.22 375 VAL B C 1
ATOM 5622 O O . VAL B 1 375 ? -2.184 -11.453 25.484 1 29.22 375 VAL B O 1
ATOM 5625 N N . VAL B 1 376 ? -4.082 -12.258 26.203 1 26.42 376 VAL B N 1
ATOM 5626 C CA . VAL B 1 376 ? -3.625 -12.469 27.578 1 26.42 376 VAL B CA 1
ATOM 5627 C C . VAL B 1 376 ? -2.748 -13.719 27.641 1 26.42 376 VAL B C 1
ATOM 5629 O O . VAL B 1 376 ? -3.186 -14.812 27.281 1 26.42 376 VAL B O 1
ATOM 5632 N N . ASP B 1 377 ? -1.45 -13.461 27.641 1 25.67 377 ASP B N 1
ATOM 5633 C CA . ASP B 1 377 ? -0.557 -14.531 28.078 1 25.67 377 ASP B CA 1
ATOM 5634 C C . ASP B 1 377 ? -1.071 -15.18 29.359 1 25.67 377 ASP B C 1
ATOM 5636 O O . ASP B 1 377 ? -1.18 -14.531 30.391 1 25.67 377 ASP B O 1
ATOM 5640 N N . SER B 1 378 ? -1.967 -16.016 29.25 1 26.5 378 SER B N 1
ATOM 5641 C CA . SER B 1 378 ? -2.158 -16.859 30.422 1 26.5 378 SER B CA 1
ATOM 5642 C C . SER B 1 378 ? -0.859 -17.562 30.828 1 26.5 378 SER B C 1
ATOM 5644 O O . SER B 1 378 ? -0.355 -18.406 30.078 1 26.5 378 SER B O 1
ATOM 5646 N N . GLN B 1 379 ? -0.061 -16.922 31.594 1 22.67 379 GLN B N 1
ATOM 5647 C CA . GLN B 1 379 ? 0.699 -17.781 32.5 1 22.67 379 GLN B CA 1
ATOM 5648 C C . GLN B 1 379 ? -0.227 -18.547 33.438 1 22.67 379 GLN B C 1
ATOM 5650 O O . GLN B 1 379 ? -1.17 -17.969 34 1 22.67 379 GLN B O 1
#